Protein AF-A0A2D8RCE8-F1 (afdb_monomer_lite)

Sequence (590 aa):
MAAFTSSQSGNFNDPATWGGAGVPGAADSFTITANIVVTVPSGYSATGTAIFSGGSLQAKAALVVAAGGTFTMVADFNQASWYRLSVFGTLNLNGFSMTQANNARHFELTIKGTAGNRAQVISNGTSTGPDMVYTFLYNEWPLEIAYADFVGLGEIRIPSTANSPFPLYSITNTVFRNCRQVTLGGFSSNDSVWIIDGVDVRDSRAVGTMLTVTRDATGAVGAGNPSRLTRLTLAGSATANAVRWEVENLEKTQIVLKNVIGTNIKPTPMTNSLVATVGKTGPAALDYGGITLLADSYVFTDSDNPHTLIGVPVVDNIVLEATYTTSFSDSGDHFVVPAGNGSFTNSLVLESKSGVLVNAIGVARSGNYSATHNTLVGNYNAAYGALARTESGGTFTGTLSLQSNLVVNISATSTAIGMNFQGPADQVTTMDYNAWFNFGNRYSGVTSATKTPGVTVGYGGNDLVLASLPAFTDSTRNLAKWGQVHLGTTTAQEVVDAFLRLNGFNPATGTQDLPAFEHEPADVVTWTKQGFTVTDAALVASGHDAQNIGILDQAEEPVEPPPASGATTYNLVSPITGSIVGYCVLDLVS

Radius of gyration: 28.69 Å; chains: 1; bounding box: 70×54×85 Å

Secondary structure (DSSP, 8-state):
--EEE--SSEETT-GGGGTTS----TT-EEEE-TT-EEEE-TT-EEEEEEEE---SSSS-EEEEE-TT-EEEESS--B--SEEEEEESSEEE-TT--EE---TT-EEEEEEE--SSS-EEEE--S--SSEEEE----S----EEEEEEEEES-SEEEE---S----S-EEEEEEEEES-SEEEEEEE--TT--EEEEEEEEEEE--SEEEEEEEE---S---TT---EE-EEEEEE-SS-EEEEEEE-S-B--EEEEESEEEEEEEES-B---EEEEE-SSS---EE-TT---EES-EEEE-S--SEEEES-SEEES-EEEE---S--SS--EEEEPPSS-EEEES-EEEESS--EEEEE-SSEE-SEEEEES-EEEE---SSS-SSEEE-TT-EE-SEEEEES-EEEE--SS---EEEE--SSS---SEEES-EEES-SEEEET---SS--TTTBTTBBTT-EEESSPPPBS-TT-SHHHHHHHHT---SHHHHHHHHGGGG-EETTTTEEPSSPPS--HHHHHHHHHHHS-B--TTTTT-STTSS-SSPPPPP----PPPPPS-------------------------

Foldseek 3Di:
DEEFEAPAADEQQDCNRRVVPGHDAQDYEYEQFWPYEYEQDAPGEAHEAYEYHADDPNGEGEYEDAFNGEYAYPEEHNADQHYEYAFAAEYELQLYAPDDPDARHDYHYHQDYDLVGATEYEYPQPHCDFRYADEYDDDDYEYHAERYEYYNGEEHADYADADDQDQEYEHELYEYEQYQAYEDYNAHDLRYAYEAYLYEYYAHNHQEERYEYAYHPPDDRDPPHAHEAAEYEYEYNLHAYEHAYHDEDYDEYFYFEYNYQHPHHAYDEDQYEYEYEDDDDDQRENAHNHHAEDALYEYEYQDAHQEHHEAHAYYELYEYAYNPVDDYDDQHEHYAHHLAHHEAYQYEYHEAEAYAPYEFEQAERAYHYEYAQAEYEYAYADQAAHYYEYDVHGAQNHEYEYWLAEYHHPHPHDPYENYAYDDDEARYQFHEHYEDEPHPHHQHSHHDPPDDACCDHRRNNHYHYDPDGFDFQAQVQDQQVCCCVPPVHRDSVVSSVLSSQQSQQDPVVRRRNDDGRPDGSSVSSLVRLNRGPTPHPSQALRIPNRHGRHRDRDDPDPPPDDDPPDPPPPPPPDPDPDDDDDDDDDDDDD

Structure (mmCIF, N/CA/C/O backbone):
data_AF-A0A2D8RCE8-F1
#
_entry.id   AF-A0A2D8RCE8-F1
#
loop_
_atom_site.group_PDB
_atom_site.id
_atom_site.type_symbol
_atom_site.label_atom_id
_atom_site.label_alt_id
_atom_site.label_comp_id
_atom_site.label_asym_id
_atom_site.label_entity_id
_atom_site.label_seq_id
_atom_site.pdbx_PDB_ins_code
_atom_site.Cartn_x
_atom_site.Cartn_y
_atom_site.Cartn_z
_atom_site.occupancy
_atom_site.B_iso_or_equiv
_atom_site.auth_seq_id
_atom_site.auth_comp_id
_atom_site.auth_asym_id
_atom_site.auth_atom_id
_atom_site.pdbx_PDB_model_num
ATOM 1 N N . MET A 1 1 ? -22.632 13.811 42.748 1.00 79.06 1 MET A N 1
ATOM 2 C CA . MET A 1 1 ? -21.610 12.769 42.593 1.00 79.06 1 MET A CA 1
ATOM 3 C C . MET A 1 1 ? -21.685 11.863 43.800 1.00 79.06 1 MET A C 1
ATOM 5 O O . MET A 1 1 ? -21.161 12.198 44.856 1.00 79.06 1 MET A O 1
ATOM 9 N N . ALA A 1 2 ? -22.427 10.775 43.661 1.00 89.31 2 ALA A N 1
ATOM 10 C CA . ALA A 1 2 ? -22.409 9.656 44.583 1.00 89.31 2 ALA A CA 1
ATOM 11 C C . ALA A 1 2 ? -21.330 8.647 44.151 1.00 89.31 2 ALA A C 1
ATOM 13 O O . ALA A 1 2 ? -20.859 8.656 43.008 1.00 89.31 2 ALA A O 1
ATOM 14 N N . ALA A 1 3 ? -20.919 7.799 45.091 1.00 92.06 3 ALA A N 1
ATOM 15 C CA . ALA A 1 3 ? -20.020 6.683 44.838 1.00 92.06 3 ALA A CA 1
ATOM 16 C C . ALA A 1 3 ? -20.809 5.382 44.985 1.00 92.06 3 ALA A C 1
ATOM 18 O O . ALA A 1 3 ? -21.357 5.102 46.051 1.00 92.06 3 ALA A O 1
ATOM 19 N N . PHE A 1 4 ? -20.855 4.593 43.918 1.00 96.31 4 PHE A N 1
ATOM 20 C CA . PHE A 1 4 ? -21.482 3.276 43.909 1.00 96.31 4 PHE A CA 1
ATOM 21 C C . PHE A 1 4 ? -20.410 2.193 43.951 1.00 96.31 4 PHE A C 1
ATOM 23 O O . PHE A 1 4 ? -19.310 2.366 43.429 1.00 96.31 4 PHE A O 1
ATOM 30 N N . THR A 1 5 ? -20.713 1.062 44.575 1.00 96.44 5 THR A N 1
ATOM 31 C CA . THR A 1 5 ? -19.832 -0.110 44.581 1.00 96.44 5 THR A CA 1
ATOM 32 C C . THR A 1 5 ? -20.658 -1.316 44.192 1.00 96.44 5 THR A C 1
ATOM 34 O O . THR A 1 5 ? -21.735 -1.529 44.747 1.00 96.44 5 THR A O 1
ATOM 37 N N . SER A 1 6 ? -20.181 -2.088 43.221 1.00 96.50 6 SER A N 1
ATOM 38 C CA . SER A 1 6 ? -20.892 -3.283 42.795 1.00 96.50 6 SER A CA 1
ATOM 39 C C . SER A 1 6 ? -20.859 -4.344 43.900 1.00 96.50 6 SER A C 1
ATOM 41 O O . SER A 1 6 ? -19.781 -4.672 44.405 1.00 96.50 6 SER A O 1
ATOM 43 N N . SER A 1 7 ? -22.011 -4.904 44.255 1.00 96.56 7 SER A N 1
ATOM 44 C CA . SER A 1 7 ? -22.143 -5.982 45.246 1.00 96.56 7 SER A CA 1
ATOM 45 C C . SER A 1 7 ? -22.227 -7.368 44.612 1.00 96.56 7 SER A C 1
ATOM 47 O O . SER A 1 7 ? -21.927 -8.360 45.271 1.00 96.56 7 SER A O 1
ATOM 49 N N . GLN A 1 8 ? -22.632 -7.442 43.344 1.00 96.88 8 GLN A N 1
ATOM 50 C CA . GLN A 1 8 ? -22.722 -8.680 42.571 1.00 96.88 8 GLN A CA 1
ATOM 51 C C . GLN A 1 8 ? -22.540 -8.411 41.074 1.00 96.88 8 GLN A C 1
ATOM 53 O O . GLN A 1 8 ? -22.724 -7.284 40.612 1.00 96.88 8 GLN A O 1
ATOM 58 N N . SER A 1 9 ? -22.219 -9.457 40.312 1.00 98.00 9 SER A N 1
ATOM 59 C CA . SER A 1 9 ? -22.264 -9.403 38.846 1.00 98.00 9 SER A CA 1
ATOM 60 C C . SER A 1 9 ? -23.690 -9.188 38.357 1.00 98.00 9 SER A C 1
ATOM 62 O O . SER A 1 9 ? -24.639 -9.709 38.941 1.00 98.00 9 SER A O 1
ATOM 64 N N . GLY A 1 10 ? -23.846 -8.424 37.282 1.00 97.62 10 GLY A N 1
ATOM 65 C CA . GLY A 1 10 ? -25.156 -8.141 36.709 1.00 97.62 10 GLY A CA 1
ATOM 66 C C . GLY A 1 10 ? -25.145 -6.959 35.752 1.00 97.62 10 GLY A C 1
ATOM 67 O O . GLY A 1 10 ? -24.088 -6.493 35.313 1.00 97.62 10 GLY A O 1
ATOM 68 N N . ASN A 1 11 ? -26.341 -6.494 35.407 1.00 97.94 11 ASN A N 1
ATOM 69 C CA . ASN A 1 11 ? -26.501 -5.386 34.482 1.00 97.94 11 ASN A CA 1
ATOM 70 C C . ASN A 1 11 ? -26.316 -4.047 35.195 1.00 97.94 11 ASN A C 1
ATOM 72 O O . ASN A 1 11 ? -26.770 -3.845 36.315 1.00 97.94 11 ASN A O 1
ATOM 76 N N . PHE A 1 12 ? -25.715 -3.088 34.499 1.00 97.50 12 PHE A N 1
ATOM 77 C CA . PHE A 1 12 ? -25.492 -1.738 34.998 1.00 97.50 12 PHE A CA 1
ATOM 78 C C . PHE A 1 12 ? -26.801 -1.075 35.442 1.00 97.50 12 PHE A C 1
ATOM 80 O O . PHE A 1 12 ? -26.817 -0.356 36.432 1.00 97.50 12 PHE A O 1
ATOM 87 N N . ASN A 1 13 ? -27.903 -1.337 34.736 1.00 96.31 13 ASN A N 1
ATOM 88 C CA . ASN A 1 13 ? -29.219 -0.770 35.021 1.00 96.31 13 ASN A CA 1
ATOM 89 C C . ASN A 1 13 ? -30.010 -1.509 36.118 1.00 96.31 13 ASN A C 1
ATOM 91 O O . ASN A 1 13 ? -31.168 -1.161 36.346 1.00 96.31 13 ASN A O 1
ATOM 95 N N . ASP A 1 14 ? -29.421 -2.505 36.783 1.00 96.81 14 ASP A N 1
ATOM 96 C CA . ASP A 1 14 ? -30.044 -3.218 37.895 1.00 96.81 14 ASP A CA 1
ATOM 97 C C . ASP A 1 14 ? -29.551 -2.645 39.239 1.00 96.81 14 ASP A C 1
ATOM 99 O O . ASP A 1 14 ? -28.367 -2.772 39.565 1.00 96.81 14 ASP A O 1
ATOM 103 N N . PRO A 1 15 ? -30.423 -2.039 40.070 1.00 96.25 15 PRO A N 1
ATOM 104 C CA . PRO A 1 15 ? -30.049 -1.594 41.410 1.00 96.25 15 PRO A CA 1
ATOM 105 C C . PRO A 1 15 ? -29.411 -2.692 42.274 1.00 96.25 15 PRO A C 1
ATOM 107 O O . PRO A 1 15 ? -28.588 -2.375 43.132 1.00 96.25 15 PRO A O 1
ATOM 110 N N . ALA A 1 16 ? -29.749 -3.971 42.065 1.00 96.75 16 ALA A N 1
ATOM 111 C CA . ALA A 1 16 ? -29.167 -5.085 42.815 1.00 96.75 16 ALA A CA 1
ATOM 112 C C . ALA A 1 16 ? -27.667 -5.269 42.533 1.00 96.75 16 ALA A C 1
ATOM 114 O O . ALA A 1 16 ? -26.925 -5.663 43.433 1.00 96.75 16 ALA A O 1
ATOM 115 N N . THR A 1 17 ? -27.193 -4.918 41.331 1.00 97.12 17 THR A N 1
ATOM 116 C CA . THR A 1 17 ? -25.755 -4.868 41.013 1.00 97.12 17 THR A CA 1
ATOM 117 C C . THR A 1 17 ? -25.020 -3.889 41.923 1.00 97.12 17 THR A C 1
ATOM 119 O O . THR A 1 17 ? -23.871 -4.142 42.273 1.00 97.12 17 THR A O 1
ATOM 122 N N . TRP A 1 18 ? -25.694 -2.834 42.384 1.00 96.94 18 TRP A N 1
ATOM 123 C CA . TRP A 1 18 ? -25.143 -1.754 43.207 1.00 96.94 18 TRP A CA 1
ATOM 124 C C . TRP A 1 18 ? -25.620 -1.796 44.666 1.00 96.94 18 TRP A C 1
ATOM 126 O O . TRP A 1 18 ? -25.779 -0.759 45.312 1.00 96.94 18 TRP A O 1
ATOM 136 N N . GLY A 1 19 ? -25.907 -2.989 45.192 1.00 93.19 19 GLY A N 1
ATOM 137 C CA . GLY A 1 19 ? -26.304 -3.182 46.590 1.00 93.19 19 GLY A CA 1
ATOM 138 C C . GLY A 1 19 ? -27.681 -2.617 46.947 1.00 93.19 19 GLY A C 1
ATOM 139 O O . GLY A 1 19 ? -27.953 -2.368 48.118 1.00 93.19 19 GLY A O 1
ATOM 140 N N . GLY A 1 20 ? -28.543 -2.376 45.954 1.00 88.56 20 GLY A N 1
ATOM 141 C CA . GLY A 1 20 ? -29.872 -1.784 46.132 1.00 88.56 20 GLY A CA 1
ATOM 142 C C . GLY A 1 20 ? -29.874 -0.256 46.254 1.00 88.56 20 GLY A C 1
ATOM 143 O O . GLY A 1 20 ? -30.941 0.329 46.423 1.00 88.56 20 GLY A O 1
ATOM 144 N N . ALA A 1 21 ? -28.715 0.403 46.135 1.00 75.56 21 ALA A N 1
ATOM 145 C CA . ALA A 1 21 ? -28.561 1.851 46.317 1.00 75.56 21 ALA A CA 1
ATOM 146 C C . ALA A 1 21 ? -29.085 2.708 45.140 1.00 75.56 21 ALA A C 1
ATOM 148 O O . ALA A 1 21 ? -29.004 3.934 45.190 1.00 75.56 21 ALA A O 1
ATOM 149 N N . GLY A 1 22 ? -29.622 2.079 44.088 1.00 88.94 22 GLY A N 1
ATOM 150 C CA . GLY A 1 22 ? -29.957 2.716 42.809 1.00 88.94 22 GLY A CA 1
ATOM 151 C C . GLY A 1 22 ? -28.902 2.435 41.734 1.00 88.94 22 GLY A C 1
ATOM 152 O O . GLY A 1 22 ? -27.986 1.651 41.951 1.00 88.94 22 GLY A O 1
ATOM 153 N N . VAL A 1 23 ? -29.053 3.045 40.558 1.00 93.38 23 VAL A N 1
ATOM 154 C CA . VAL A 1 23 ? -28.140 2.884 39.410 1.00 93.38 23 VAL A CA 1
ATOM 155 C C . VAL A 1 23 ? -27.258 4.135 39.285 1.00 93.38 23 VAL A C 1
ATOM 157 O O . VAL A 1 23 ? -27.808 5.234 39.388 1.00 93.38 23 VAL A O 1
ATOM 160 N N . PRO A 1 24 ? -25.934 4.014 39.045 1.00 94.12 24 PRO A N 1
ATOM 161 C CA . PRO A 1 24 ? -25.060 5.168 38.857 1.00 94.12 24 PRO A CA 1
ATOM 162 C C . PRO A 1 24 ? -25.521 6.059 37.698 1.00 94.12 24 PRO A C 1
ATOM 164 O O . PRO A 1 24 ? -25.834 5.568 36.612 1.00 94.12 24 PRO A O 1
ATOM 167 N N . GLY A 1 25 ? -25.547 7.373 37.920 1.00 91.88 25 GLY A N 1
ATOM 168 C CA . GLY A 1 25 ? -25.835 8.373 36.897 1.00 91.88 25 GLY A CA 1
ATOM 169 C C . GLY A 1 25 ? -24.580 9.025 36.309 1.00 91.88 25 GLY A C 1
ATOM 170 O O . GLY A 1 25 ? -23.453 8.776 36.729 1.00 91.88 25 GLY A O 1
ATOM 171 N N . ALA A 1 26 ? -24.787 9.949 35.366 1.00 89.38 26 ALA A N 1
ATOM 172 C CA . ALA A 1 26 ? -23.709 10.590 34.605 1.00 89.38 26 ALA A CA 1
ATOM 173 C C . ALA A 1 26 ? -22.684 11.366 35.450 1.00 89.38 26 ALA A C 1
ATOM 175 O O . ALA A 1 26 ? -21.547 11.530 35.027 1.00 89.38 26 ALA A O 1
ATOM 176 N N . ALA A 1 27 ? -23.078 11.863 36.624 1.00 89.38 27 ALA A N 1
ATOM 177 C CA . ALA A 1 27 ? -22.197 12.609 37.521 1.00 89.38 27 ALA A CA 1
ATOM 178 C C . ALA A 1 27 ? -21.572 11.731 38.615 1.00 89.38 27 ALA A C 1
ATOM 180 O O . ALA A 1 27 ? -20.976 12.278 39.543 1.00 89.38 27 ALA A O 1
ATOM 181 N N . ASP A 1 28 ? -21.765 10.412 38.561 1.00 92.31 28 ASP A N 1
ATOM 182 C CA . ASP A 1 28 ? -21.372 9.484 39.613 1.00 92.31 28 ASP A CA 1
ATOM 183 C C . ASP A 1 28 ? -20.124 8.686 39.234 1.00 92.31 28 ASP A C 1
ATOM 185 O O . ASP A 1 28 ? -19.779 8.492 38.064 1.00 92.31 28 ASP A O 1
ATOM 189 N N . SER A 1 29 ? -19.442 8.206 40.270 1.00 92.56 29 SER A N 1
ATOM 190 C CA . SER A 1 29 ? -18.377 7.218 40.128 1.00 92.56 29 SER A CA 1
ATOM 191 C C . SER A 1 29 ? -18.893 5.863 40.584 1.00 92.56 29 SER A C 1
ATOM 193 O O . SER A 1 29 ? -19.697 5.776 41.516 1.00 92.56 29 SER A O 1
ATOM 195 N N . PHE A 1 30 ? -18.430 4.800 39.940 1.00 94.50 30 PHE A N 1
ATOM 196 C CA . PHE A 1 30 ? -18.783 3.446 40.329 1.00 94.50 30 PHE A CA 1
ATOM 197 C C . PHE A 1 30 ? -17.547 2.558 40.372 1.00 94.50 30 PHE A C 1
ATOM 199 O O . PHE A 1 30 ? -16.702 2.580 39.478 1.00 94.50 30 PHE A O 1
ATOM 206 N N . THR A 1 31 ? -17.450 1.771 41.436 1.00 95.25 31 THR A N 1
ATOM 207 C CA . THR A 1 31 ? -16.385 0.795 41.631 1.00 95.25 31 THR A CA 1
ATOM 208 C C . THR A 1 31 ? -16.895 -0.584 41.256 1.00 95.25 31 THR A C 1
ATOM 210 O O . THR A 1 31 ? -17.840 -1.082 41.867 1.00 95.25 31 THR A O 1
ATOM 213 N N . ILE A 1 32 ? -16.260 -1.198 40.260 1.00 95.31 32 ILE A N 1
ATOM 214 C CA . ILE A 1 32 ? -16.431 -2.610 39.938 1.00 95.31 32 ILE A CA 1
ATOM 215 C C . ILE A 1 32 ? -15.479 -3.392 40.836 1.00 95.31 32 ILE A C 1
ATOM 217 O O . ILE A 1 32 ? -14.253 -3.322 40.690 1.00 95.31 32 ILE A O 1
ATOM 221 N N . THR A 1 33 ? -16.065 -4.108 41.788 1.00 94.88 33 THR A N 1
ATOM 222 C CA . THR A 1 33 ? -15.334 -4.906 42.768 1.00 94.88 33 THR A CA 1
ATOM 223 C C . THR A 1 33 ? -14.633 -6.080 42.081 1.00 94.88 33 THR A C 1
ATOM 225 O O . THR A 1 33 ? -15.058 -6.582 41.040 1.00 94.88 33 THR A O 1
ATOM 228 N N . ALA A 1 34 ? -13.534 -6.541 42.663 1.00 93.00 34 ALA A N 1
ATOM 229 C CA . ALA A 1 34 ? -12.833 -7.737 42.218 1.00 93.00 34 ALA A CA 1
ATOM 230 C C . ALA A 1 34 ? -13.783 -8.952 42.115 1.00 93.00 34 ALA A C 1
ATOM 232 O O . ALA A 1 34 ? -14.639 -9.140 42.979 1.00 93.00 34 ALA A O 1
ATOM 233 N N . ASN A 1 35 ? -13.602 -9.786 41.085 1.00 93.19 35 ASN A N 1
ATOM 234 C CA . ASN A 1 35 ? -14.465 -10.918 40.704 1.00 93.19 35 ASN A CA 1
ATOM 235 C C . ASN A 1 35 ? -15.860 -10.549 40.171 1.00 93.19 35 ASN A C 1
ATOM 237 O O . ASN A 1 35 ? -16.663 -11.448 39.918 1.00 93.19 35 ASN A O 1
ATOM 241 N N . ILE A 1 36 ? -16.167 -9.262 39.991 1.00 95.62 36 ILE A N 1
ATOM 242 C CA . ILE A 1 36 ? -17.470 -8.821 39.495 1.00 95.62 36 ILE A CA 1
ATOM 243 C C . ILE A 1 36 ? -17.392 -8.428 38.021 1.00 95.62 36 ILE A C 1
ATOM 245 O O . ILE A 1 36 ? -16.462 -7.748 37.579 1.00 95.62 36 ILE A O 1
ATOM 249 N N . VAL A 1 37 ? -18.417 -8.849 37.278 1.00 96.62 37 VAL A N 1
ATOM 250 C CA . VAL A 1 37 ? -18.677 -8.437 35.900 1.00 96.62 37 VAL A CA 1
ATOM 251 C C . VAL A 1 37 ? -19.908 -7.541 35.885 1.00 96.62 37 VAL A C 1
ATOM 253 O O . VAL A 1 37 ? -21.017 -7.992 36.180 1.00 96.62 37 VAL A O 1
ATOM 256 N N . VAL A 1 38 ? -19.718 -6.276 35.519 1.00 98.06 38 VAL A N 1
ATOM 257 C CA . VAL A 1 38 ? -20.818 -5.344 35.261 1.00 98.06 38 VAL A CA 1
ATOM 258 C C . VAL A 1 38 ? -21.021 -5.235 33.757 1.00 98.06 38 VAL A C 1
ATOM 260 O O . VAL A 1 38 ? -20.077 -4.956 33.017 1.00 98.06 38 VAL A O 1
ATOM 263 N N . THR A 1 39 ? -22.255 -5.448 33.305 1.00 98.44 39 THR A N 1
ATOM 264 C CA . THR A 1 39 ? -22.617 -5.402 31.883 1.00 98.44 39 THR A CA 1
ATOM 265 C C . THR A 1 39 ? -23.486 -4.189 31.586 1.00 98.44 39 THR A C 1
ATOM 267 O O . THR A 1 39 ? -24.525 -4.016 32.208 1.00 98.44 39 THR A O 1
ATOM 270 N N . VAL A 1 40 ? -23.117 -3.360 30.616 1.00 98.25 40 VAL A N 1
ATOM 271 C CA . VAL A 1 40 ? -24.018 -2.381 29.996 1.00 98.25 40 VAL A CA 1
ATOM 272 C C . VAL A 1 40 ? -24.841 -3.137 28.947 1.00 98.25 40 VAL A C 1
ATOM 274 O O . VAL A 1 40 ? -24.267 -3.547 27.934 1.00 98.25 40 VAL A O 1
ATOM 277 N N . PRO A 1 41 ? -26.138 -3.410 29.193 1.00 97.88 41 PRO A N 1
ATOM 278 C CA . PRO A 1 41 ? -26.921 -4.285 28.329 1.00 97.88 41 PRO A CA 1
ATOM 279 C C . PRO A 1 41 ? -27.306 -3.602 27.010 1.00 97.88 41 PRO A C 1
ATOM 281 O O . PRO A 1 41 ? -27.188 -2.387 26.850 1.00 97.88 41 PRO A O 1
ATOM 284 N N . SER A 1 42 ? -27.801 -4.402 26.064 1.00 96.25 42 SER A N 1
ATOM 285 C CA . SER A 1 42 ? -28.306 -3.906 24.781 1.00 96.25 42 SER A CA 1
ATOM 286 C C . SER A 1 42 ? -29.439 -2.891 24.968 1.00 96.25 42 SER A C 1
ATOM 288 O O . SER A 1 42 ? -30.296 -3.071 25.835 1.00 96.25 42 SER A O 1
ATOM 290 N N . GLY A 1 43 ? -29.444 -1.822 24.167 1.00 94.75 43 GLY A N 1
ATOM 291 C CA . GLY A 1 43 ? -30.451 -0.760 24.235 1.00 94.75 43 GLY A CA 1
ATOM 292 C C . GLY A 1 43 ? -30.317 0.167 25.447 1.00 94.75 43 GLY A C 1
ATOM 293 O O . GLY A 1 43 ? -31.173 1.027 25.647 1.00 94.75 43 GLY A O 1
ATOM 294 N N . TYR A 1 44 ? -29.262 0.014 26.254 1.00 97.44 44 TYR A N 1
ATOM 295 C CA . TYR A 1 44 ? -29.003 0.850 27.420 1.00 97.44 44 TYR A CA 1
ATOM 296 C C . TYR A 1 44 ? -27.732 1.686 27.252 1.00 97.44 44 TYR A C 1
ATOM 298 O O . TYR A 1 44 ? -26.698 1.196 26.791 1.00 97.44 44 TYR A O 1
ATOM 306 N N . SER A 1 45 ? -27.811 2.942 27.694 1.00 96.62 45 SER A N 1
ATOM 307 C CA . SER A 1 45 ? -26.686 3.873 27.733 1.00 96.62 45 SER A CA 1
ATOM 308 C C . SER A 1 45 ? -26.308 4.168 29.179 1.00 96.62 45 SER A C 1
ATOM 310 O O . SER A 1 45 ? -27.079 4.778 29.918 1.00 96.62 45 SER A O 1
ATOM 312 N N . ALA A 1 46 ? -25.114 3.740 29.568 1.00 96.25 46 ALA A N 1
ATOM 313 C CA . ALA A 1 46 ? -24.497 4.061 30.844 1.00 96.25 46 ALA A CA 1
ATOM 314 C C . ALA A 1 46 ? -23.525 5.235 30.673 1.00 96.25 46 ALA A C 1
ATOM 316 O O . ALA A 1 46 ? -22.794 5.307 29.685 1.00 96.25 46 ALA A O 1
ATOM 317 N N . THR A 1 47 ? -23.475 6.122 31.664 1.00 95.12 47 THR A N 1
ATOM 318 C CA . THR A 1 47 ? -22.532 7.246 31.703 1.00 95.12 47 THR A CA 1
ATOM 319 C C . THR A 1 47 ? -21.958 7.349 33.106 1.00 95.12 47 THR A C 1
ATOM 321 O O . THR A 1 47 ? -22.724 7.306 34.065 1.00 95.12 47 THR A O 1
ATOM 324 N N . GLY A 1 48 ? -20.641 7.495 33.244 1.00 92.44 48 GLY A N 1
ATOM 325 C CA . GLY A 1 48 ? -20.020 7.693 34.555 1.00 92.44 48 GLY A CA 1
ATOM 326 C C . GLY A 1 48 ? -18.522 7.407 34.582 1.00 92.44 48 GLY A C 1
ATOM 327 O O . GLY A 1 48 ? -17.900 7.128 33.555 1.00 92.44 48 GLY A O 1
ATOM 328 N N . THR A 1 49 ? -17.940 7.488 35.778 1.00 91.38 49 THR A N 1
ATOM 329 C CA . THR A 1 49 ? -16.516 7.202 36.005 1.00 91.38 49 THR A CA 1
ATOM 330 C C . THR A 1 49 ? -16.342 5.780 36.521 1.00 91.38 49 THR A C 1
ATOM 332 O O . THR A 1 49 ? -16.707 5.491 37.663 1.00 91.38 49 THR A O 1
ATOM 335 N N . ALA A 1 50 ? -15.758 4.901 35.702 1.00 91.00 50 ALA A N 1
ATOM 336 C CA . ALA A 1 50 ? -15.470 3.528 36.109 1.00 91.00 50 ALA A CA 1
ATOM 337 C C . ALA A 1 50 ? -14.166 3.444 36.915 1.00 91.00 50 ALA A C 1
ATOM 339 O O . ALA A 1 50 ? -13.108 3.915 36.484 1.00 91.00 50 ALA A O 1
ATOM 340 N N . ILE A 1 51 ? -14.250 2.787 38.068 1.00 91.81 51 ILE A N 1
ATOM 341 C CA . ILE A 1 51 ? -13.123 2.437 38.927 1.00 91.81 51 ILE A CA 1
ATOM 342 C C . ILE A 1 51 ? -13.067 0.914 38.997 1.00 91.81 51 ILE A C 1
ATOM 344 O O . ILE A 1 51 ? -14.026 0.266 39.408 1.00 91.81 51 ILE A O 1
ATOM 348 N N . PHE A 1 52 ? -11.950 0.321 38.602 1.00 90.81 52 PHE A N 1
ATOM 349 C CA . PHE A 1 52 ? -11.738 -1.119 38.738 1.00 90.81 52 PHE A CA 1
ATOM 350 C C . PHE A 1 52 ? -11.019 -1.383 40.059 1.00 90.81 52 PHE A C 1
ATOM 352 O O . PHE A 1 52 ? -10.137 -0.611 40.419 1.00 90.81 52 PHE A O 1
ATOM 359 N N . SER A 1 53 ? -11.360 -2.457 40.780 1.00 90.38 53 SER A N 1
ATOM 360 C CA . SER A 1 53 ? -10.699 -2.807 42.052 1.00 90.38 53 SER A CA 1
ATOM 361 C C . SER A 1 53 ? -9.928 -4.138 42.017 1.00 90.38 53 SER A C 1
ATOM 363 O O . SER A 1 53 ? -9.565 -4.664 43.071 1.00 90.38 53 SER A O 1
ATOM 365 N N . GLY A 1 54 ? -9.727 -4.734 40.837 1.00 83.50 54 GLY A N 1
ATOM 366 C CA . GLY A 1 54 ? -9.139 -6.070 40.720 1.00 83.50 54 GLY A CA 1
ATOM 367 C C . GLY A 1 54 ? -7.655 -6.128 41.101 1.00 83.50 54 GLY A C 1
ATOM 368 O O . GLY A 1 54 ? -6.835 -5.342 40.623 1.00 83.50 54 GLY A O 1
ATOM 369 N N . GLY A 1 55 ? -7.312 -7.067 41.984 1.00 83.75 55 GLY A N 1
ATOM 370 C CA . GLY A 1 55 ? -5.984 -7.167 42.602 1.00 83.75 55 GLY A CA 1
ATOM 371 C C . GLY A 1 55 ? -5.128 -8.343 42.126 1.00 83.75 55 GLY A C 1
ATOM 372 O O . GLY A 1 55 ? -3.920 -8.328 42.344 1.00 83.75 55 GLY A O 1
ATOM 373 N N . SER A 1 56 ? -5.720 -9.342 41.465 1.00 82.31 56 SER A N 1
ATOM 374 C CA . SER A 1 56 ? -5.006 -10.519 40.956 1.00 82.31 56 SER A CA 1
ATOM 375 C C . SER A 1 56 ? -5.623 -11.056 39.666 1.00 82.31 56 SER A C 1
ATOM 377 O O . SER A 1 56 ? -6.725 -10.665 39.275 1.00 82.31 56 SER A O 1
ATOM 379 N N . LEU A 1 57 ? -4.926 -12.005 39.040 1.00 76.50 57 LEU A N 1
ATOM 380 C CA . LEU A 1 57 ? -5.376 -12.701 37.841 1.00 76.50 57 LEU A CA 1
ATOM 381 C C . LEU A 1 57 ? -6.757 -13.348 37.999 1.00 76.50 57 LEU A C 1
ATOM 383 O O . LEU A 1 57 ? -7.598 -13.246 37.107 1.00 76.50 57 LEU A O 1
ATOM 387 N N . GLN A 1 58 ? -6.980 -14.015 39.128 1.00 83.06 58 GLN A N 1
ATOM 388 C CA . GLN A 1 58 ? -8.245 -14.674 39.438 1.00 83.06 58 GLN A CA 1
ATOM 389 C C . GLN A 1 58 ? -9.304 -13.669 39.900 1.00 83.06 58 GLN A C 1
ATOM 391 O O . GLN A 1 58 ? -10.485 -13.947 39.758 1.00 83.06 58 GLN A O 1
ATOM 396 N N . ALA A 1 59 ? -8.884 -12.503 40.405 1.00 84.94 59 ALA A N 1
ATOM 397 C CA . ALA A 1 59 ? -9.728 -11.479 41.010 1.00 84.94 59 ALA A CA 1
ATOM 398 C C . ALA A 1 59 ? -9.825 -10.204 40.159 1.00 84.94 59 ALA A C 1
ATOM 400 O O . ALA A 1 59 ? -9.660 -9.088 40.658 1.00 84.94 59 ALA A O 1
ATOM 401 N N . LYS A 1 60 ? -10.098 -10.371 38.861 1.00 86.50 60 LYS A N 1
ATOM 402 C CA . LYS A 1 60 ? -10.295 -9.266 37.911 1.00 86.50 60 LYS A CA 1
ATOM 403 C C . LYS A 1 60 ? -11.629 -8.565 38.156 1.00 86.50 60 LYS A C 1
ATOM 405 O O . LYS A 1 60 ? -12.629 -9.210 38.456 1.00 86.50 60 LYS A O 1
ATOM 410 N N . ALA A 1 61 ? -11.645 -7.250 37.990 1.00 91.31 61 ALA A N 1
ATOM 411 C CA . ALA A 1 61 ? -12.877 -6.483 37.826 1.00 91.31 61 ALA A CA 1
ATOM 412 C C . ALA A 1 61 ? -13.159 -6.319 36.325 1.00 91.31 61 ALA A C 1
ATOM 414 O O . ALA A 1 61 ? -12.229 -6.031 35.567 1.00 91.31 61 ALA A O 1
ATOM 415 N N . ALA A 1 62 ? -14.404 -6.510 35.885 1.00 93.56 62 ALA A N 1
ATOM 416 C CA . ALA A 1 62 ? -14.739 -6.508 34.464 1.00 93.56 62 ALA A CA 1
ATOM 417 C C . ALA A 1 62 ? -15.904 -5.576 34.123 1.00 93.56 62 ALA A C 1
ATOM 419 O O . ALA A 1 62 ? -16.966 -5.636 34.744 1.00 93.56 62 ALA A O 1
ATOM 420 N N . LEU A 1 63 ? -15.709 -4.768 33.080 1.00 95.38 63 LEU A N 1
ATOM 421 C CA . LEU A 1 63 ? -16.766 -4.009 32.420 1.00 95.38 63 LEU A CA 1
ATOM 422 C C . LEU A 1 63 ? -17.021 -4.619 31.041 1.00 95.38 63 LEU A C 1
ATOM 424 O O . LEU A 1 63 ? -16.096 -4.765 30.239 1.00 95.38 63 LEU A O 1
ATOM 428 N N . VAL A 1 64 ? -18.278 -4.951 30.764 1.00 97.31 64 VAL A N 1
ATOM 429 C CA . VAL A 1 64 ? -18.725 -5.450 29.463 1.00 97.31 64 VAL A CA 1
ATOM 430 C C . VAL A 1 64 ? -19.718 -4.460 28.872 1.00 97.31 64 VAL A C 1
ATOM 432 O O . VAL A 1 64 ? -20.755 -4.195 29.467 1.00 97.31 64 VAL A O 1
ATOM 435 N N . VAL A 1 65 ? -19.436 -3.929 27.689 1.00 97.81 65 VAL A N 1
ATOM 436 C CA . VAL A 1 65 ? -20.406 -3.167 26.897 1.00 97.81 65 VAL A CA 1
ATOM 437 C C . VAL A 1 65 ? -20.997 -4.125 25.875 1.00 97.81 65 VAL A C 1
ATOM 439 O O . VAL A 1 65 ? -20.337 -4.454 24.892 1.00 97.81 65 VAL A O 1
ATOM 442 N N . ALA A 1 66 ? -22.202 -4.636 26.133 1.00 97.31 66 ALA A N 1
ATOM 443 C CA . ALA A 1 66 ? -22.840 -5.615 25.259 1.00 97.31 66 ALA A CA 1
ATOM 444 C C . ALA A 1 66 ? -23.185 -5.011 23.888 1.00 97.31 66 ALA A C 1
ATOM 446 O O . ALA A 1 66 ? -23.248 -3.792 23.728 1.00 97.31 66 ALA A O 1
ATOM 447 N N . ALA A 1 67 ? -23.447 -5.866 22.899 1.00 95.38 67 ALA A N 1
ATOM 448 C CA . ALA A 1 67 ? -23.871 -5.436 21.571 1.00 95.38 67 ALA A CA 1
ATOM 449 C C . ALA A 1 67 ? -25.133 -4.554 21.649 1.00 95.38 67 ALA A C 1
ATOM 451 O O . ALA A 1 67 ? -26.136 -4.931 22.261 1.00 95.38 67 ALA A O 1
ATOM 452 N N . GLY A 1 68 ? -25.076 -3.359 21.055 1.00 93.06 68 GLY A N 1
ATOM 453 C CA . GLY A 1 68 ? -26.134 -2.342 21.152 1.00 93.06 68 GLY A CA 1
ATOM 454 C C . GLY A 1 68 ? -26.221 -1.605 22.499 1.00 93.06 68 GLY A C 1
ATOM 455 O O . GLY A 1 68 ? -27.107 -0.772 22.670 1.00 93.06 68 GLY A O 1
ATOM 456 N N . GLY A 1 69 ? -25.346 -1.903 23.463 1.00 97.56 69 GLY A N 1
ATOM 457 C CA . GLY A 1 69 ? -25.146 -1.097 24.668 1.00 97.56 69 GLY A CA 1
ATOM 458 C C . GLY A 1 69 ? -24.159 0.042 24.412 1.00 97.56 69 GLY A C 1
ATOM 459 O O . GLY A 1 69 ? -23.307 -0.055 23.528 1.00 97.56 69 GLY A O 1
ATOM 460 N N . THR A 1 70 ? -24.257 1.127 25.183 1.00 97.38 70 THR A N 1
ATOM 461 C CA . THR A 1 70 ? -23.332 2.270 25.093 1.00 97.38 70 THR A CA 1
ATOM 462 C C . THR A 1 70 ? -22.786 2.642 26.464 1.00 97.38 70 THR A C 1
ATOM 464 O O . THR A 1 70 ? -23.553 2.866 27.395 1.00 97.38 70 THR A O 1
ATOM 467 N N . PHE A 1 71 ? -21.468 2.765 26.595 1.00 96.75 71 PHE A N 1
ATOM 468 C CA . PHE A 1 71 ? -20.834 3.335 27.783 1.00 96.75 71 PHE A CA 1
ATOM 469 C C . PHE A 1 71 ? -20.139 4.654 27.438 1.00 96.75 71 PHE A C 1
ATOM 471 O O . PHE A 1 71 ? -19.284 4.677 26.559 1.00 96.75 71 PHE A O 1
ATOM 478 N N . THR A 1 72 ? -20.491 5.740 28.130 1.00 94.81 72 THR A N 1
ATOM 479 C CA . THR A 1 72 ? -19.892 7.070 27.950 1.00 94.81 72 THR A CA 1
ATOM 480 C C . THR A 1 72 ? -19.055 7.465 29.162 1.00 94.81 72 THR A C 1
ATOM 482 O O . THR A 1 72 ? -19.550 7.521 30.289 1.00 94.81 72 THR A O 1
ATOM 485 N N . MET A 1 73 ? -17.788 7.788 28.926 1.00 91.31 73 MET A N 1
ATOM 486 C CA . MET A 1 73 ? -16.874 8.262 29.960 1.00 91.31 73 MET A CA 1
ATOM 487 C C . MET A 1 73 ? -17.143 9.729 30.321 1.00 91.31 73 MET A C 1
ATOM 489 O O . MET A 1 73 ? -17.468 10.562 29.472 1.00 91.31 73 MET A O 1
ATOM 493 N N . VAL A 1 74 ? -16.978 10.052 31.604 1.00 90.69 74 VAL A N 1
ATOM 494 C CA . VAL A 1 74 ? -16.976 11.440 32.121 1.00 90.69 74 VAL A CA 1
ATOM 495 C C . VAL A 1 74 ? -15.680 11.797 32.855 1.00 90.69 74 VAL A C 1
ATOM 497 O O . VAL A 1 74 ? -15.534 12.910 33.355 1.00 90.69 74 VAL A O 1
ATOM 500 N N . ALA A 1 75 ? -14.762 10.836 32.936 1.00 88.19 75 ALA A N 1
ATOM 501 C CA . ALA A 1 75 ? -13.399 10.964 33.420 1.00 88.19 75 ALA A CA 1
ATOM 502 C C . ALA A 1 75 ? -12.578 9.778 32.890 1.00 88.19 75 ALA A C 1
ATOM 504 O O . ALA A 1 75 ? -13.147 8.769 32.459 1.00 88.19 75 ALA A O 1
ATOM 505 N N . ASP A 1 76 ? -11.254 9.881 32.977 1.00 85.44 76 ASP A N 1
ATOM 506 C CA . ASP A 1 76 ? -10.339 8.778 32.682 1.00 85.44 76 ASP A CA 1
ATOM 507 C C . ASP A 1 76 ? -10.646 7.552 33.556 1.00 85.44 76 ASP A C 1
ATOM 509 O O . ASP A 1 76 ? -11.071 7.669 34.712 1.00 85.44 76 ASP A O 1
ATOM 513 N N . PHE A 1 77 ? -10.387 6.352 33.031 1.00 82.06 77 PHE A N 1
ATOM 514 C CA . PHE A 1 77 ? -10.535 5.140 33.833 1.00 82.06 77 PHE A CA 1
ATOM 515 C C . PHE A 1 77 ? -9.528 5.094 34.977 1.00 82.06 77 PHE A C 1
ATOM 517 O O . PHE A 1 77 ? -8.313 5.140 34.769 1.00 82.06 77 PHE A O 1
ATOM 524 N N . ASN A 1 78 ? -10.036 4.873 36.191 1.00 79.50 78 ASN A N 1
ATOM 525 C CA . ASN A 1 78 ? -9.189 4.527 37.320 1.00 79.50 78 ASN A CA 1
ATOM 526 C C . ASN A 1 78 ? -8.932 3.014 37.305 1.00 79.50 78 ASN A C 1
ATOM 528 O O . ASN A 1 78 ? -9.760 2.204 37.727 1.00 79.50 78 ASN A O 1
ATOM 532 N N . GLN A 1 79 ? -7.793 2.639 36.732 1.00 74.00 79 GLN A N 1
ATOM 533 C CA . GLN A 1 79 ? -7.425 1.245 36.500 1.00 74.00 79 GLN A CA 1
ATOM 534 C C . GLN A 1 79 ? -6.804 0.623 37.760 1.00 74.00 79 GLN A C 1
ATOM 536 O O . GLN A 1 79 ? -5.905 1.208 38.367 1.00 74.00 79 GLN A O 1
ATOM 541 N N . ALA A 1 80 ? -7.216 -0.593 38.116 1.00 73.25 80 ALA A N 1
ATOM 542 C CA . ALA A 1 80 ? -6.521 -1.403 39.117 1.00 73.25 80 ALA A CA 1
ATOM 543 C C . ALA A 1 80 ? -5.374 -2.220 38.505 1.00 73.25 80 ALA A C 1
ATOM 545 O O . ALA A 1 80 ? -5.074 -2.122 37.314 1.00 73.25 80 ALA A O 1
ATOM 546 N N . SER A 1 81 ? -4.720 -3.030 39.340 1.00 79.25 81 SER A N 1
ATOM 547 C CA . SER A 1 81 ? -3.687 -3.972 38.911 1.00 79.25 81 SER A CA 1
ATOM 548 C C . SER A 1 81 ? -4.209 -5.042 37.958 1.00 79.25 81 SER A C 1
ATOM 550 O O . SER A 1 81 ? -3.421 -5.522 37.160 1.00 79.25 81 SER A O 1
ATOM 552 N N . TRP A 1 82 ? -5.495 -5.404 38.006 1.00 82.12 82 TRP A N 1
ATOM 553 C CA . TRP A 1 82 ? -6.077 -6.432 37.139 1.00 82.12 82 TRP A CA 1
ATOM 554 C C . TRP A 1 82 ? -7.507 -6.084 36.730 1.00 82.12 82 TRP A C 1
ATOM 556 O O . TRP A 1 82 ? -8.410 -6.049 37.568 1.00 82.12 82 TRP A O 1
ATOM 566 N N . TYR A 1 83 ? -7.740 -5.852 35.439 1.00 85.38 83 TYR A N 1
ATOM 567 C CA . TYR A 1 83 ? -9.080 -5.549 34.938 1.00 85.38 83 TYR A CA 1
ATOM 568 C C . TYR A 1 83 ? -9.314 -6.043 33.507 1.00 85.38 83 TYR A C 1
ATOM 570 O O . TYR A 1 83 ? -8.374 -6.259 32.742 1.00 85.38 83 TYR A O 1
ATOM 578 N N . ARG A 1 84 ? -10.590 -6.233 33.164 1.00 87.75 84 ARG A N 1
ATOM 579 C CA . ARG A 1 84 ? -11.057 -6.611 31.826 1.00 87.75 84 ARG A CA 1
ATOM 580 C C . ARG A 1 84 ? -12.009 -5.550 31.295 1.00 87.75 84 ARG A C 1
ATOM 582 O O . ARG A 1 84 ? -12.945 -5.151 31.991 1.00 87.75 84 ARG A O 1
ATOM 589 N N . LEU A 1 85 ? -11.805 -5.161 30.044 1.00 89.75 85 LEU A N 1
ATOM 590 C CA . LEU A 1 85 ? -12.776 -4.408 29.269 1.00 89.75 85 LEU A CA 1
ATOM 591 C C . LEU A 1 85 ? -13.146 -5.198 28.015 1.00 89.75 85 LEU A C 1
ATOM 593 O O . LEU A 1 85 ? -12.290 -5.502 27.185 1.00 89.75 85 LEU A O 1
ATOM 597 N N . SER A 1 86 ? -14.433 -5.490 27.864 1.00 93.94 86 SER A N 1
ATOM 598 C CA . SER A 1 86 ? -14.968 -6.115 26.657 1.00 93.94 86 SER A CA 1
ATOM 599 C C . SER A 1 86 ? -16.004 -5.195 26.023 1.00 93.94 86 SER A C 1
ATOM 601 O O . SER A 1 86 ? -17.008 -4.867 26.650 1.00 93.94 86 SER A O 1
ATOM 603 N N . VAL A 1 87 ? -15.762 -4.766 24.789 1.00 95.38 87 VAL A N 1
ATOM 604 C CA . VAL A 1 87 ? -16.623 -3.852 24.036 1.00 95.38 87 VAL A CA 1
ATOM 605 C C . VAL A 1 87 ? -17.178 -4.584 22.821 1.00 95.38 87 VAL A C 1
ATOM 607 O O . VAL A 1 87 ? -16.457 -4.867 21.869 1.00 95.38 87 VAL A O 1
ATOM 610 N N . PHE A 1 88 ? -18.474 -4.875 22.870 1.00 96.50 88 PHE A N 1
ATOM 611 C CA . PHE A 1 88 ? -19.265 -5.425 21.767 1.00 96.50 88 PHE A CA 1
ATOM 612 C C . PHE A 1 88 ? -20.274 -4.404 21.211 1.00 96.50 88 PHE A C 1
ATOM 614 O O . PHE A 1 88 ? -20.816 -4.600 20.128 1.00 96.50 88 PHE A O 1
ATOM 621 N N . GLY A 1 89 ? -20.552 -3.334 21.966 1.00 96.31 89 GLY A N 1
ATOM 622 C CA . GLY A 1 89 ? -21.354 -2.177 21.556 1.00 96.31 89 GLY A CA 1
ATOM 623 C C . GLY A 1 89 ? -20.493 -0.929 21.356 1.00 96.31 89 GLY A C 1
ATOM 624 O O . GLY A 1 89 ? -19.436 -0.998 20.733 1.00 96.31 89 GLY A O 1
ATOM 625 N N . THR A 1 90 ? -20.924 0.204 21.914 1.00 96.56 90 THR A N 1
ATOM 626 C CA . THR A 1 90 ? -20.242 1.499 21.765 1.00 96.56 90 THR A CA 1
ATOM 627 C C . THR A 1 90 ? -19.557 1.930 23.060 1.00 96.56 90 THR A C 1
ATOM 629 O O . THR A 1 90 ? -20.200 2.158 24.084 1.00 96.56 90 THR A O 1
ATOM 632 N N . LEU A 1 91 ? -18.242 2.115 23.005 1.00 95.25 91 LEU A N 1
ATOM 633 C CA . LEU A 1 91 ? -17.467 2.827 24.013 1.00 95.25 91 LEU A CA 1
ATOM 634 C C . LEU A 1 91 ? -17.240 4.267 23.543 1.00 95.25 91 LEU A C 1
ATOM 636 O O . LEU A 1 91 ? -16.501 4.513 22.593 1.00 95.25 91 LEU A O 1
ATOM 640 N N . ASN A 1 92 ? -17.863 5.227 24.217 1.00 94.00 92 ASN A N 1
ATOM 641 C CA . ASN A 1 92 ? -17.643 6.646 23.981 1.00 94.00 92 ASN A CA 1
ATOM 642 C C . ASN A 1 92 ? -16.670 7.205 25.021 1.00 94.00 92 ASN A C 1
ATOM 644 O O . ASN A 1 92 ? -17.021 7.396 26.187 1.00 94.00 92 ASN A O 1
ATOM 648 N N . LEU A 1 93 ? -15.450 7.491 24.580 1.00 91.12 93 LEU A N 1
ATOM 649 C CA . LEU A 1 93 ? -14.407 8.080 25.408 1.00 91.12 93 LEU A CA 1
ATOM 650 C C . LEU A 1 93 ? -14.697 9.541 25.746 1.00 91.12 93 LEU A C 1
ATOM 652 O O . LEU A 1 93 ? -14.193 10.032 26.745 1.00 91.12 93 LEU A O 1
ATOM 656 N N . ASN A 1 94 ? -15.518 10.242 24.954 1.00 89.44 94 ASN A N 1
ATOM 657 C CA . ASN A 1 94 ? -15.972 11.606 25.246 1.00 89.44 94 ASN A CA 1
ATOM 658 C C . ASN A 1 94 ? -14.818 12.600 25.531 1.00 89.44 94 ASN A C 1
ATOM 660 O O . ASN A 1 94 ? -14.958 13.517 26.336 1.00 89.44 94 ASN A O 1
ATOM 664 N N . GLY A 1 95 ? -13.665 12.411 24.874 1.00 84.88 95 GLY A N 1
ATOM 665 C CA . GLY A 1 95 ? -12.453 13.216 25.076 1.00 84.88 95 GLY A CA 1
ATOM 666 C C . GLY A 1 95 ? -11.586 12.814 26.276 1.00 84.88 95 GLY A C 1
ATOM 667 O O . GLY A 1 95 ? -10.587 13.484 26.530 1.00 84.88 95 GLY A O 1
ATOM 668 N N . PHE A 1 96 ? -11.953 11.752 26.996 1.00 86.31 96 PHE A N 1
ATOM 669 C CA . PHE A 1 96 ? -11.164 11.154 28.071 1.00 86.31 96 PHE A CA 1
ATOM 670 C C . PHE A 1 96 ? -10.258 10.043 27.558 1.00 86.31 96 PHE A C 1
ATOM 672 O O . PHE A 1 96 ? -10.442 9.501 26.467 1.00 86.31 96 PHE A O 1
ATOM 679 N N . SER A 1 97 ? -9.287 9.685 28.387 1.00 80.56 97 SER A N 1
ATOM 680 C CA . SER A 1 97 ? -8.235 8.760 28.019 1.00 80.56 97 SER A CA 1
ATOM 681 C C . SER A 1 97 ? -8.354 7.432 28.755 1.00 80.56 97 SER A C 1
ATOM 683 O O . SER A 1 97 ? -8.613 7.336 29.958 1.00 80.56 97 SER A O 1
ATOM 685 N N . MET A 1 98 ? -8.041 6.374 28.022 1.00 80.19 98 MET A N 1
ATOM 686 C CA . MET A 1 98 ? -7.666 5.077 28.552 1.00 80.19 98 MET A CA 1
ATOM 687 C C . MET A 1 98 ? -6.143 4.952 28.508 1.00 80.19 98 MET A C 1
ATOM 689 O O . MET A 1 98 ? -5.584 4.274 27.647 1.00 80.19 98 MET A O 1
ATOM 693 N N . THR A 1 99 ? -5.459 5.634 29.427 1.00 72.44 99 THR A N 1
ATOM 694 C CA . THR A 1 99 ? -3.991 5.595 29.504 1.00 72.44 99 THR A CA 1
ATOM 695 C C . THR A 1 99 ? -3.544 4.676 30.629 1.00 72.44 99 THR A C 1
ATOM 697 O O . THR A 1 99 ? -3.868 4.897 31.796 1.00 72.44 99 THR A O 1
ATOM 700 N N . GLN A 1 100 ? -2.773 3.639 30.308 1.00 65.12 100 GLN A N 1
ATOM 701 C CA . GLN A 1 100 ? -2.122 2.811 31.322 1.00 65.12 100 GLN A CA 1
ATOM 702 C C . GLN A 1 100 ? -0.747 3.405 31.664 1.00 65.12 100 GLN A C 1
ATOM 704 O O . GLN A 1 100 ? 0.224 3.209 30.943 1.00 65.12 100 GLN A O 1
ATOM 709 N N . ALA A 1 101 ? -0.667 4.162 32.763 1.00 51.59 101 ALA A N 1
ATOM 710 C CA . ALA A 1 101 ? 0.541 4.913 33.127 1.00 51.59 101 ALA A CA 1
ATOM 711 C C . ALA A 1 101 ? 1.559 4.148 34.002 1.00 51.59 101 ALA A C 1
ATOM 713 O O . ALA A 1 101 ? 2.627 4.685 34.272 1.00 51.59 101 ALA A O 1
ATOM 714 N N . ASN A 1 102 ? 1.256 2.929 34.475 1.00 55.38 102 ASN A N 1
ATOM 715 C CA . ASN A 1 102 ? 2.103 2.228 35.451 1.00 55.38 102 ASN A CA 1
ATOM 716 C C . ASN A 1 102 ? 2.373 0.756 35.113 1.00 55.38 102 ASN A C 1
ATOM 718 O O . ASN A 1 102 ? 1.459 -0.018 34.835 1.00 55.38 102 ASN A O 1
ATOM 722 N N . ASN A 1 103 ? 3.639 0.376 35.290 1.00 54.97 103 ASN A N 1
ATOM 723 C CA . ASN A 1 103 ? 4.285 -0.883 34.895 1.00 54.97 103 ASN A CA 1
ATOM 724 C C . ASN A 1 103 ? 3.817 -2.153 35.646 1.00 54.97 103 ASN A C 1
ATOM 726 O O . ASN A 1 103 ? 4.388 -3.219 35.443 1.00 54.97 103 ASN A O 1
ATOM 730 N N . ALA A 1 104 ? 2.824 -2.050 36.536 1.00 53.94 104 ALA A N 1
ATOM 731 C CA . ALA A 1 104 ? 2.382 -3.122 37.442 1.00 53.94 104 ALA A CA 1
ATOM 732 C C . ALA A 1 104 ? 0.899 -3.506 37.254 1.00 53.94 104 ALA A C 1
ATOM 734 O O . ALA A 1 104 ? 0.245 -3.968 38.192 1.00 53.94 104 ALA A O 1
ATOM 735 N N . ARG A 1 105 ? 0.332 -3.225 36.075 1.00 63.81 105 ARG A N 1
ATOM 736 C CA . ARG A 1 105 ? -1.089 -3.435 35.778 1.00 63.81 105 ARG A CA 1
ATOM 737 C C . ARG A 1 105 ? -1.256 -4.393 34.595 1.00 63.81 105 ARG A C 1
ATOM 739 O O . ARG A 1 105 ? -0.606 -4.229 33.568 1.00 63.81 105 ARG A O 1
ATOM 746 N N . HIS A 1 106 ? -2.166 -5.344 34.739 1.00 71.94 106 HIS A N 1
ATOM 747 C CA . HIS A 1 106 ? -2.567 -6.336 33.752 1.00 71.94 106 HIS A CA 1
ATOM 748 C C . HIS A 1 106 ? -3.963 -6.000 33.233 1.00 71.94 106 HIS A C 1
ATOM 750 O O . HIS A 1 106 ? -4.865 -5.643 34.001 1.00 71.94 106 HIS A O 1
ATOM 756 N N . PHE A 1 107 ? -4.135 -6.124 31.923 1.00 74.88 107 PHE A N 1
ATOM 757 C CA . PHE A 1 107 ? -5.332 -5.680 31.233 1.00 74.88 107 PHE A CA 1
ATOM 758 C C . PHE A 1 107 ? -5.730 -6.669 30.143 1.00 74.88 107 PHE A C 1
ATOM 760 O O . PHE A 1 107 ? -4.895 -7.070 29.336 1.00 74.88 107 PHE A O 1
ATOM 767 N N . GLU A 1 108 ? -7.008 -7.035 30.121 1.00 80.81 108 GLU A N 1
ATOM 768 C CA . GLU A 1 108 ? -7.629 -7.733 28.997 1.00 80.81 108 GLU A CA 1
ATOM 769 C C . GLU A 1 108 ? -8.504 -6.767 28.204 1.00 80.81 108 GLU A C 1
ATOM 771 O O . GLU A 1 108 ? -9.428 -6.173 28.771 1.00 80.81 108 GLU A O 1
ATOM 776 N N . LEU A 1 109 ? -8.246 -6.662 26.900 1.00 82.69 109 LEU A N 1
ATOM 777 C CA . LEU A 1 109 ? -9.058 -5.880 25.976 1.00 82.69 109 LEU A CA 1
ATOM 778 C C . LEU A 1 109 ? -9.616 -6.766 24.874 1.00 82.69 109 LEU A C 1
ATOM 780 O O . LEU A 1 109 ? -8.874 -7.363 24.096 1.00 82.69 109 LEU A O 1
ATOM 784 N N . THR A 1 110 ? -10.936 -6.764 24.769 1.00 89.44 110 THR A N 1
ATOM 785 C CA . THR A 1 110 ? -11.646 -7.313 23.617 1.00 89.44 110 THR A CA 1
ATOM 786 C C . THR A 1 110 ? -12.503 -6.207 23.034 1.00 89.44 110 THR A C 1
ATOM 788 O O . THR A 1 110 ? -13.363 -5.677 23.733 1.00 89.44 110 THR A O 1
ATOM 791 N N . ILE A 1 111 ? -12.288 -5.852 21.770 1.00 92.38 111 ILE A N 1
ATOM 792 C CA . ILE A 1 111 ? -13.171 -4.944 21.028 1.00 92.38 111 ILE A CA 1
ATOM 793 C C . ILE A 1 111 ? -13.648 -5.719 19.815 1.00 92.38 111 ILE A C 1
ATOM 795 O O . ILE A 1 111 ? -12.923 -5.866 18.834 1.00 92.38 111 ILE A O 1
ATOM 799 N N . LYS A 1 112 ? -14.846 -6.284 19.915 1.00 94.00 112 LYS A N 1
ATOM 800 C CA . LYS A 1 112 ? -15.300 -7.279 18.954 1.00 94.00 112 LYS A CA 1
ATOM 801 C C . LYS A 1 112 ? -16.745 -7.059 18.571 1.00 94.00 112 LYS A C 1
ATOM 803 O O . LYS A 1 112 ? -17.635 -7.172 19.403 1.00 94.00 112 LYS A O 1
ATOM 808 N N . GLY A 1 113 ? -16.967 -6.778 17.300 1.00 90.88 113 GLY A N 1
ATOM 809 C CA . GLY A 1 113 ? -18.288 -6.796 16.703 1.00 90.88 113 GLY A CA 1
ATOM 810 C C . GLY A 1 113 ? -18.527 -8.051 15.873 1.00 90.88 113 GLY A C 1
ATOM 811 O O . GLY A 1 113 ? -17.850 -9.075 15.978 1.00 90.88 113 GLY A O 1
ATOM 812 N N . THR A 1 114 ? -19.494 -7.914 14.984 1.00 89.69 114 THR A N 1
ATOM 813 C CA . THR A 1 114 ? -19.788 -8.815 13.872 1.00 89.69 114 THR A CA 1
ATOM 814 C C . THR A 1 114 ? -19.903 -7.981 12.599 1.00 89.69 114 THR A C 1
ATOM 816 O O . THR A 1 114 ? -20.017 -6.757 12.670 1.00 89.69 114 THR A O 1
ATOM 819 N N . ALA A 1 115 ? -19.943 -8.624 11.432 1.00 82.25 115 ALA A N 1
ATOM 820 C CA . ALA A 1 115 ? -20.169 -7.924 10.168 1.00 82.25 115 ALA A CA 1
ATOM 821 C C . ALA A 1 115 ? -21.454 -7.068 10.164 1.00 82.25 115 ALA A C 1
ATOM 823 O O . ALA A 1 115 ? -21.452 -5.976 9.610 1.00 82.25 115 ALA A O 1
ATOM 824 N N . GLY A 1 116 ? -22.533 -7.540 10.803 1.00 83.00 116 GLY A N 1
ATOM 825 C CA . GLY A 1 116 ? -23.814 -6.821 10.862 1.00 83.00 116 GLY A CA 1
ATOM 826 C C . GLY A 1 116 ? -23.962 -5.858 12.045 1.00 83.00 116 GLY A C 1
ATOM 827 O O . GLY A 1 116 ? -24.860 -5.021 12.040 1.00 83.00 116 GLY A O 1
ATOM 828 N N . ASN A 1 117 ? -23.114 -5.973 13.068 1.00 87.06 117 ASN A N 1
ATOM 829 C CA . ASN A 1 117 ? -23.150 -5.119 14.253 1.00 87.06 117 ASN A CA 1
ATOM 830 C C . ASN A 1 117 ? -21.733 -4.938 14.795 1.00 87.06 117 ASN A C 1
ATOM 832 O O . ASN A 1 117 ? -21.225 -5.787 15.535 1.00 87.06 117 ASN A O 1
ATOM 836 N N . ARG A 1 118 ? -21.082 -3.867 14.348 1.00 90.88 118 ARG A N 1
ATOM 837 C CA . ARG A 1 118 ? -19.679 -3.571 14.634 1.00 90.88 118 ARG A CA 1
ATOM 838 C C . ARG A 1 118 ? -19.534 -2.959 16.025 1.00 90.88 118 ARG A C 1
ATOM 840 O O . ARG A 1 118 ? -20.366 -2.157 16.443 1.00 90.88 118 ARG A O 1
ATOM 847 N N . ALA A 1 119 ? -18.462 -3.316 16.727 1.00 94.25 119 ALA A N 1
ATOM 848 C CA . ALA A 1 119 ? -18.108 -2.632 17.965 1.00 94.25 119 ALA A CA 1
ATOM 849 C C . ALA A 1 119 ? -17.563 -1.239 17.632 1.00 94.25 119 ALA A C 1
ATOM 851 O O . ALA A 1 119 ? -16.901 -1.058 16.612 1.00 94.25 119 ALA A O 1
ATOM 852 N N . GLN A 1 120 ? -17.809 -0.253 18.488 1.00 94.06 120 GLN A N 1
ATOM 853 C CA . GLN A 1 120 ? -17.367 1.116 18.247 1.00 94.06 120 GLN A CA 1
ATOM 854 C C . GLN A 1 120 ? -16.571 1.654 19.424 1.00 94.06 120 GLN A C 1
ATOM 856 O O . GLN A 1 120 ? -16.986 1.525 20.575 1.00 94.06 120 GLN A O 1
ATOM 861 N N . VAL A 1 121 ? -15.462 2.323 19.123 1.00 93.31 121 VAL A N 1
ATOM 862 C CA . VAL A 1 121 ? -14.768 3.194 20.067 1.00 93.31 121 VAL A CA 1
ATOM 863 C C . VAL A 1 121 ? -14.700 4.591 19.477 1.00 93.31 121 VAL A C 1
ATOM 865 O O . VAL A 1 121 ? -14.069 4.822 18.447 1.00 93.31 121 VAL A O 1
ATOM 868 N N . ILE A 1 122 ? -15.379 5.530 20.121 1.00 92.38 122 ILE A N 1
ATOM 869 C CA . ILE A 1 122 ? -15.548 6.886 19.604 1.00 92.38 122 ILE A CA 1
ATOM 870 C C . ILE A 1 122 ? -15.033 7.917 20.601 1.00 92.38 122 ILE A C 1
ATOM 872 O O . ILE A 1 122 ? -15.085 7.712 21.812 1.00 92.38 122 ILE A O 1
ATOM 876 N N . SER A 1 123 ? -14.558 9.046 20.089 1.00 89.38 123 SER A N 1
ATOM 877 C CA . SER A 1 123 ? -14.219 10.227 20.883 1.00 89.38 123 SER A CA 1
ATOM 878 C C . SER A 1 123 ? -14.634 11.483 20.125 1.00 89.38 123 SER A C 1
ATOM 880 O O . SER A 1 123 ? -14.710 11.489 18.895 1.00 89.38 123 SER A O 1
ATOM 882 N N . ASN A 1 124 ? -14.884 12.572 20.852 1.00 75.06 124 ASN A N 1
ATOM 883 C CA . ASN A 1 124 ? -15.410 13.821 20.290 1.00 75.06 124 ASN A CA 1
ATOM 884 C C . ASN A 1 124 ? -14.372 14.632 19.492 1.00 75.06 124 ASN A C 1
ATOM 886 O O . ASN A 1 124 ? -14.601 15.799 19.186 1.00 75.06 124 ASN A O 1
ATOM 890 N N . GLY A 1 125 ? -13.225 14.050 19.136 1.00 56.44 125 GLY A N 1
ATOM 891 C CA . GLY A 1 125 ? -12.339 14.628 18.134 1.00 56.44 125 GLY A CA 1
ATOM 892 C C . GLY A 1 125 ? -11.605 15.907 18.532 1.00 56.44 125 GLY A C 1
ATOM 893 O O . GLY A 1 125 ? -10.969 16.503 17.670 1.00 56.44 125 GLY A O 1
ATOM 894 N N . THR A 1 126 ? -11.629 16.345 19.786 1.00 58.84 126 THR A N 1
ATOM 895 C CA . THR A 1 126 ? -10.899 17.557 20.200 1.00 58.84 126 THR A CA 1
ATOM 896 C C . THR A 1 126 ? -9.634 17.268 20.998 1.00 58.84 126 THR A C 1
ATOM 898 O O . THR A 1 126 ? -8.865 18.193 21.253 1.00 58.84 126 THR A O 1
ATOM 901 N N . SER A 1 127 ? -9.394 16.019 21.406 1.00 57.38 127 SER A N 1
ATOM 902 C CA . SER A 1 127 ? -8.208 15.679 22.184 1.00 57.38 127 SER A CA 1
ATOM 903 C C . SER A 1 127 ? -6.955 15.770 21.306 1.00 57.38 127 SER A C 1
ATOM 905 O O . SER A 1 127 ? -6.761 15.063 20.318 1.00 57.38 127 SER A O 1
ATOM 907 N N . THR A 1 128 ? -6.066 16.688 21.680 1.00 61.97 128 THR A N 1
ATOM 908 C CA . THR A 1 128 ? -4.677 16.717 21.203 1.00 61.97 128 THR A CA 1
ATOM 909 C C . THR A 1 128 ? -3.812 15.684 21.933 1.00 61.97 128 THR A C 1
ATOM 911 O O . THR A 1 128 ? -2.649 15.500 21.574 1.00 61.97 128 THR A O 1
ATOM 914 N N . GLY A 1 129 ? -4.364 15.027 22.955 1.00 64.12 129 GLY A N 1
ATOM 915 C CA . GLY A 1 129 ? -3.711 14.004 23.758 1.00 64.12 129 GLY A CA 1
ATOM 916 C C . GLY A 1 129 ? -4.029 12.572 23.314 1.00 64.12 129 GLY A C 1
ATOM 917 O O . GLY A 1 129 ? -4.803 12.354 22.378 1.00 64.12 129 GLY A O 1
ATOM 918 N N . PRO A 1 130 ? -3.409 11.588 23.978 1.00 65.44 130 PRO A N 1
ATOM 919 C CA . PRO A 1 130 ? -3.707 10.185 23.759 1.00 65.44 130 PRO A CA 1
ATOM 920 C C . PRO A 1 130 ? -5.097 9.812 24.260 1.00 65.44 130 PRO A C 1
ATOM 922 O O . PRO A 1 130 ? -5.414 10.061 25.417 1.00 65.44 130 PRO A O 1
ATOM 925 N N . ASP A 1 131 ? -5.897 9.164 23.417 1.00 76.62 131 ASP A N 1
ATOM 926 C CA . ASP A 1 131 ? -7.210 8.648 23.821 1.00 76.62 131 ASP A CA 1
ATOM 927 C C . ASP A 1 131 ? -7.089 7.199 24.292 1.00 76.62 131 ASP A C 1
ATOM 929 O O . ASP A 1 131 ? -7.701 6.801 25.280 1.00 76.62 131 ASP A O 1
ATOM 933 N N . MET A 1 132 ? -6.255 6.404 23.621 1.00 76.25 132 MET A N 1
ATOM 934 C CA . MET A 1 132 ? -6.003 5.013 23.983 1.00 76.25 132 MET A CA 1
ATOM 935 C C . MET A 1 132 ? -4.513 4.731 23.876 1.00 76.25 132 MET A C 1
ATOM 937 O O . MET A 1 132 ? -3.990 4.571 22.775 1.00 76.25 132 MET A O 1
ATOM 941 N N . VAL A 1 133 ? -3.819 4.667 25.012 1.00 70.44 133 VAL A N 1
ATOM 942 C CA . VAL A 1 133 ? -2.392 4.323 25.055 1.00 70.44 133 VAL A CA 1
ATOM 943 C C . VAL A 1 133 ? -2.164 3.196 26.042 1.00 70.44 133 VAL A C 1
ATOM 945 O O . VAL A 1 133 ? -2.360 3.351 27.252 1.00 70.44 133 VAL A O 1
ATOM 948 N N . TYR A 1 134 ? -1.680 2.077 25.505 1.00 67.94 134 TYR A N 1
ATOM 949 C CA . TYR A 1 134 ? -1.317 0.904 26.284 1.00 67.94 134 TYR A CA 1
ATOM 950 C C . TYR A 1 134 ? 0.174 0.603 26.150 1.00 67.94 134 TYR A C 1
ATOM 952 O O . TYR A 1 134 ? 0.678 0.317 25.063 1.00 67.94 134 TYR A O 1
ATOM 960 N N . THR A 1 135 ? 0.868 0.629 27.286 1.00 57.09 135 THR A N 1
ATOM 961 C CA . THR A 1 135 ? 2.286 0.279 27.401 1.00 57.09 135 THR A CA 1
ATOM 962 C C . THR A 1 135 ? 2.385 -0.927 28.331 1.00 57.09 135 THR A C 1
ATOM 964 O O . THR A 1 135 ? 2.231 -0.790 29.542 1.00 57.09 135 THR A O 1
ATOM 967 N N . PHE A 1 136 ? 2.606 -2.122 27.781 1.00 56.22 136 PHE A N 1
ATOM 968 C CA . PHE A 1 136 ? 2.665 -3.358 28.569 1.00 56.22 136 PHE A CA 1
ATOM 969 C C . PHE A 1 136 ? 4.098 -3.626 29.039 1.00 56.22 136 PHE A C 1
ATOM 971 O O . PHE A 1 136 ? 5.030 -3.462 28.268 1.00 56.22 136 PHE A O 1
ATOM 978 N N . LEU A 1 137 ? 4.320 -4.072 30.274 1.00 47.56 137 LEU A N 1
ATOM 979 C CA . LEU A 1 137 ? 5.639 -4.589 30.681 1.00 47.56 137 LEU A CA 1
ATOM 980 C C . LEU A 1 137 ? 5.597 -6.054 31.124 1.00 47.56 137 LEU A C 1
ATOM 982 O O . LEU A 1 137 ? 6.638 -6.696 31.059 1.00 47.56 137 LEU A O 1
ATOM 986 N N . TYR A 1 138 ? 4.427 -6.600 31.493 1.00 47.00 138 TYR A N 1
ATOM 987 C CA . TYR A 1 138 ? 4.310 -7.988 31.956 1.00 47.00 138 TYR A CA 1
ATOM 988 C C . TYR A 1 138 ? 2.962 -8.662 31.598 1.00 47.00 138 TYR A C 1
ATOM 990 O O . TYR A 1 138 ? 1.899 -8.221 32.026 1.00 47.00 138 TYR A O 1
ATOM 998 N N . ASN A 1 139 ? 3.083 -9.751 30.826 1.00 45.56 139 ASN A N 1
ATOM 999 C CA . ASN A 1 139 ? 2.373 -11.044 30.812 1.00 45.56 139 ASN A CA 1
ATOM 1000 C C . ASN A 1 139 ? 0.817 -11.103 30.776 1.00 45.56 139 ASN A C 1
ATOM 1002 O O . ASN A 1 139 ? 0.145 -10.723 31.738 1.00 45.56 139 ASN A O 1
ATOM 1006 N N . GLU A 1 140 ? 0.268 -11.657 29.668 1.00 53.00 140 GLU A N 1
ATOM 1007 C CA . GLU A 1 140 ? -0.479 -12.954 29.578 1.00 53.00 140 GLU A CA 1
ATOM 1008 C C . GLU A 1 140 ? -1.732 -13.020 28.670 1.00 53.00 140 GLU A C 1
ATOM 1010 O O . GLU A 1 140 ? -2.218 -14.126 28.440 1.00 53.00 140 GLU A O 1
ATOM 1015 N N . TRP A 1 141 ? -2.272 -11.921 28.125 1.00 58.62 141 TRP A N 1
ATOM 1016 C CA . TRP A 1 141 ? -3.644 -11.958 27.578 1.00 58.62 141 TRP A CA 1
ATOM 1017 C C . TRP A 1 141 ? -3.804 -11.523 26.114 1.00 58.62 141 TRP A C 1
ATOM 1019 O O . TRP A 1 141 ? -3.132 -10.585 25.682 1.00 58.62 141 TRP A O 1
ATOM 1029 N N . PRO A 1 142 ? -4.698 -12.191 25.350 1.00 65.31 142 PRO A N 1
ATOM 1030 C CA . PRO A 1 142 ? -4.927 -11.890 23.943 1.00 65.31 142 PRO A CA 1
ATOM 1031 C C . PRO A 1 142 ? -5.536 -10.496 23.787 1.00 65.31 142 PRO A C 1
ATOM 1033 O O . PRO A 1 142 ? -6.522 -10.160 24.446 1.00 65.31 142 PRO A O 1
ATOM 1036 N N . LEU A 1 143 ? -4.964 -9.701 22.882 1.00 76.50 143 LEU A N 1
ATOM 1037 C CA . LEU A 1 143 ? -5.667 -8.567 22.300 1.00 76.50 143 LEU A CA 1
ATOM 1038 C C . LEU A 1 143 ? -6.424 -9.072 21.074 1.00 76.50 143 LEU A C 1
ATOM 1040 O O . LEU A 1 143 ? -5.812 -9.530 20.106 1.00 76.50 143 LEU A O 1
ATOM 1044 N N . GLU A 1 144 ? -7.744 -8.938 21.113 1.00 85.31 144 GLU A N 1
ATOM 1045 C CA . GLU A 1 144 ? -8.603 -9.213 19.967 1.00 85.31 144 GLU A CA 1
ATOM 1046 C C . GLU A 1 144 ? -9.381 -7.949 19.604 1.00 85.31 144 GLU A C 1
ATOM 1048 O O . GLU A 1 144 ? -10.225 -7.473 20.372 1.00 85.31 144 GLU A O 1
ATOM 1053 N N . ILE A 1 145 ? -9.084 -7.414 18.420 1.00 89.12 145 ILE A N 1
ATOM 1054 C CA . ILE A 1 145 ? -9.851 -6.347 17.785 1.00 89.12 145 ILE A CA 1
ATOM 1055 C C . ILE A 1 145 ? -10.402 -6.907 16.478 1.00 89.12 145 ILE A C 1
ATOM 1057 O O . ILE A 1 145 ? -9.645 -7.285 15.585 1.00 89.12 145 ILE A O 1
ATOM 1061 N N . ALA A 1 146 ? -11.721 -7.007 16.372 1.00 91.25 146 ALA A N 1
ATOM 1062 C CA . ALA A 1 146 ? -12.365 -7.602 15.209 1.00 91.25 146 ALA A CA 1
ATOM 1063 C C . ALA A 1 146 ? -13.693 -6.913 14.903 1.00 91.25 146 ALA A C 1
ATOM 1065 O O . ALA A 1 146 ? -14.498 -6.721 15.813 1.00 91.25 146 ALA A O 1
ATOM 1066 N N . TYR A 1 147 ? -13.960 -6.585 13.635 1.00 91.12 147 TYR A N 1
ATOM 1067 C CA . TYR A 1 147 ? -15.214 -5.926 13.233 1.00 91.12 147 TYR A CA 1
ATOM 1068 C C . TYR A 1 147 ? -15.499 -4.674 14.078 1.00 91.12 147 TYR A C 1
ATOM 1070 O O . TYR A 1 147 ? -16.557 -4.550 14.703 1.00 91.12 147 TYR A O 1
ATOM 1078 N N . ALA A 1 148 ? -14.503 -3.792 14.154 1.00 91.88 148 ALA A N 1
ATOM 1079 C CA . ALA A 1 148 ? -14.497 -2.641 15.047 1.00 91.88 148 ALA A CA 1
ATOM 1080 C C . ALA A 1 148 ? -14.263 -1.323 14.299 1.00 91.88 148 ALA A C 1
ATOM 1082 O O . ALA A 1 148 ? -13.470 -1.267 13.358 1.00 91.88 148 ALA A O 1
ATOM 1083 N N . ASP A 1 149 ? -14.915 -0.256 14.758 1.00 92.12 149 ASP A N 1
ATOM 1084 C CA . ASP A 1 149 ? -14.741 1.100 14.242 1.00 92.12 149 ASP A CA 1
ATOM 1085 C C . ASP A 1 149 ? -14.182 2.017 15.330 1.00 92.12 149 ASP A C 1
ATOM 1087 O O . ASP A 1 149 ? -14.807 2.246 16.365 1.00 92.12 149 ASP A O 1
ATOM 1091 N N . PHE A 1 150 ? -13.009 2.581 15.071 1.00 91.69 150 PHE A N 1
ATOM 1092 C CA . PHE A 1 150 ? -12.379 3.605 15.890 1.00 91.69 150 PHE A CA 1
ATOM 1093 C C . PHE A 1 150 ? -12.576 4.951 15.203 1.00 91.69 150 PHE A C 1
ATOM 1095 O O . PHE A 1 150 ? -12.098 5.150 14.086 1.00 91.69 150 PHE A O 1
ATOM 1102 N N . VAL A 1 151 ? -13.294 5.876 15.845 1.00 90.00 151 VAL A N 1
ATOM 1103 C CA . VAL A 1 151 ? -13.720 7.125 15.198 1.00 90.00 151 VAL A CA 1
ATOM 1104 C C . VAL A 1 151 ? -13.349 8.347 16.024 1.00 90.00 151 VAL A C 1
ATOM 1106 O O . VAL A 1 151 ? -13.718 8.468 17.191 1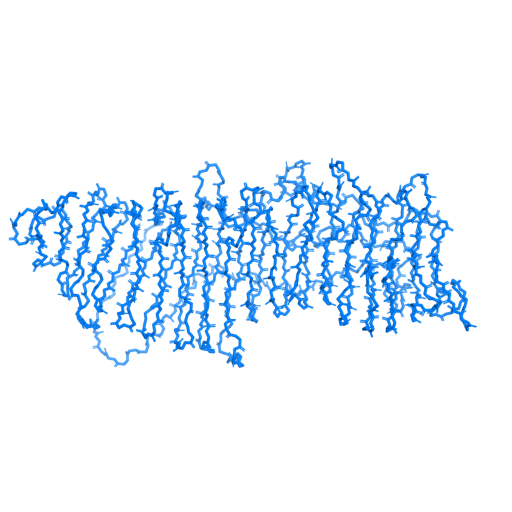.00 90.00 151 VAL A O 1
ATOM 1109 N N . GLY A 1 152 ? -12.659 9.295 15.388 1.00 87.69 152 GLY A N 1
ATOM 1110 C CA . GLY A 1 152 ? -12.403 10.614 15.974 1.00 87.69 152 GLY A CA 1
ATOM 1111 C C . GLY A 1 152 ? -11.396 10.605 17.122 1.00 87.69 152 GLY A C 1
ATOM 1112 O O . GLY A 1 152 ? -11.313 11.586 17.858 1.00 87.69 152 GLY A O 1
ATOM 1113 N N . LEU A 1 153 ? -10.620 9.530 17.271 1.00 86.81 153 LEU A N 1
ATOM 1114 C CA . LEU A 1 153 ? -9.644 9.417 18.350 1.00 86.81 153 LEU A CA 1
ATOM 1115 C C . LEU A 1 153 ? -8.437 10.349 18.129 1.00 86.81 153 LEU A C 1
ATOM 1117 O O . LEU A 1 153 ? -8.074 10.660 16.988 1.00 86.81 153 LEU A O 1
ATOM 1121 N N . GLY A 1 154 ? -7.826 10.810 19.218 1.00 84.00 154 GLY A N 1
ATOM 1122 C CA . GLY A 1 154 ? -6.534 11.495 19.230 1.00 84.00 154 GLY A CA 1
ATOM 1123 C C . GLY A 1 154 ? -5.411 10.540 18.810 1.00 84.00 154 GLY A C 1
ATOM 1124 O O . GLY A 1 154 ? -5.233 10.247 17.627 1.00 84.00 154 GLY A O 1
ATOM 1125 N N . GLU A 1 155 ? -4.648 10.031 19.772 1.00 83.44 155 GLU A N 1
ATOM 1126 C CA . GLU A 1 155 ? -3.675 8.954 19.534 1.00 83.44 155 GLU A CA 1
ATOM 1127 C C . GLU A 1 155 ? -4.232 7.599 19.988 1.00 83.44 155 GLU A C 1
ATOM 1129 O O . GLU A 1 155 ? -4.764 7.473 21.097 1.00 83.44 155 GLU A O 1
ATOM 1134 N N . ILE A 1 156 ? -4.066 6.593 19.127 1.00 83.31 156 ILE A N 1
ATOM 1135 C CA . ILE A 1 156 ? -4.251 5.180 19.444 1.00 83.31 156 ILE A CA 1
ATOM 1136 C C . ILE A 1 156 ? -2.877 4.524 19.397 1.00 83.31 156 ILE A C 1
ATOM 1138 O O . ILE A 1 156 ? -2.241 4.475 18.342 1.00 83.31 156 ILE A O 1
ATOM 1142 N N . ARG A 1 157 ? -2.430 3.993 20.530 1.00 79.56 157 ARG A N 1
ATOM 1143 C CA . ARG A 1 157 ? -1.216 3.193 20.632 1.00 79.56 157 ARG A CA 1
ATOM 1144 C C . ARG A 1 157 ? -1.549 1.827 21.195 1.00 79.56 157 ARG A C 1
ATOM 1146 O O . ARG A 1 157 ? -1.880 1.678 22.373 1.00 79.56 157 ARG A O 1
ATOM 1153 N N . ILE A 1 158 ? -1.437 0.842 20.320 1.00 73.38 158 ILE A N 1
ATOM 1154 C CA . ILE A 1 158 ? -1.622 -0.568 20.620 1.00 73.38 158 ILE A CA 1
ATOM 1155 C C . ILE A 1 158 ? -0.208 -1.171 20.815 1.00 73.38 158 ILE A C 1
ATOM 1157 O O . ILE A 1 158 ? 0.680 -0.819 20.041 1.00 73.38 158 ILE A O 1
ATOM 1161 N N . PRO A 1 159 ? 0.031 -1.971 21.879 1.00 63.62 159 PRO A N 1
ATOM 1162 C CA . PRO A 1 159 ? 1.303 -2.307 22.538 1.00 63.62 159 PRO A CA 1
ATOM 1163 C C . PRO A 1 159 ? 2.605 -2.169 21.751 1.00 63.62 159 PRO A C 1
ATOM 1165 O O . PRO A 1 159 ? 2.771 -2.815 20.721 1.00 63.62 159 PRO A O 1
ATOM 1168 N N . SER A 1 160 ? 3.570 -1.442 22.334 1.00 52.81 160 SER A N 1
ATOM 1169 C CA . SER A 1 160 ? 4.872 -1.145 21.722 1.00 52.81 160 SER A CA 1
ATOM 1170 C C . SER A 1 160 ? 6.105 -1.541 22.553 1.00 52.81 160 SER A C 1
ATOM 1172 O O . SER A 1 160 ? 7.072 -0.778 22.599 1.00 52.81 160 SER A O 1
ATOM 1174 N N . THR A 1 161 ? 6.084 -2.651 23.296 1.00 52.72 161 THR A N 1
ATOM 1175 C CA . THR A 1 161 ? 7.150 -2.953 24.274 1.00 52.72 161 THR A CA 1
ATOM 1176 C C . THR A 1 161 ? 7.916 -4.255 24.056 1.00 52.72 161 THR A C 1
ATOM 1178 O O . THR A 1 161 ? 7.444 -5.244 23.499 1.00 52.72 161 THR A O 1
ATOM 1181 N N . ALA A 1 162 ? 9.157 -4.209 24.547 1.00 49.97 162 ALA A N 1
ATOM 1182 C CA . ALA A 1 162 ? 10.302 -4.950 24.046 1.00 49.97 162 ALA A CA 1
ATOM 1183 C C . ALA A 1 162 ? 10.524 -6.379 24.608 1.00 49.97 162 ALA A C 1
ATOM 1185 O O . ALA A 1 162 ? 11.565 -6.947 24.314 1.00 49.97 162 ALA A O 1
ATOM 1186 N N . ASN A 1 163 ? 9.616 -6.987 25.393 1.00 52.88 163 ASN A N 1
ATOM 1187 C CA . ASN A 1 163 ? 9.985 -8.210 26.141 1.00 52.88 163 ASN A CA 1
ATOM 1188 C C . ASN A 1 163 ? 8.861 -9.224 26.470 1.00 52.88 163 ASN A C 1
ATOM 1190 O O . ASN A 1 163 ? 8.867 -9.769 27.570 1.00 52.88 163 ASN A O 1
ATOM 1194 N N . SER A 1 164 ? 7.893 -9.522 25.590 1.00 48.84 164 SER A N 1
ATOM 1195 C CA . SER A 1 164 ? 6.826 -10.485 25.959 1.00 48.84 164 SER A CA 1
ATOM 1196 C C . SER A 1 164 ? 6.529 -11.552 24.898 1.00 48.84 164 SER A C 1
ATOM 1198 O O . SER A 1 164 ? 6.247 -11.180 23.759 1.00 48.84 164 SER A O 1
ATOM 1200 N N . PRO A 1 165 ? 6.539 -12.858 25.236 1.00 50.31 165 PRO A N 1
ATOM 1201 C CA . PRO A 1 165 ? 6.063 -13.931 24.363 1.00 50.31 165 PRO A CA 1
ATOM 1202 C C . PRO A 1 165 ? 4.525 -13.998 24.414 1.00 50.31 165 PRO A C 1
ATOM 1204 O O . PRO A 1 165 ? 3.953 -14.482 25.390 1.00 50.31 165 PRO A O 1
ATOM 1207 N N . PHE A 1 166 ? 3.830 -13.477 23.397 1.00 59.25 166 PHE A N 1
ATOM 1208 C CA . PHE A 1 166 ? 2.370 -13.611 23.275 1.00 59.25 166 PHE A CA 1
ATOM 1209 C C . PHE A 1 166 ? 1.998 -14.631 22.189 1.00 59.25 166 PHE A C 1
ATOM 1211 O O . PHE A 1 166 ? 2.557 -14.565 21.101 1.00 59.25 166 PHE A O 1
ATOM 1218 N N . PRO A 1 167 ? 1.008 -15.515 22.413 1.00 51.97 167 PRO A N 1
ATOM 1219 C CA . PRO A 1 167 ? 0.619 -16.509 21.413 1.00 51.97 167 PRO A CA 1
ATOM 1220 C C . PRO A 1 167 ? -0.244 -15.958 20.262 1.00 51.97 167 PRO A C 1
ATOM 1222 O O . PRO A 1 167 ? -0.261 -16.572 19.200 1.00 51.97 167 PRO A O 1
ATOM 1225 N N . LEU A 1 168 ? -0.974 -14.842 20.435 1.00 60.12 168 LEU A N 1
ATOM 1226 C CA . LEU A 1 168 ? -1.816 -14.282 19.367 1.00 60.12 168 LEU A CA 1
ATOM 1227 C C . LEU A 1 168 ? -2.189 -12.807 19.606 1.00 60.12 168 LEU A C 1
ATOM 1229 O O . LEU A 1 168 ? -2.822 -12.468 20.607 1.00 60.12 168 LEU A O 1
ATOM 1233 N N . TYR A 1 169 ? -1.856 -11.950 18.647 1.00 74.69 169 TYR A N 1
ATOM 1234 C CA . TYR A 1 169 ? -2.377 -10.591 18.500 1.00 74.69 169 TYR A CA 1
ATOM 1235 C C . TYR A 1 169 ? -3.169 -10.521 17.196 1.00 74.69 169 TYR A C 1
ATOM 1237 O O . TYR A 1 169 ? -2.646 -10.901 16.151 1.00 74.69 169 TYR A O 1
ATOM 1245 N N . SER A 1 170 ? -4.414 -10.046 17.227 1.00 80.19 170 SER A N 1
ATOM 1246 C CA . SER A 1 170 ? -5.249 -9.994 16.023 1.00 80.19 170 SER A CA 1
ATOM 1247 C C . SER A 1 170 ? -6.007 -8.675 15.923 1.00 80.19 170 SER A C 1
ATOM 1249 O O . SER A 1 170 ? -6.785 -8.327 16.816 1.00 80.19 170 SER A O 1
ATOM 1251 N N . ILE A 1 171 ? -5.778 -7.955 14.823 1.00 86.19 171 ILE A N 1
ATOM 1252 C CA . ILE A 1 171 ? -6.619 -6.855 14.356 1.00 86.19 171 ILE A CA 1
ATOM 1253 C C . ILE A 1 171 ? -7.195 -7.274 13.011 1.00 86.19 171 ILE A C 1
ATOM 1255 O O . ILE A 1 171 ? -6.470 -7.377 12.023 1.00 86.19 171 ILE A O 1
ATOM 1259 N N . THR A 1 172 ? -8.502 -7.511 12.979 1.00 88.00 172 THR A N 1
ATOM 1260 C CA . THR A 1 172 ? -9.194 -7.988 11.779 1.00 88.00 172 THR A CA 1
ATOM 1261 C C . THR A 1 172 ? -10.398 -7.125 11.446 1.00 88.00 172 THR A C 1
ATOM 1263 O O . THR A 1 172 ? -11.111 -6.686 12.348 1.00 88.00 172 THR A O 1
ATOM 1266 N N . ASN A 1 173 ? -10.656 -6.863 10.164 1.00 87.88 173 ASN A N 1
ATOM 1267 C CA . ASN A 1 173 ? -11.868 -6.165 9.712 1.00 87.88 173 ASN A CA 1
ATOM 1268 C C . ASN A 1 173 ? -12.143 -4.883 10.530 1.00 87.88 173 ASN A C 1
ATOM 1270 O O . ASN A 1 173 ? -13.195 -4.721 11.155 1.00 87.88 173 ASN A O 1
ATOM 1274 N N . THR A 1 174 ? -11.142 -4.012 10.642 1.00 89.31 174 THR A N 1
ATOM 1275 C CA . THR A 1 174 ? -11.157 -2.870 11.569 1.00 89.31 174 THR A CA 1
ATOM 1276 C C . THR A 1 174 ? -10.934 -1.565 10.826 1.00 89.31 174 THR A C 1
ATOM 1278 O O . THR A 1 174 ? -10.054 -1.474 9.977 1.00 89.31 174 THR A O 1
ATOM 1281 N N . VAL A 1 175 ? -11.705 -0.539 11.181 1.00 90.88 175 VAL A N 1
ATOM 1282 C CA . VAL A 1 175 ? -11.619 0.791 10.577 1.00 90.88 175 VAL A CA 1
ATOM 1283 C C . VAL A 1 175 ? -11.129 1.791 11.615 1.00 90.88 175 VAL A C 1
ATOM 1285 O O . VAL A 1 175 ? -11.736 1.955 12.669 1.00 90.88 175 VAL A O 1
ATOM 1288 N N . PHE A 1 176 ? -10.067 2.516 11.289 1.00 89.88 176 PHE A N 1
ATOM 1289 C CA . PHE A 1 176 ? -9.597 3.689 12.016 1.00 89.88 176 PHE A CA 1
ATOM 1290 C C . PHE A 1 176 ? -9.912 4.930 11.188 1.00 89.88 176 PHE A C 1
ATOM 1292 O O . PHE A 1 176 ? -9.238 5.208 10.199 1.00 89.88 176 PHE A O 1
ATOM 1299 N N . ARG A 1 177 ? -10.940 5.689 11.568 1.00 88.25 177 ARG A N 1
ATOM 1300 C CA . ARG A 1 177 ? -11.411 6.850 10.808 1.00 88.25 177 ARG A CA 1
ATOM 1301 C C . ARG A 1 177 ? -11.281 8.127 11.610 1.00 88.25 177 ARG A C 1
ATOM 1303 O O . ARG A 1 177 ? -11.685 8.198 12.770 1.00 88.25 177 ARG A O 1
ATOM 1310 N N . ASN A 1 178 ? -10.781 9.180 10.969 1.00 86.06 178 ASN A N 1
ATOM 1311 C CA . ASN A 1 178 ? -10.631 10.488 11.604 1.00 86.06 178 ASN A CA 1
ATOM 1312 C C . ASN A 1 178 ? -9.744 10.428 12.869 1.00 86.06 178 ASN A C 1
ATOM 1314 O O . ASN A 1 178 ? -9.841 11.264 13.769 1.00 86.06 178 ASN A O 1
ATOM 1318 N N . CYS A 1 179 ? -8.874 9.420 12.961 1.00 84.56 179 CYS A N 1
ATOM 1319 C CA . CYS A 1 179 ? -7.905 9.285 14.040 1.00 84.56 179 CYS A CA 1
ATOM 1320 C C . CYS A 1 179 ? -6.722 10.221 13.769 1.00 84.56 179 CYS A C 1
ATOM 1322 O O . CYS A 1 179 ? -6.257 10.315 12.628 1.00 84.56 179 CYS A O 1
ATOM 1324 N N . ARG A 1 180 ? -6.209 10.930 14.782 1.00 83.25 180 ARG A N 1
ATOM 1325 C CA . ARG A 1 180 ? -5.014 11.761 14.575 1.00 83.25 180 ARG A CA 1
ATOM 1326 C C . ARG A 1 180 ? -3.785 10.887 14.353 1.00 83.25 180 ARG A C 1
ATOM 1328 O O . ARG A 1 180 ? -3.039 11.192 13.443 1.00 83.25 180 ARG A O 1
ATOM 1335 N N . GLN A 1 181 ? -3.576 9.825 15.123 1.00 83.00 181 GLN A N 1
ATOM 1336 C CA . GLN A 1 181 ? -2.461 8.899 14.906 1.00 83.00 181 GLN A CA 1
ATOM 1337 C C . GLN A 1 181 ? -2.843 7.481 15.327 1.00 83.00 181 GLN A C 1
ATOM 1339 O O . GLN A 1 181 ? -3.459 7.289 16.376 1.00 83.00 181 GLN A O 1
ATOM 1344 N N . VAL A 1 182 ? -2.433 6.495 14.530 1.00 84.81 182 VAL A N 1
ATOM 1345 C CA . VAL A 1 182 ? -2.577 5.068 14.823 1.00 84.81 182 VAL A CA 1
ATOM 1346 C C . VAL A 1 182 ? -1.185 4.448 14.916 1.00 84.81 182 VAL A C 1
ATOM 1348 O O . VAL A 1 182 ? -0.363 4.591 14.019 1.00 84.81 182 VAL A O 1
ATOM 1351 N N . THR A 1 183 ? -0.888 3.762 16.010 1.00 81.31 183 THR A N 1
ATOM 1352 C CA . THR A 1 183 ? 0.340 2.976 16.171 1.00 81.31 183 THR A CA 1
ATOM 1353 C C . THR A 1 183 ? -0.052 1.538 16.462 1.00 81.31 183 THR A C 1
ATOM 1355 O O . THR A 1 183 ? -0.676 1.262 17.488 1.00 81.31 183 THR A O 1
ATOM 1358 N N . LEU A 1 184 ? 0.300 0.644 15.542 1.00 77.44 184 LEU A N 1
ATOM 1359 C CA . LEU A 1 184 ? 0.072 -0.792 15.618 1.00 77.44 184 LEU A CA 1
ATOM 1360 C C . LEU A 1 184 ? 1.427 -1.490 15.803 1.00 77.44 184 LEU A C 1
ATOM 1362 O O . LEU A 1 184 ? 2.156 -1.700 14.840 1.00 77.44 184 LEU A O 1
ATOM 1366 N N . GLY A 1 185 ? 1.783 -1.858 17.031 1.00 64.75 185 GLY A N 1
ATOM 1367 C CA . GLY A 1 185 ? 2.945 -2.711 17.295 1.00 64.75 185 GLY A CA 1
ATOM 1368 C C . GLY A 1 185 ? 4.125 -2.044 17.999 1.00 64.75 185 GLY A C 1
ATOM 1369 O O . GLY A 1 185 ? 3.978 -1.048 18.700 1.00 64.75 185 GLY A O 1
ATOM 1370 N N . GLY A 1 186 ? 5.302 -2.648 17.816 1.00 59.75 186 GLY A N 1
ATOM 1371 C CA . GLY A 1 186 ? 6.506 -2.573 18.656 1.00 59.75 186 GLY A CA 1
ATOM 1372 C C . GLY A 1 186 ? 6.819 -3.934 19.294 1.00 59.75 186 GLY A C 1
ATOM 1373 O O . GLY A 1 186 ? 7.140 -4.017 20.478 1.00 59.75 186 GLY A O 1
ATOM 1374 N N . PHE A 1 187 ? 6.656 -5.007 18.512 1.00 59.84 187 PHE A N 1
ATOM 1375 C CA . PHE A 1 187 ? 6.829 -6.393 18.953 1.00 59.84 187 PHE A CA 1
ATOM 1376 C C . PHE A 1 187 ? 8.275 -6.838 18.782 1.00 59.84 187 PHE A C 1
ATOM 1378 O O . PHE A 1 187 ? 8.844 -6.665 17.718 1.00 59.84 187 PHE A O 1
ATOM 1385 N N . SER A 1 188 ? 8.844 -7.448 19.802 1.00 53.97 188 SER A N 1
ATOM 1386 C CA . SER A 1 188 ? 10.292 -7.666 19.972 1.00 53.97 188 SER A CA 1
ATOM 1387 C C . SER A 1 188 ? 10.665 -9.112 20.261 1.00 53.97 188 SER A C 1
ATOM 1389 O O . SER A 1 188 ? 11.837 -9.473 20.212 1.00 53.97 188 SER A O 1
ATOM 1391 N N . SER A 1 189 ? 9.682 -9.953 20.587 1.00 55.19 189 SER A N 1
ATOM 1392 C CA . SER A 1 189 ? 9.919 -11.363 20.861 1.00 55.19 189 SER A CA 1
ATOM 1393 C C . SER A 1 189 ? 9.728 -12.194 19.595 1.00 55.19 189 SER A C 1
ATOM 1395 O O . SER A 1 189 ? 8.782 -11.999 18.827 1.00 55.19 189 SER A O 1
ATOM 1397 N N . ASN A 1 190 ? 10.618 -13.167 19.409 1.00 55.25 190 ASN A N 1
ATOM 1398 C CA . ASN A 1 190 ? 10.612 -14.098 18.276 1.00 55.25 190 ASN A CA 1
ATOM 1399 C C . ASN A 1 190 ? 9.398 -15.048 18.266 1.00 55.25 190 ASN A C 1
ATOM 1401 O O . ASN A 1 190 ? 9.190 -15.736 17.271 1.00 55.25 190 ASN A O 1
ATOM 1405 N N . ASP A 1 191 ? 8.605 -15.062 19.342 1.00 52.59 191 ASP A N 1
ATOM 1406 C CA . ASP A 1 191 ? 7.482 -15.984 19.558 1.00 52.59 191 ASP A CA 1
ATOM 1407 C C . ASP A 1 191 ? 6.104 -15.343 19.310 1.00 52.59 191 ASP A C 1
ATOM 1409 O O . ASP A 1 191 ? 5.083 -16.021 19.421 1.00 52.59 191 ASP A O 1
ATOM 1413 N N . SER A 1 192 ? 6.045 -14.041 18.999 1.00 56.16 192 SER A N 1
ATOM 1414 C CA . SER A 1 192 ? 4.768 -13.336 18.841 1.00 56.16 192 SER A CA 1
ATOM 1415 C C . SER A 1 192 ? 4.183 -13.473 17.435 1.00 56.16 192 SER A C 1
ATOM 1417 O O . SER A 1 192 ? 4.703 -12.900 16.475 1.00 56.16 192 SER A O 1
ATOM 1419 N N . VAL A 1 193 ? 3.042 -14.160 17.326 1.00 65.25 193 VAL A N 1
ATOM 1420 C CA . VAL A 1 193 ? 2.201 -14.140 16.119 1.00 65.25 193 VAL A CA 1
ATOM 1421 C C . VAL A 1 193 ? 1.271 -12.942 16.192 1.00 65.25 193 VAL A C 1
ATOM 1423 O O . VAL A 1 193 ? 0.414 -12.862 17.075 1.00 65.25 193 VAL A O 1
ATOM 1426 N N . TRP A 1 194 ? 1.415 -12.017 15.248 1.00 72.56 194 TRP A N 1
ATOM 1427 C CA . TRP A 1 194 ? 0.449 -10.949 15.051 1.00 72.56 194 TRP A CA 1
ATOM 1428 C C . TRP A 1 194 ? -0.181 -11.036 13.665 1.00 72.56 194 TRP A C 1
ATOM 1430 O O . TRP A 1 194 ? 0.477 -11.395 12.688 1.00 72.56 194 TRP A O 1
ATOM 1440 N N . ILE A 1 195 ? -1.472 -10.726 13.611 1.00 78.25 195 ILE A N 1
ATOM 1441 C CA . ILE A 1 195 ? -2.311 -10.743 12.417 1.00 78.25 195 ILE A CA 1
ATOM 1442 C C . ILE A 1 195 ? -2.941 -9.358 12.286 1.00 78.25 195 ILE A C 1
ATOM 1444 O O . ILE A 1 195 ? -3.634 -8.895 13.193 1.00 78.25 195 ILE A O 1
ATOM 1448 N N . ILE A 1 196 ? -2.688 -8.699 11.161 1.00 82.00 196 ILE A N 1
ATOM 1449 C CA . ILE A 1 196 ? -3.369 -7.480 10.732 1.00 82.00 196 ILE A CA 1
ATOM 1450 C C . ILE A 1 196 ? -3.984 -7.778 9.364 1.00 82.00 196 ILE A C 1
ATOM 1452 O O . ILE A 1 196 ? -3.275 -7.905 8.367 1.00 82.00 196 ILE A O 1
ATOM 1456 N N . ASP A 1 197 ? -5.307 -7.903 9.320 1.00 85.69 197 ASP A N 1
ATOM 1457 C CA . ASP A 1 197 ? -6.032 -8.285 8.108 1.00 85.69 197 ASP A CA 1
ATOM 1458 C C . ASP A 1 197 ? -7.338 -7.504 7.955 1.00 85.69 197 ASP A C 1
ATOM 1460 O O . ASP A 1 197 ? -8.121 -7.380 8.890 1.00 85.69 197 ASP A O 1
ATOM 1464 N N . GLY A 1 198 ? -7.618 -6.974 6.772 1.00 85.62 198 GLY A N 1
ATOM 1465 C CA . GLY A 1 198 ? -8.849 -6.222 6.543 1.00 85.62 198 GLY A CA 1
ATOM 1466 C C . GLY A 1 198 ? -8.893 -4.897 7.310 1.00 85.62 198 GLY A C 1
ATOM 1467 O O . GLY A 1 198 ? -9.928 -4.565 7.892 1.00 85.62 198 GLY A O 1
ATOM 1468 N N . VAL A 1 199 ? -7.770 -4.178 7.392 1.00 87.69 199 VAL A N 1
ATOM 1469 C CA . VAL A 1 199 ? -7.660 -2.935 8.172 1.00 87.69 199 VAL A CA 1
ATOM 1470 C C . VAL A 1 199 ? -7.673 -1.701 7.279 1.00 87.69 199 VAL A C 1
ATOM 1472 O O . VAL A 1 199 ? -6.889 -1.590 6.340 1.00 87.69 199 VAL A O 1
ATOM 1475 N N . ASP A 1 200 ? -8.522 -0.740 7.632 1.00 88.56 200 ASP A N 1
ATOM 1476 C CA . ASP A 1 200 ? -8.623 0.570 6.997 1.00 88.56 200 ASP A CA 1
ATOM 1477 C C . ASP A 1 200 ? -8.123 1.674 7.931 1.00 88.56 200 ASP A C 1
ATOM 1479 O O . ASP A 1 200 ? -8.571 1.773 9.072 1.00 88.56 200 ASP A O 1
ATOM 1483 N N . VAL A 1 201 ? -7.269 2.572 7.434 1.00 87.94 201 VAL A N 1
ATOM 1484 C CA . VAL A 1 201 ? -6.952 3.845 8.106 1.00 87.94 201 VAL A CA 1
ATOM 1485 C C . VAL A 1 201 ? -7.338 5.002 7.193 1.00 87.94 201 VAL A C 1
ATOM 1487 O O . VAL A 1 201 ? -6.800 5.161 6.096 1.00 87.94 201 VAL A O 1
ATOM 1490 N N . ARG A 1 202 ? -8.294 5.813 7.647 1.00 86.50 202 ARG A N 1
ATOM 1491 C CA . ARG A 1 202 ? -9.021 6.792 6.835 1.00 86.50 202 ARG A CA 1
ATOM 1492 C C . ARG A 1 202 ? -9.048 8.160 7.470 1.00 86.50 202 ARG A C 1
ATOM 1494 O O . ARG A 1 202 ? -9.200 8.295 8.686 1.00 86.50 202 ARG A O 1
ATOM 1501 N N . ASP A 1 203 ? -8.971 9.170 6.614 1.00 81.44 203 ASP A N 1
ATOM 1502 C CA . ASP A 1 203 ? -9.223 10.566 6.962 1.00 81.44 203 ASP A CA 1
ATOM 1503 C C . ASP A 1 203 ? -8.394 11.025 8.165 1.00 81.44 203 ASP A C 1
ATOM 1505 O O . ASP A 1 203 ? -8.861 11.775 9.021 1.00 81.44 203 ASP A O 1
ATOM 1509 N N . SER A 1 204 ? -7.163 10.517 8.283 1.00 79.44 204 SER A N 1
ATOM 1510 C CA . SER A 1 204 ? -6.344 10.809 9.451 1.00 79.44 204 SER A CA 1
ATOM 1511 C C . SER A 1 204 ? -6.075 12.306 9.554 1.00 79.44 204 SER A C 1
ATOM 1513 O O . SER A 1 204 ? -5.759 12.971 8.565 1.00 79.44 204 SER A O 1
ATOM 1515 N N . ARG A 1 205 ? -6.157 12.818 10.782 1.00 77.81 205 ARG A N 1
ATOM 1516 C CA . ARG A 1 205 ? -5.862 14.218 11.117 1.00 77.81 205 ARG A CA 1
ATOM 1517 C C . ARG A 1 205 ? -4.395 14.442 11.489 1.00 77.81 205 ARG A C 1
ATOM 1519 O O . ARG A 1 205 ? -4.058 15.496 12.028 1.00 77.81 205 ARG A O 1
ATOM 1526 N N . ALA A 1 206 ? -3.534 13.442 11.286 1.00 73.00 206 ALA A N 1
ATOM 1527 C CA . ALA A 1 206 ? -2.107 13.570 11.551 1.00 73.00 206 ALA A CA 1
ATOM 1528 C C . ALA A 1 206 ? -1.513 14.723 10.736 1.00 73.00 206 ALA A C 1
ATOM 1530 O O . ALA A 1 206 ? -1.742 14.817 9.533 1.00 73.00 206 ALA A O 1
ATOM 1531 N N . VAL A 1 207 ? -0.666 15.527 11.373 1.00 69.88 207 VAL A N 1
ATOM 1532 C CA . VAL A 1 207 ? 0.344 16.324 10.670 1.00 69.88 207 VAL A CA 1
ATOM 1533 C C . VAL A 1 207 ? 1.645 15.533 10.812 1.00 69.88 207 VAL A C 1
ATOM 1535 O O . VAL A 1 207 ? 2.295 15.615 11.852 1.00 69.88 207 VAL A O 1
ATOM 1538 N N . GLY A 1 208 ? 1.959 14.668 9.841 1.00 70.69 208 GLY A N 1
ATOM 1539 C CA . GLY A 1 208 ? 3.034 13.670 9.945 1.00 70.69 208 GLY A CA 1
ATOM 1540 C C . GLY A 1 208 ? 2.506 12.233 9.945 1.00 70.69 208 GLY A C 1
ATOM 1541 O O . GLY A 1 208 ? 1.644 11.898 9.138 1.00 70.69 208 GLY A O 1
ATOM 1542 N N . THR A 1 209 ? 3.026 11.362 10.816 1.00 68.38 209 THR A N 1
ATOM 1543 C CA . THR A 1 209 ? 2.747 9.915 10.774 1.00 68.38 209 THR A CA 1
ATOM 1544 C C . THR A 1 209 ? 1.303 9.567 11.158 1.00 68.38 209 THR A C 1
ATOM 1546 O O . THR A 1 209 ? 0.902 9.725 12.308 1.00 68.38 209 THR A O 1
ATOM 1549 N N . MET A 1 210 ? 0.534 9.047 10.198 1.00 73.94 210 MET A N 1
ATOM 1550 C CA . MET A 1 210 ? -0.830 8.545 10.376 1.00 73.94 210 MET A CA 1
ATOM 1551 C C . MET A 1 210 ? -0.861 7.120 10.933 1.00 73.94 210 MET A C 1
ATOM 1553 O O . MET A 1 210 ? -1.721 6.805 11.754 1.00 73.94 210 MET A O 1
ATOM 1557 N N . LEU A 1 211 ? 0.075 6.277 10.486 1.00 77.44 211 LEU A N 1
ATOM 1558 C CA . LEU A 1 211 ? 0.202 4.882 10.879 1.00 77.44 211 LEU A CA 1
ATOM 1559 C C . LEU A 1 211 ? 1.671 4.557 11.144 1.00 77.44 211 LEU A C 1
ATOM 1561 O O . LEU A 1 211 ? 2.519 4.780 10.278 1.00 77.44 211 LEU A O 1
ATOM 1565 N N . THR A 1 212 ? 1.941 3.989 12.313 1.00 75.31 212 THR A N 1
ATOM 1566 C CA . THR A 1 212 ? 3.207 3.323 12.625 1.00 75.31 212 THR A CA 1
ATOM 1567 C C . THR A 1 212 ? 2.950 1.831 12.765 1.00 75.31 212 THR A C 1
ATOM 1569 O O . THR A 1 212 ? 2.107 1.450 13.576 1.00 75.31 212 THR A O 1
ATOM 1572 N N . VAL A 1 213 ? 3.681 1.000 12.022 1.00 73.38 213 VAL A N 1
ATOM 1573 C CA . VAL A 1 213 ? 3.741 -0.450 12.258 1.00 73.38 213 VAL A CA 1
ATOM 1574 C C . VAL A 1 213 ? 5.182 -0.846 12.532 1.00 73.38 213 VAL A C 1
ATOM 1576 O O . VAL A 1 213 ? 6.034 -0.613 11.678 1.00 73.38 213 VAL A O 1
ATOM 1579 N N . THR A 1 214 ? 5.460 -1.425 13.701 1.00 66.81 214 THR A N 1
ATOM 1580 C CA . THR A 1 214 ? 6.832 -1.777 14.109 1.00 66.81 214 THR A CA 1
ATOM 1581 C C . THR A 1 214 ? 6.928 -3.226 14.596 1.00 66.81 214 THR A C 1
ATOM 1583 O O . THR A 1 214 ? 6.127 -3.689 15.411 1.00 66.81 214 THR A O 1
ATOM 1586 N N . ARG A 1 215 ? 7.965 -3.925 14.142 1.00 63.53 215 ARG A N 1
ATOM 1587 C CA . ARG A 1 215 ? 8.537 -5.150 14.693 1.00 63.53 215 ARG A CA 1
ATOM 1588 C C . ARG A 1 215 ? 10.002 -4.836 15.011 1.00 63.53 215 ARG A C 1
ATOM 1590 O O . ARG A 1 215 ? 10.758 -4.439 14.134 1.00 63.53 215 ARG A O 1
ATOM 1597 N N . ASP A 1 216 ? 10.379 -4.960 16.271 1.00 56.78 216 ASP A N 1
ATOM 1598 C CA . ASP A 1 216 ? 11.749 -4.798 16.738 1.00 56.78 216 ASP A CA 1
ATOM 1599 C C . ASP A 1 216 ? 12.564 -6.037 16.321 1.00 56.78 216 ASP A C 1
ATOM 1601 O O . ASP A 1 216 ? 12.260 -7.170 16.696 1.00 56.78 216 ASP A O 1
ATOM 1605 N N . ALA A 1 217 ? 13.549 -5.808 15.456 1.00 49.12 217 ALA A N 1
ATOM 1606 C CA . ALA A 1 217 ? 14.272 -6.800 14.660 1.00 49.12 217 ALA A CA 1
ATOM 1607 C C . ALA A 1 217 ? 15.477 -7.439 15.377 1.00 49.12 217 ALA A C 1
ATOM 1609 O O . ALA A 1 217 ? 16.394 -7.958 14.743 1.00 49.12 217 ALA A O 1
ATOM 1610 N N . THR A 1 218 ? 15.547 -7.385 16.706 1.00 50.31 218 THR A N 1
ATOM 1611 C CA . THR A 1 218 ? 16.774 -7.780 17.420 1.00 50.31 218 THR A CA 1
ATOM 1612 C C . THR A 1 218 ? 16.988 -9.299 17.556 1.00 50.31 218 THR A C 1
ATOM 1614 O O . THR A 1 218 ? 17.964 -9.717 18.179 1.00 50.31 218 THR A O 1
ATOM 1617 N N . GLY A 1 219 ? 16.161 -10.147 16.926 1.00 50.03 219 GLY A N 1
ATOM 1618 C CA . GLY A 1 219 ? 16.286 -11.607 16.978 1.00 50.03 219 GLY A CA 1
ATOM 1619 C C . GLY A 1 219 ? 15.946 -12.318 15.664 1.00 50.03 219 GLY A C 1
ATOM 1620 O O . GLY A 1 219 ? 15.059 -11.906 14.923 1.00 50.03 219 GLY A O 1
ATOM 1621 N N . ALA A 1 220 ? 16.653 -13.418 15.375 1.00 49.72 220 ALA A N 1
ATOM 1622 C CA . ALA A 1 220 ? 16.318 -14.305 14.264 1.00 49.72 220 ALA A CA 1
ATOM 1623 C C . ALA A 1 220 ? 14.880 -14.824 14.427 1.00 49.72 220 ALA A C 1
ATOM 1625 O O . ALA A 1 220 ? 14.528 -15.349 15.485 1.00 49.72 220 ALA A O 1
ATOM 1626 N N . VAL A 1 221 ? 14.061 -14.686 13.380 1.00 51.34 221 VAL A N 1
ATOM 1627 C CA . VAL A 1 221 ? 12.685 -15.196 13.357 1.00 51.34 221 VAL A CA 1
ATOM 1628 C C . VAL A 1 221 ? 12.722 -16.697 13.629 1.00 51.34 221 VAL A C 1
ATOM 1630 O O . VAL A 1 221 ? 13.254 -17.466 12.828 1.00 51.34 221 VAL A O 1
ATOM 1633 N N . GLY A 1 222 ? 12.185 -17.120 14.775 1.00 50.12 222 GLY A N 1
ATOM 1634 C CA . GLY A 1 222 ? 11.952 -18.536 15.027 1.00 50.12 222 GLY A CA 1
ATOM 1635 C C . GLY A 1 222 ? 11.045 -19.070 13.922 1.00 50.12 222 GLY A C 1
ATOM 1636 O O . GLY A 1 222 ? 10.062 -18.423 13.571 1.00 50.12 222 GLY A O 1
ATOM 1637 N N . ALA A 1 223 ? 11.365 -20.235 13.361 1.00 49.09 223 ALA A N 1
ATOM 1638 C CA . ALA A 1 223 ? 10.669 -20.854 12.225 1.00 49.09 223 ALA A CA 1
ATOM 1639 C C . ALA A 1 223 ? 9.198 -21.265 12.506 1.00 49.09 223 ALA A C 1
ATOM 1641 O O . ALA A 1 223 ? 8.657 -22.132 11.829 1.00 49.09 223 ALA A O 1
ATOM 1642 N N . GLY A 1 224 ? 8.567 -20.702 13.540 1.00 48.75 224 GLY A N 1
ATOM 1643 C CA . GLY A 1 224 ? 7.351 -21.214 14.155 1.00 48.75 224 GLY A CA 1
ATOM 1644 C C . GLY A 1 224 ? 6.039 -20.664 13.612 1.00 48.75 224 GLY A C 1
ATOM 1645 O O . GLY A 1 224 ? 5.105 -21.446 13.564 1.00 48.75 224 GLY A O 1
ATOM 1646 N N . ASN A 1 225 ? 5.934 -19.383 13.227 1.00 54.19 225 ASN A N 1
ATOM 1647 C CA . ASN A 1 225 ? 4.715 -18.782 12.650 1.00 54.19 225 ASN A CA 1
ATOM 1648 C C . ASN A 1 225 ? 5.008 -17.357 12.122 1.00 54.19 225 ASN A C 1
ATOM 1650 O O . ASN A 1 225 ? 5.366 -16.491 12.927 1.00 54.19 225 ASN A O 1
ATOM 1654 N N . PRO A 1 226 ? 4.862 -17.067 10.815 1.00 59.34 226 PRO A N 1
ATOM 1655 C CA . PRO A 1 226 ? 5.076 -15.721 10.292 1.00 59.34 226 PRO A CA 1
ATOM 1656 C C . PRO A 1 226 ? 4.010 -14.756 10.820 1.00 59.34 226 PRO A C 1
ATOM 1658 O O . PRO A 1 226 ? 2.826 -15.080 10.923 1.00 59.34 226 PRO A O 1
ATOM 1661 N N . SER A 1 227 ? 4.435 -13.543 11.158 1.00 66.50 227 SER A N 1
ATOM 1662 C CA . SER A 1 227 ? 3.504 -12.441 11.359 1.00 66.50 227 SER A CA 1
ATOM 1663 C C . SER A 1 227 ? 2.851 -12.070 10.023 1.00 66.50 227 SER A C 1
ATOM 1665 O O . SER A 1 227 ? 3.508 -12.097 8.981 1.00 66.50 227 SER A O 1
ATOM 1667 N N . ARG A 1 228 ? 1.562 -11.722 10.047 1.00 70.94 228 ARG A N 1
ATOM 1668 C CA . ARG A 1 228 ? 0.750 -11.514 8.841 1.00 70.94 228 ARG A CA 1
ATOM 1669 C C . ARG A 1 228 ? 0.232 -10.090 8.766 1.00 70.94 228 ARG A C 1
ATOM 1671 O O . ARG A 1 228 ? -0.469 -9.630 9.665 1.00 70.94 228 ARG A O 1
ATOM 1678 N N . LEU A 1 229 ? 0.530 -9.433 7.654 1.00 75.94 229 LEU A N 1
ATOM 1679 C CA . LEU A 1 229 ? -0.106 -8.197 7.221 1.00 75.94 229 LEU A CA 1
ATOM 1680 C C . LEU A 1 229 ? -0.632 -8.479 5.819 1.00 75.94 229 LEU A C 1
ATOM 1682 O O . LEU A 1 229 ? 0.177 -8.565 4.904 1.00 75.94 229 LEU A O 1
ATOM 1686 N N . THR A 1 230 ? -1.940 -8.679 5.660 1.00 74.75 230 THR A N 1
ATOM 1687 C CA . THR A 1 230 ? -2.500 -9.233 4.410 1.00 74.75 230 THR A CA 1
ATOM 1688 C C . THR A 1 230 ? -3.342 -8.249 3.622 1.00 74.75 230 THR A C 1
ATOM 1690 O O . THR A 1 230 ? -3.202 -8.204 2.408 1.00 74.75 230 THR A O 1
ATOM 1693 N N . ARG A 1 231 ? -4.188 -7.441 4.270 1.00 79.25 231 ARG A N 1
ATOM 1694 C CA . ARG A 1 231 ? -5.021 -6.444 3.577 1.00 79.25 231 ARG A CA 1
ATOM 1695 C C . ARG A 1 231 ? -5.082 -5.135 4.353 1.00 79.25 231 ARG A C 1
ATOM 1697 O O . ARG A 1 231 ? -5.767 -5.035 5.374 1.00 79.25 231 ARG A O 1
ATOM 1704 N N . LEU A 1 232 ? -4.360 -4.130 3.865 1.00 82.06 232 LEU A N 1
ATOM 1705 C CA . LEU A 1 232 ? -4.248 -2.808 4.481 1.00 82.06 232 LEU A CA 1
ATOM 1706 C C . LEU A 1 232 ? -4.578 -1.711 3.468 1.00 82.06 232 LEU A C 1
ATOM 1708 O O . LEU A 1 232 ? -3.960 -1.610 2.412 1.00 82.06 232 LEU A O 1
ATOM 1712 N N . THR A 1 233 ? -5.509 -0.838 3.821 1.00 83.38 233 THR A N 1
ATOM 1713 C CA . THR A 1 233 ? -5.931 0.300 2.997 1.00 83.38 233 THR A CA 1
ATOM 1714 C C . THR A 1 233 ? -5.693 1.592 3.772 1.00 83.38 233 THR A C 1
ATOM 1716 O O . THR A 1 233 ? -6.227 1.793 4.864 1.00 83.38 233 THR A O 1
ATOM 1719 N N . LEU A 1 234 ? -4.886 2.496 3.217 1.00 82.56 234 LEU A N 1
ATOM 1720 C CA . LEU A 1 234 ? -4.557 3.783 3.829 1.00 82.56 234 LEU A CA 1
ATOM 1721 C C . LEU A 1 234 ? -4.984 4.916 2.902 1.00 82.56 234 LEU A C 1
ATOM 1723 O O . LEU A 1 234 ? -4.532 5.002 1.761 1.00 82.56 234 LEU A O 1
ATOM 1727 N N . ALA A 1 235 ? -5.831 5.811 3.405 1.00 81.12 235 ALA A N 1
ATOM 1728 C CA . ALA A 1 235 ? -6.237 7.010 2.682 1.00 81.12 235 ALA A CA 1
ATOM 1729 C C . ALA A 1 235 ? -6.090 8.253 3.564 1.00 81.12 235 ALA A C 1
ATOM 1731 O O . ALA A 1 235 ? -6.773 8.399 4.583 1.00 81.12 235 ALA A O 1
ATOM 1732 N N . GLY A 1 236 ? -5.180 9.143 3.165 1.00 72.31 236 GLY A N 1
ATOM 1733 C CA . GLY A 1 236 ? -4.952 10.432 3.818 1.00 72.31 236 GLY A CA 1
ATOM 1734 C C . GLY A 1 236 ? -6.024 11.472 3.481 1.00 72.31 236 GLY A C 1
ATOM 1735 O O . GLY A 1 236 ? -6.645 11.428 2.419 1.00 72.31 236 GLY A O 1
ATOM 1736 N N . SER A 1 237 ? -6.206 12.457 4.366 1.00 67.19 237 SER A N 1
ATOM 1737 C CA . SER A 1 237 ? -7.222 13.524 4.262 1.00 67.19 237 SER A CA 1
ATOM 1738 C C . SER A 1 237 ? -6.790 14.723 3.389 1.00 67.19 237 SER A C 1
ATOM 1740 O O . SER A 1 237 ? -7.311 15.824 3.526 1.00 67.19 237 SER A O 1
ATOM 1742 N N . ALA A 1 238 ? -5.858 14.519 2.449 1.00 56.53 238 ALA A N 1
ATOM 1743 C CA . ALA A 1 238 ? -5.231 15.527 1.570 1.00 56.53 238 ALA A CA 1
ATOM 1744 C C . ALA A 1 238 ? -4.162 16.451 2.209 1.00 56.53 238 ALA A C 1
ATOM 1746 O O . ALA A 1 238 ? -3.555 17.273 1.503 1.00 56.53 238 ALA A O 1
ATOM 1747 N N . THR A 1 239 ? -3.860 16.303 3.505 1.00 53.50 239 THR A N 1
ATOM 1748 C CA . THR A 1 239 ? -2.770 17.013 4.207 1.00 53.50 239 THR A CA 1
ATOM 1749 C C . THR A 1 239 ? -1.671 16.053 4.664 1.00 53.50 239 THR A C 1
ATOM 1751 O O . THR A 1 239 ? -1.884 15.342 5.632 1.00 53.50 239 THR A O 1
ATOM 1754 N N . ALA A 1 240 ? -0.510 16.062 3.989 1.00 57.28 240 ALA A N 1
ATOM 1755 C CA . ALA A 1 240 ? 0.793 15.502 4.409 1.00 57.28 240 ALA A CA 1
ATOM 1756 C C . ALA A 1 240 ? 0.749 14.355 5.448 1.00 57.28 240 ALA A C 1
ATOM 1758 O O . ALA A 1 240 ? 1.394 14.424 6.499 1.00 57.28 240 ALA A O 1
ATOM 1759 N N . ASN A 1 241 ? -0.029 13.307 5.163 1.00 64.75 241 ASN A N 1
ATOM 1760 C CA . ASN A 1 241 ? -0.083 12.114 5.992 1.00 64.75 241 ASN A CA 1
ATOM 1761 C C . ASN A 1 241 ? 1.096 11.225 5.611 1.00 64.75 241 ASN A C 1
ATOM 1763 O O . ASN A 1 241 ? 1.288 10.923 4.434 1.00 64.75 241 ASN A O 1
ATOM 1767 N N . ALA A 1 242 ? 1.868 10.812 6.606 1.00 64.94 242 ALA A N 1
ATOM 1768 C CA . ALA A 1 242 ? 2.992 9.918 6.433 1.00 64.94 242 ALA A CA 1
ATOM 1769 C C . ALA A 1 242 ? 2.721 8.542 7.022 1.00 64.94 242 ALA A C 1
ATOM 1771 O O . ALA A 1 242 ? 1.958 8.405 7.975 1.00 64.94 242 ALA A O 1
ATOM 1772 N N . VAL A 1 243 ? 3.382 7.520 6.501 1.00 67.44 243 VAL A N 1
ATOM 1773 C CA . VAL A 1 243 ? 3.333 6.176 7.079 1.00 67.44 243 VAL A CA 1
ATOM 1774 C C . VAL A 1 243 ? 4.741 5.729 7.421 1.00 67.44 243 VAL A C 1
ATOM 1776 O O . VAL A 1 243 ? 5.672 5.937 6.641 1.00 67.44 243 VAL A O 1
ATOM 1779 N N . ARG A 1 244 ? 4.890 5.150 8.616 1.00 68.31 244 ARG A N 1
ATOM 1780 C CA . ARG A 1 244 ? 6.131 4.541 9.084 1.00 68.31 244 ARG A CA 1
ATOM 1781 C C . ARG A 1 244 ? 5.922 3.042 9.219 1.00 68.31 244 ARG A C 1
ATOM 1783 O O . ARG A 1 244 ? 5.070 2.600 9.990 1.00 68.31 244 ARG A O 1
ATOM 1790 N N . TRP A 1 245 ? 6.733 2.274 8.507 1.00 67.81 245 TRP A N 1
ATOM 1791 C CA . TRP A 1 245 ? 6.744 0.819 8.605 1.00 67.81 245 TRP A CA 1
ATOM 1792 C C . TRP A 1 245 ? 8.149 0.340 8.924 1.00 67.81 245 TRP A C 1
ATOM 1794 O O . TRP A 1 245 ? 9.102 0.685 8.233 1.00 67.81 245 TRP A O 1
ATOM 1804 N N . GLU A 1 246 ? 8.263 -0.461 9.968 1.00 63.19 246 GLU A N 1
ATOM 1805 C CA . GLU A 1 246 ? 9.497 -1.091 10.418 1.00 63.19 246 GLU A CA 1
ATOM 1806 C C . GLU A 1 246 ? 9.163 -2.546 10.702 1.00 63.19 246 GLU A C 1
ATOM 1808 O O . GLU A 1 246 ? 8.978 -2.923 11.850 1.00 63.19 246 GLU A O 1
ATOM 1813 N N . VAL A 1 247 ? 8.951 -3.346 9.660 1.00 58.94 247 VAL A N 1
ATOM 1814 C CA . VAL A 1 247 ? 8.504 -4.731 9.822 1.00 58.94 247 VAL A CA 1
ATOM 1815 C C . VAL A 1 247 ? 9.388 -5.656 9.012 1.00 58.94 247 VAL A C 1
ATOM 1817 O O . VAL A 1 247 ? 9.666 -5.382 7.846 1.00 58.94 247 VAL A O 1
ATOM 1820 N N . GLU A 1 248 ? 9.786 -6.767 9.631 1.00 55.72 248 GLU A N 1
ATOM 1821 C CA . GLU A 1 248 ? 10.557 -7.812 8.969 1.00 55.72 248 GLU A CA 1
ATOM 1822 C C . GLU A 1 248 ? 9.776 -9.108 8.769 1.00 55.72 248 GLU A C 1
ATOM 1824 O O . GLU A 1 248 ? 9.007 -9.505 9.650 1.00 55.72 248 GLU A O 1
ATOM 1829 N N . ASN A 1 249 ? 10.039 -9.786 7.643 1.00 55.31 249 ASN A N 1
ATOM 1830 C CA . ASN A 1 249 ? 9.508 -11.108 7.278 1.00 55.31 249 ASN A CA 1
ATOM 1831 C C . ASN A 1 249 ? 7.971 -11.187 7.305 1.00 55.31 249 ASN A C 1
ATOM 1833 O O . ASN A 1 249 ? 7.395 -11.915 8.117 1.00 55.31 249 ASN A O 1
ATOM 1837 N N . LEU A 1 250 ? 7.321 -10.415 6.430 1.00 58.53 250 LEU A N 1
ATOM 1838 C CA . L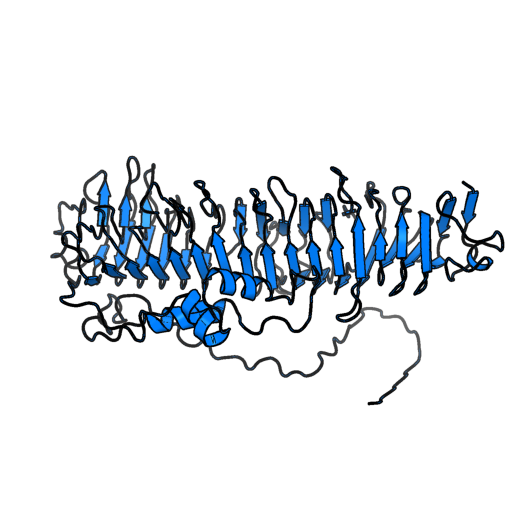EU A 1 250 ? 5.870 -10.437 6.245 1.00 58.53 250 LEU A CA 1
ATOM 1839 C C . LEU A 1 250 ? 5.447 -11.486 5.218 1.00 58.53 250 LEU A C 1
ATOM 1841 O O . LEU A 1 250 ? 6.006 -11.557 4.128 1.00 58.53 250 LEU A O 1
ATOM 1845 N N . GLU A 1 251 ? 4.421 -12.261 5.555 1.00 58.97 251 GLU A N 1
ATOM 1846 C CA . GLU A 1 251 ? 3.718 -13.121 4.599 1.00 58.97 251 GLU A CA 1
ATOM 1847 C C . GLU A 1 251 ? 2.689 -12.280 3.817 1.00 58.97 251 GLU A C 1
ATOM 1849 O O . GLU A 1 251 ? 1.858 -11.623 4.447 1.00 58.97 251 GLU A O 1
ATOM 1854 N N . LYS A 1 252 ? 2.792 -12.296 2.473 1.00 59.31 252 LYS A N 1
ATOM 1855 C CA . LYS A 1 252 ? 1.893 -11.717 1.443 1.00 59.31 252 LYS A CA 1
ATOM 1856 C C . LYS A 1 252 ? 1.064 -10.507 1.910 1.00 59.31 252 LYS A C 1
ATOM 1858 O O . LYS A 1 252 ? -0.011 -10.662 2.482 1.00 59.31 252 LYS A O 1
ATOM 1863 N N . THR A 1 253 ? 1.500 -9.299 1.567 1.00 66.06 253 THR A N 1
ATOM 1864 C CA . THR A 1 253 ? 0.793 -8.046 1.864 1.00 66.06 253 THR A CA 1
ATOM 1865 C C . THR A 1 253 ? 0.126 -7.453 0.626 1.00 66.06 253 THR A C 1
ATOM 1867 O O . THR A 1 253 ? 0.799 -7.093 -0.333 1.00 66.06 253 THR A O 1
ATOM 1870 N N . GLN A 1 254 ? -1.191 -7.260 0.676 1.00 74.12 254 GLN A N 1
ATOM 1871 C CA . GLN A 1 254 ? -1.898 -6.333 -0.207 1.00 74.12 254 GLN A CA 1
ATOM 1872 C C . GLN A 1 254 ? -2.013 -4.987 0.500 1.00 74.12 254 GLN A C 1
ATOM 1874 O O . GLN A 1 254 ? -2.650 -4.867 1.554 1.00 74.12 254 GLN A O 1
ATOM 1879 N N . ILE A 1 255 ? -1.380 -3.970 -0.080 1.00 77.25 255 ILE A N 1
ATOM 1880 C CA . ILE A 1 255 ? -1.448 -2.602 0.429 1.00 77.25 255 ILE A CA 1
ATOM 1881 C C . ILE A 1 255 ? -2.053 -1.707 -0.643 1.00 77.25 255 ILE A C 1
ATOM 1883 O O . ILE A 1 255 ? -1.620 -1.716 -1.792 1.00 77.25 255 ILE A O 1
ATOM 1887 N N . VAL A 1 256 ? -3.023 -0.886 -0.253 1.00 79.06 256 VAL A N 1
ATOM 1888 C CA . VAL A 1 256 ? -3.537 0.193 -1.098 1.00 79.06 256 VAL A CA 1
ATOM 1889 C C . VAL A 1 256 ? -3.287 1.521 -0.401 1.00 79.06 256 VAL A C 1
ATOM 1891 O O . VAL A 1 256 ? -3.731 1.728 0.730 1.00 79.06 256 VAL A O 1
ATOM 1894 N N . LEU A 1 257 ? -2.581 2.426 -1.075 1.00 79.50 257 LEU A N 1
ATOM 1895 C CA . LEU A 1 257 ? -2.237 3.753 -0.572 1.00 79.50 257 LEU A CA 1
ATOM 1896 C C . LEU A 1 257 ? -2.865 4.832 -1.451 1.00 79.50 257 LEU A C 1
ATOM 1898 O O . LEU A 1 257 ? -2.667 4.832 -2.664 1.00 79.50 257 LEU A O 1
ATOM 1902 N N . LYS A 1 258 ? -3.557 5.796 -0.833 1.00 79.00 258 LYS A N 1
ATOM 1903 C CA . LYS A 1 258 ? -4.050 7.005 -1.507 1.00 79.00 258 LYS A CA 1
ATOM 1904 C C . LYS A 1 258 ? -3.701 8.266 -0.725 1.00 79.00 258 LYS A C 1
ATOM 1906 O O . LYS A 1 258 ? -4.104 8.405 0.430 1.00 79.00 258 LYS A O 1
ATOM 1911 N N . ASN A 1 259 ? -3.045 9.230 -1.376 1.00 72.06 259 ASN A N 1
ATOM 1912 C CA . ASN A 1 259 ? -2.675 10.528 -0.783 1.00 72.06 259 ASN A CA 1
ATOM 1913 C C . ASN A 1 259 ? -1.827 10.389 0.496 1.00 72.06 259 ASN A C 1
ATOM 1915 O O . ASN A 1 259 ? -2.062 11.077 1.495 1.00 72.06 259 ASN A O 1
ATOM 1919 N N . VAL A 1 260 ? -0.863 9.471 0.474 1.00 66.44 260 VAL A N 1
ATOM 1920 C CA . VAL A 1 260 ? 0.041 9.189 1.592 1.00 66.44 260 VAL A CA 1
ATOM 1921 C C . VAL A 1 260 ? 1.482 9.370 1.127 1.00 66.44 260 VAL A C 1
ATOM 1923 O O . VAL A 1 260 ? 1.868 8.832 0.095 1.00 66.44 260 VAL A O 1
ATOM 1926 N N . ILE A 1 261 ? 2.284 10.095 1.906 1.00 61.03 261 ILE A N 1
ATOM 1927 C CA . ILE A 1 261 ? 3.727 10.234 1.688 1.00 61.03 261 ILE A CA 1
ATOM 1928 C C . ILE A 1 261 ? 4.436 9.151 2.511 1.00 61.03 261 ILE A C 1
ATOM 1930 O O . ILE A 1 261 ? 4.450 9.203 3.740 1.00 61.03 261 ILE A O 1
ATOM 1934 N N . GLY A 1 262 ? 5.044 8.155 1.874 1.00 54.31 262 GLY A N 1
ATOM 1935 C CA . GLY A 1 262 ? 5.968 7.268 2.585 1.00 54.31 262 GLY A CA 1
ATOM 1936 C C . GLY A 1 262 ? 7.212 8.065 2.977 1.00 54.31 262 GLY A C 1
ATOM 1937 O O . GLY A 1 262 ? 7.933 8.495 2.090 1.00 54.31 262 GLY A O 1
ATOM 1938 N N . THR A 1 263 ? 7.440 8.326 4.269 1.00 42.06 263 THR A N 1
ATOM 1939 C CA . THR A 1 263 ? 8.653 9.041 4.725 1.00 42.06 263 THR A CA 1
ATOM 1940 C C . THR A 1 263 ? 9.670 8.133 5.405 1.00 42.06 263 THR A C 1
ATOM 1942 O O . THR A 1 263 ? 10.777 8.583 5.664 1.00 42.06 263 THR A O 1
ATOM 1945 N N . ASN A 1 264 ? 9.308 6.889 5.739 1.00 45.78 264 ASN A N 1
ATOM 1946 C CA . ASN A 1 264 ? 10.207 5.866 6.285 1.00 45.78 264 ASN A CA 1
ATOM 1947 C C . ASN A 1 264 ? 9.534 4.492 6.182 1.00 45.78 264 ASN A C 1
ATOM 1949 O O . ASN A 1 264 ? 8.937 3.993 7.143 1.00 45.78 264 ASN A O 1
ATOM 1953 N N . ILE A 1 265 ? 9.597 3.894 4.998 1.00 49.44 265 ILE A N 1
ATOM 1954 C CA . ILE A 1 265 ? 9.209 2.503 4.798 1.00 49.44 265 ILE A CA 1
ATOM 1955 C C . ILE A 1 265 ? 10.508 1.682 4.860 1.00 49.44 265 ILE A C 1
ATOM 1957 O O . ILE A 1 265 ? 11.282 1.703 3.910 1.00 49.44 265 ILE A O 1
ATOM 1961 N N . LYS A 1 266 ? 10.762 0.983 5.980 1.00 45.75 266 LYS A N 1
ATOM 1962 C CA . LYS A 1 266 ? 11.893 0.051 6.184 1.00 45.75 266 LYS A CA 1
ATOM 1963 C C . LYS A 1 266 ? 11.446 -1.423 6.188 1.00 45.75 266 LYS A C 1
ATOM 1965 O O . LYS A 1 266 ? 11.404 -2.047 7.248 1.00 45.75 266 LYS A O 1
ATOM 1970 N N . PRO A 1 267 ? 11.068 -1.995 5.043 1.00 44.06 267 PRO A N 1
ATOM 1971 C CA . PRO A 1 267 ? 10.797 -3.405 4.899 1.00 44.06 267 PRO A CA 1
ATOM 1972 C C . PRO A 1 267 ? 12.091 -4.139 4.515 1.00 44.06 267 PRO A C 1
ATOM 1974 O O . PRO A 1 267 ? 12.825 -3.770 3.590 1.00 44.06 267 PRO A O 1
ATOM 1977 N N . THR A 1 268 ? 12.339 -5.256 5.187 1.00 46.34 268 THR A N 1
ATOM 1978 C CA . THR A 1 268 ? 12.979 -6.403 4.520 1.00 46.34 268 THR A CA 1
ATOM 1979 C C . THR A 1 268 ? 12.083 -6.854 3.353 1.00 46.34 268 THR A C 1
ATOM 1981 O O . THR A 1 268 ? 10.909 -6.489 3.343 1.00 46.34 268 THR A O 1
ATOM 1984 N N . PRO A 1 269 ? 12.611 -7.556 2.334 1.00 46.88 269 PRO A N 1
ATOM 1985 C CA . PRO A 1 269 ? 12.051 -7.585 0.979 1.00 46.88 269 PRO A CA 1
ATOM 1986 C C . PRO A 1 269 ? 10.518 -7.678 0.927 1.00 46.88 269 PRO A C 1
ATOM 1988 O O . PRO A 1 269 ? 9.940 -8.642 1.422 1.00 46.88 269 PRO A O 1
ATOM 1991 N N . MET A 1 270 ? 9.861 -6.669 0.339 1.00 46.91 270 MET A N 1
ATOM 1992 C CA . MET A 1 270 ? 8.429 -6.741 0.052 1.00 46.91 270 MET A CA 1
ATOM 1993 C C . MET A 1 270 ? 8.231 -7.474 -1.278 1.00 46.91 270 MET A C 1
ATOM 1995 O O . MET A 1 270 ? 8.469 -6.903 -2.338 1.00 46.91 270 MET A O 1
ATOM 1999 N N . THR A 1 271 ? 7.779 -8.722 -1.231 1.00 44.06 271 THR A N 1
ATOM 2000 C CA . THR A 1 271 ? 7.248 -9.462 -2.391 1.00 44.06 271 THR A CA 1
ATOM 2001 C C . THR A 1 271 ? 5.730 -9.281 -2.431 1.00 44.06 271 THR A C 1
ATOM 2003 O O . THR A 1 271 ? 5.013 -10.153 -1.947 1.00 44.06 271 THR A O 1
ATOM 2006 N N . ASN A 1 272 ? 5.229 -8.104 -2.830 1.00 52.84 272 ASN A N 1
ATOM 2007 C CA . ASN A 1 272 ? 3.861 -7.697 -2.486 1.00 52.84 272 ASN A CA 1
ATOM 2008 C C . ASN A 1 272 ? 3.166 -6.836 -3.542 1.00 52.84 272 ASN A C 1
ATOM 2010 O O . ASN A 1 272 ? 3.741 -5.887 -4.060 1.00 52.84 272 ASN A O 1
ATOM 2014 N N . SER A 1 273 ? 1.865 -7.065 -3.728 1.00 54.06 273 SER A N 1
ATOM 2015 C CA . SER A 1 273 ? 1.022 -6.274 -4.623 1.00 54.06 273 SER A CA 1
ATOM 2016 C C . SER A 1 273 ? 0.553 -4.966 -3.978 1.00 54.06 273 SER A C 1
ATOM 2018 O O . SER A 1 273 ? -0.378 -4.943 -3.168 1.00 54.06 273 SER A O 1
ATOM 2020 N N . LEU A 1 274 ? 1.212 -3.861 -4.332 1.00 60.44 274 LEU A N 1
ATOM 2021 C CA . LEU A 1 274 ? 0.880 -2.498 -3.904 1.00 60.44 274 LEU A CA 1
ATOM 2022 C C . LEU A 1 274 ? 0.120 -1.763 -5.014 1.00 60.44 274 LEU A C 1
ATOM 2024 O O . LEU A 1 274 ? 0.623 -1.698 -6.127 1.00 60.44 274 LEU A O 1
ATOM 2028 N N . VAL A 1 275 ? -1.023 -1.134 -4.715 1.00 56.16 275 VAL A N 1
ATOM 2029 C CA . VAL A 1 275 ? -1.527 -0.005 -5.527 1.00 56.16 275 VAL A CA 1
ATOM 2030 C C . VAL A 1 275 ? -1.264 1.281 -4.759 1.00 56.16 275 VAL A C 1
ATOM 2032 O O . VAL A 1 275 ? -1.844 1.496 -3.694 1.00 56.16 275 VAL A O 1
ATOM 2035 N N . ALA A 1 276 ? -0.402 2.148 -5.280 1.00 60.16 276 ALA A N 1
ATOM 2036 C CA . ALA A 1 276 ? -0.110 3.438 -4.661 1.00 60.16 276 ALA A CA 1
ATOM 2037 C C . ALA A 1 276 ? -0.503 4.594 -5.577 1.00 60.16 276 ALA A C 1
ATOM 2039 O O . ALA A 1 276 ? -0.124 4.600 -6.748 1.00 60.16 276 ALA A O 1
ATOM 2040 N N . THR A 1 277 ? -1.198 5.596 -5.028 1.00 57.03 277 THR A N 1
ATOM 2041 C CA . THR A 1 277 ? -1.322 6.906 -5.672 1.00 57.03 277 THR A CA 1
ATOM 2042 C C . THR A 1 277 ? -0.483 7.971 -4.995 1.00 57.03 277 THR A C 1
ATOM 2044 O O . THR A 1 277 ? -0.619 8.240 -3.796 1.00 57.03 277 THR A O 1
ATOM 2047 N N . VAL A 1 278 ? 0.351 8.632 -5.795 1.00 53.50 278 VAL A N 1
ATOM 2048 C CA . VAL A 1 278 ? 1.077 9.832 -5.377 1.00 53.50 278 VAL A CA 1
ATOM 2049 C C . VAL A 1 278 ? 0.235 11.045 -5.750 1.00 53.50 278 VAL A C 1
ATOM 2051 O O . VAL A 1 278 ? 0.344 11.603 -6.837 1.00 53.50 278 VAL A O 1
ATOM 2054 N N . GLY A 1 279 ? -0.665 11.426 -4.847 1.00 43.06 279 GLY A N 1
ATOM 2055 C CA . GLY A 1 279 ? -1.418 12.667 -4.974 1.00 43.06 279 GLY A CA 1
ATOM 2056 C C . GLY A 1 279 ? -0.725 13.795 -4.217 1.00 43.06 279 GLY A C 1
ATOM 2057 O O . GLY A 1 279 ? -0.707 13.755 -2.984 1.00 43.06 279 GLY A O 1
ATOM 2058 N N . LYS A 1 280 ? -0.204 14.801 -4.942 1.00 44.91 280 LYS A N 1
ATOM 2059 C CA . LYS A 1 280 ? -0.348 16.259 -4.695 1.00 44.91 280 LYS A CA 1
ATOM 2060 C C . LYS A 1 280 ? 0.869 17.064 -5.173 1.00 44.91 280 LYS A C 1
ATOM 2062 O O . LYS A 1 280 ? 2.011 16.679 -4.980 1.00 44.91 280 LYS A O 1
ATOM 2067 N N . THR A 1 281 ? 0.574 18.271 -5.665 1.00 37.44 281 THR A N 1
ATOM 2068 C CA . THR A 1 281 ? 1.478 19.406 -5.923 1.00 37.44 281 THR A CA 1
ATOM 2069 C C . THR A 1 281 ? 2.518 19.621 -4.813 1.00 37.44 281 THR A C 1
ATOM 2071 O O . THR A 1 281 ? 2.204 20.168 -3.750 1.00 37.44 281 THR A O 1
ATOM 2074 N N . GLY A 1 282 ? 3.754 19.213 -5.081 1.00 41.53 282 GLY A N 1
ATOM 2075 C CA . GLY A 1 282 ? 4.930 19.359 -4.224 1.00 41.53 282 GLY A CA 1
ATOM 2076 C C . GLY A 1 282 ? 5.942 18.253 -4.550 1.00 41.53 282 GLY A C 1
ATOM 2077 O O . GLY A 1 282 ? 5.533 17.233 -5.091 1.00 41.53 282 GLY A O 1
ATOM 2078 N N . PRO A 1 283 ? 7.241 18.404 -4.235 1.00 35.78 283 PRO A N 1
ATOM 2079 C CA . PRO A 1 283 ? 8.291 17.439 -4.594 1.00 35.78 283 PRO A CA 1
ATOM 2080 C C . PRO A 1 283 ? 8.241 16.151 -3.744 1.00 35.78 283 PRO A C 1
ATOM 2082 O O . PRO A 1 283 ? 9.271 15.648 -3.301 1.00 35.78 283 PRO A O 1
ATOM 2085 N N . ALA A 1 284 ? 7.042 15.653 -3.433 1.00 40.88 284 ALA A N 1
ATOM 2086 C CA . ALA A 1 284 ? 6.830 14.488 -2.593 1.00 40.88 284 ALA A CA 1
ATOM 2087 C C . ALA A 1 284 ? 7.167 13.219 -3.380 1.00 40.88 284 ALA A C 1
ATOM 2089 O O . ALA A 1 284 ? 6.297 12.548 -3.930 1.00 40.88 284 ALA A O 1
ATOM 2090 N N . ALA A 1 285 ? 8.454 12.899 -3.406 1.00 49.06 285 ALA A N 1
ATOM 2091 C CA . ALA A 1 285 ? 8.916 11.574 -3.747 1.00 49.06 285 ALA A CA 1
ATOM 2092 C C . ALA A 1 285 ? 8.345 10.545 -2.769 1.00 49.06 285 ALA A C 1
ATOM 2094 O O . ALA A 1 285 ? 8.151 10.841 -1.583 1.00 49.06 285 ALA A O 1
ATOM 2095 N N . LEU A 1 286 ? 8.137 9.314 -3.237 1.00 54.84 286 LEU A N 1
ATOM 2096 C CA . LEU A 1 286 ? 8.104 8.190 -2.314 1.00 54.84 286 LEU A CA 1
ATOM 2097 C C . LEU A 1 286 ? 9.551 7.990 -1.839 1.00 54.84 286 LEU A C 1
ATOM 2099 O O . LEU A 1 286 ? 10.366 7.357 -2.515 1.00 54.84 286 LEU A O 1
ATOM 2103 N N . ASP A 1 287 ? 9.889 8.618 -0.709 1.00 51.59 287 ASP A N 1
ATOM 2104 C CA . ASP A 1 287 ? 11.158 8.385 -0.027 1.00 51.59 287 ASP A CA 1
ATOM 2105 C C . ASP A 1 287 ? 11.068 7.030 0.668 1.00 51.59 287 ASP A C 1
ATOM 2107 O O . ASP A 1 287 ? 10.603 6.866 1.801 1.00 51.59 287 ASP A O 1
ATOM 2111 N N . TYR A 1 288 ? 11.483 6.021 -0.081 1.00 54.25 288 TYR A N 1
ATOM 2112 C CA . TYR A 1 288 ? 11.501 4.641 0.346 1.00 54.25 288 TYR A CA 1
ATOM 2113 C C . TYR A 1 288 ? 12.731 4.314 1.184 1.00 54.25 288 TYR A C 1
ATOM 2115 O O . TYR A 1 288 ? 13.172 3.172 1.159 1.00 54.25 288 TYR A O 1
ATOM 2123 N N . GLY A 1 289 ? 13.300 5.278 1.919 1.00 47.66 289 GLY A N 1
ATOM 2124 C CA . GLY A 1 289 ? 14.424 5.070 2.826 1.00 47.66 289 GLY A CA 1
ATOM 2125 C C . GLY A 1 289 ? 14.266 3.804 3.679 1.00 47.66 289 GLY A C 1
ATOM 2126 O O . GLY A 1 289 ? 13.630 3.824 4.733 1.00 47.66 289 GLY A O 1
ATOM 2127 N N . GLY A 1 290 ? 14.869 2.703 3.213 1.00 55.44 290 GLY A N 1
ATOM 2128 C CA . GLY A 1 290 ? 14.797 1.384 3.836 1.00 55.44 290 GLY A CA 1
ATOM 2129 C C . GLY A 1 290 ? 14.081 0.266 3.072 1.00 55.44 290 GLY A C 1
ATOM 2130 O O . GLY A 1 290 ? 14.222 -0.876 3.502 1.00 55.44 290 GLY A O 1
ATOM 2131 N N . ILE A 1 291 ? 13.365 0.522 1.970 1.00 62.66 291 ILE A N 1
ATOM 2132 C CA . ILE A 1 291 ? 12.895 -0.546 1.075 1.00 62.66 291 ILE A CA 1
ATOM 2133 C C . ILE A 1 291 ? 14.097 -1.160 0.398 1.00 62.66 291 ILE A C 1
ATOM 2135 O O . ILE A 1 291 ? 14.863 -0.463 -0.254 1.00 62.66 291 ILE A O 1
ATOM 2139 N N . THR A 1 292 ? 14.235 -2.473 0.527 1.00 68.31 292 THR A N 1
ATOM 2140 C CA . THR A 1 292 ? 15.276 -3.243 -0.163 1.00 68.31 292 THR A CA 1
ATOM 2141 C C . THR A 1 292 ? 14.773 -3.891 -1.456 1.00 68.31 292 THR A C 1
ATOM 2143 O O . THR A 1 292 ? 15.571 -4.076 -2.370 1.00 68.31 292 THR A O 1
ATOM 2146 N N . LEU A 1 293 ? 13.464 -4.160 -1.553 1.00 75.56 293 LEU A N 1
ATOM 2147 C CA . LEU A 1 293 ? 12.769 -4.716 -2.718 1.00 75.56 293 LEU A CA 1
ATOM 2148 C C . LEU A 1 293 ? 11.359 -4.121 -2.847 1.00 75.56 293 LEU A C 1
ATOM 2150 O O . LEU A 1 293 ? 10.606 -4.143 -1.871 1.00 75.56 293 LEU A O 1
ATOM 2154 N N . LEU A 1 294 ? 11.010 -3.650 -4.044 1.00 78.88 294 LEU A N 1
ATOM 2155 C CA . LEU A 1 294 ? 9.650 -3.359 -4.490 1.00 78.88 294 LEU A CA 1
ATOM 2156 C C . LEU A 1 294 ? 9.328 -4.286 -5.668 1.00 78.88 294 LEU A C 1
ATOM 2158 O O . LEU A 1 294 ? 9.880 -4.096 -6.751 1.00 78.88 294 LEU A O 1
ATOM 2162 N N . ALA A 1 295 ? 8.457 -5.270 -5.450 1.00 81.56 295 ALA A N 1
ATOM 2163 C CA . ALA A 1 295 ? 8.030 -6.210 -6.483 1.00 81.56 295 ALA A CA 1
ATOM 2164 C C . ALA A 1 295 ? 6.516 -6.163 -6.737 1.00 81.56 295 ALA A C 1
ATOM 2166 O O . ALA A 1 295 ? 5.786 -5.662 -5.888 1.00 81.56 295 ALA A O 1
ATOM 2167 N N . ASP A 1 296 ? 6.044 -6.667 -7.881 1.00 80.50 296 ASP A N 1
ATOM 2168 C CA . ASP A 1 296 ? 4.627 -6.989 -8.156 1.00 80.50 296 ASP A CA 1
ATOM 2169 C C . ASP A 1 296 ? 3.629 -5.832 -7.938 1.00 80.50 296 ASP A C 1
AT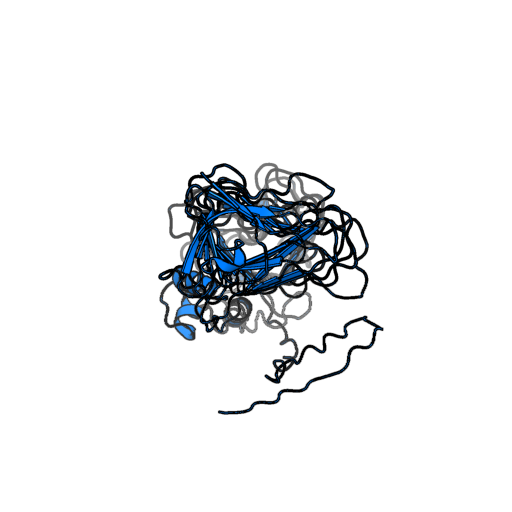OM 2171 O O . ASP A 1 296 ? 2.482 -6.042 -7.542 1.00 80.50 296 ASP A O 1
ATOM 2175 N N . SER A 1 297 ? 4.061 -4.590 -8.161 1.00 83.19 297 SER A N 1
ATOM 2176 C CA . SER A 1 297 ? 3.354 -3.383 -7.710 1.00 83.19 297 SER A CA 1
ATOM 2177 C C . SER A 1 297 ? 2.828 -2.514 -8.856 1.00 83.19 297 SER A C 1
ATOM 2179 O O . SER A 1 297 ? 3.468 -2.390 -9.896 1.00 83.19 297 SER A O 1
ATOM 2181 N N . TYR A 1 298 ? 1.697 -1.840 -8.637 1.00 87.25 298 TYR A N 1
ATOM 2182 C CA . TYR A 1 298 ? 1.139 -0.799 -9.500 1.00 87.25 298 TYR A CA 1
ATOM 2183 C C . TYR A 1 298 ? 1.286 0.586 -8.849 1.00 87.25 298 TYR A C 1
ATOM 2185 O O . TYR A 1 298 ? 0.686 0.889 -7.816 1.00 87.25 298 TYR A O 1
ATOM 2193 N N . VAL A 1 299 ? 2.058 1.471 -9.467 1.00 86.25 299 VAL A N 1
ATOM 2194 C CA . VAL A 1 299 ? 2.261 2.851 -9.019 1.00 86.25 299 VAL A CA 1
ATOM 2195 C C . VAL A 1 299 ? 1.567 3.783 -10.000 1.00 86.25 299 VAL A C 1
ATOM 2197 O O . VAL A 1 299 ? 1.948 3.855 -11.161 1.00 86.25 299 VAL A O 1
ATOM 2200 N N . PHE A 1 300 ? 0.555 4.513 -9.538 1.00 85.31 300 PHE A N 1
ATOM 2201 C CA . PHE A 1 300 ? -0.152 5.511 -10.336 1.00 85.31 300 PHE A CA 1
ATOM 2202 C C . PHE A 1 300 ? 0.174 6.922 -9.837 1.00 85.31 300 PHE A C 1
ATOM 2204 O O . PHE A 1 300 ? 0.069 7.218 -8.645 1.00 85.31 300 PHE A O 1
ATOM 2211 N N . THR A 1 301 ? 0.534 7.825 -10.744 1.00 80.12 301 THR A N 1
ATOM 2212 C CA . THR A 1 301 ? 0.698 9.247 -10.431 1.00 80.12 301 THR A CA 1
ATOM 2213 C C . THR A 1 301 ? 0.057 10.119 -11.503 1.00 80.12 301 THR A C 1
ATOM 2215 O O . THR A 1 301 ? 0.305 9.986 -12.701 1.00 80.12 301 THR A O 1
ATOM 2218 N N . ASP A 1 302 ? -0.796 11.039 -11.072 1.00 77.94 302 ASP A N 1
ATOM 2219 C CA . ASP A 1 302 ? -1.439 12.048 -11.915 1.00 77.94 302 ASP A CA 1
ATOM 2220 C C . ASP A 1 302 ? -0.898 13.460 -11.657 1.00 77.94 302 ASP A C 1
ATOM 2222 O O . ASP A 1 302 ? -1.266 14.398 -12.370 1.00 77.94 302 ASP A O 1
ATOM 2226 N N . SER A 1 303 ? -0.014 13.602 -10.667 1.00 70.31 303 SER A N 1
ATOM 2227 C CA . SER A 1 303 ? 0.552 14.866 -10.210 1.00 70.31 303 SER A CA 1
ATOM 2228 C C . SER A 1 303 ? 2.044 14.969 -10.525 1.00 70.31 303 SER A C 1
ATOM 2230 O O . SER A 1 303 ? 2.722 13.952 -10.684 1.00 70.31 303 SER A O 1
ATOM 2232 N N . ASP A 1 304 ? 2.535 16.206 -10.671 1.00 61.62 304 ASP A N 1
ATOM 2233 C CA . ASP A 1 304 ? 3.954 16.494 -10.916 1.00 61.62 304 ASP A CA 1
ATOM 2234 C C . ASP A 1 304 ? 4.790 15.962 -9.750 1.00 61.62 304 ASP A C 1
ATOM 2236 O O . ASP A 1 304 ? 4.744 16.503 -8.642 1.00 61.62 304 ASP A O 1
ATOM 2240 N N . ASN A 1 305 ? 5.523 14.884 -10.010 1.00 61.47 305 ASN A N 1
ATOM 2241 C CA . ASN A 1 305 ? 6.508 14.352 -9.095 1.00 61.47 305 ASN A CA 1
ATOM 2242 C C . ASN A 1 305 ? 7.842 14.266 -9.843 1.00 61.47 305 ASN A C 1
ATOM 2244 O O . ASN A 1 305 ? 7.961 13.429 -10.745 1.00 61.47 305 ASN A O 1
ATOM 2248 N N . PRO A 1 306 ? 8.841 15.088 -9.467 1.00 59.72 306 PRO A N 1
ATOM 2249 C CA . PRO A 1 306 ? 10.154 15.031 -10.084 1.00 59.72 306 PRO A CA 1
ATOM 2250 C C . PRO A 1 306 ? 10.886 13.722 -9.770 1.00 59.72 306 PRO A C 1
ATOM 2252 O O . PRO A 1 306 ? 11.811 13.402 -10.492 1.00 59.72 306 PRO A O 1
ATOM 2255 N N . HIS A 1 307 ? 10.493 12.948 -8.745 1.00 75.94 307 HIS A N 1
ATOM 2256 C CA . HIS A 1 307 ? 11.192 11.722 -8.345 1.00 75.94 307 HIS A CA 1
ATOM 2257 C C . HIS A 1 307 ? 10.218 10.636 -7.827 1.00 75.94 307 HIS A C 1
ATOM 2259 O O . HIS A 1 307 ? 9.838 10.643 -6.655 1.00 75.94 307 HIS A O 1
ATOM 2265 N N . THR A 1 308 ? 9.784 9.687 -8.665 1.00 76.12 308 THR A N 1
ATOM 2266 C CA . THR A 1 308 ? 8.704 8.743 -8.286 1.00 76.12 308 THR A CA 1
ATOM 2267 C C . THR A 1 308 ? 9.133 7.752 -7.201 1.00 76.12 308 THR A C 1
ATOM 2269 O O . THR A 1 308 ? 8.471 7.665 -6.169 1.00 76.12 308 THR A O 1
ATOM 2272 N N . LEU A 1 309 ? 10.246 7.044 -7.401 1.00 79.44 309 LEU A N 1
ATOM 2273 C CA . LEU A 1 309 ? 10.869 6.124 -6.450 1.00 79.44 309 LEU A CA 1
ATOM 2274 C C . LEU A 1 309 ? 12.310 6.589 -6.191 1.00 79.44 309 LEU A C 1
ATOM 2276 O O . LEU A 1 309 ? 13.121 6.670 -7.116 1.00 79.44 309 LEU A O 1
ATOM 2280 N N . ILE A 1 310 ? 12.659 6.860 -4.932 1.00 81.38 310 ILE A N 1
ATOM 2281 C CA . ILE A 1 310 ? 14.030 7.223 -4.549 1.00 81.38 310 ILE A CA 1
ATOM 2282 C C . ILE A 1 310 ? 14.638 6.132 -3.677 1.00 81.38 310 ILE A C 1
ATOM 2284 O O . ILE A 1 310 ? 14.068 5.739 -2.662 1.00 81.38 310 ILE A O 1
ATOM 2288 N N . GLY A 1 311 ? 15.842 5.691 -4.044 1.00 82.38 311 GLY A N 1
ATOM 2289 C CA . GLY A 1 311 ? 16.701 4.905 -3.164 1.00 82.38 311 GLY A CA 1
ATOM 2290 C C . GLY A 1 311 ? 16.291 3.445 -2.983 1.00 82.38 311 GLY A C 1
ATOM 2291 O O . GLY A 1 311 ? 16.797 2.812 -2.061 1.00 82.38 311 GLY A O 1
ATOM 2292 N N . VAL A 1 312 ? 15.429 2.909 -3.852 1.00 81.81 312 VAL A N 1
ATOM 2293 C CA . VAL A 1 312 ? 15.024 1.495 -3.842 1.00 81.81 312 VAL A CA 1
ATOM 2294 C C . VAL A 1 312 ? 16.101 0.641 -4.539 1.00 81.81 312 VAL A C 1
ATOM 2296 O O . VAL A 1 312 ? 16.348 0.849 -5.728 1.00 81.81 312 VAL A O 1
ATOM 2299 N N . PRO A 1 313 ? 16.766 -0.306 -3.845 1.00 86.38 313 PRO A N 1
ATOM 2300 C CA . PRO A 1 313 ? 17.807 -1.157 -4.422 1.00 86.38 313 PRO A CA 1
ATOM 2301 C C . PRO A 1 313 ? 17.310 -2.204 -5.402 1.00 86.38 313 PRO A C 1
ATOM 2303 O O . PRO A 1 313 ? 18.031 -2.517 -6.338 1.00 86.38 313 PRO A O 1
ATOM 2306 N N . VAL A 1 314 ? 16.124 -2.772 -5.207 1.00 87.94 314 VAL A N 1
ATOM 2307 C CA . VAL A 1 314 ? 15.573 -3.752 -6.145 1.00 87.94 314 VAL A CA 1
ATOM 2308 C C . VAL A 1 314 ? 14.147 -3.360 -6.490 1.00 87.94 314 VAL A C 1
ATOM 2310 O O . VAL A 1 314 ? 13.310 -3.227 -5.603 1.00 87.94 314 VAL A O 1
ATOM 2313 N N . VAL A 1 315 ? 13.885 -3.160 -7.774 1.00 87.88 315 VAL A N 1
ATOM 2314 C CA . VAL A 1 315 ? 12.559 -2.935 -8.344 1.00 87.88 315 VAL A CA 1
ATOM 2315 C C . VAL A 1 315 ? 12.337 -4.034 -9.368 1.00 87.88 315 VAL A C 1
ATOM 2317 O O . VAL A 1 315 ? 13.126 -4.148 -10.304 1.00 87.88 315 VAL A O 1
ATOM 2320 N N . ASP A 1 316 ? 11.303 -4.845 -9.186 1.00 88.62 316 ASP A N 1
ATOM 2321 C CA . ASP A 1 316 ? 11.020 -5.972 -10.071 1.00 88.62 316 ASP A CA 1
ATOM 2322 C C . ASP A 1 316 ? 9.529 -6.074 -10.387 1.00 88.62 316 ASP A C 1
ATOM 2324 O O . ASP A 1 316 ? 8.689 -5.833 -9.533 1.00 88.62 316 ASP A O 1
ATOM 2328 N N . ASN A 1 317 ? 9.167 -6.444 -11.609 1.00 87.50 317 ASN A N 1
ATOM 2329 C CA . ASN A 1 317 ? 7.771 -6.716 -11.965 1.00 87.50 317 ASN A CA 1
ATOM 2330 C C . ASN A 1 317 ? 6.764 -5.600 -11.585 1.00 87.50 317 ASN A C 1
ATOM 2332 O O . ASN A 1 317 ? 5.648 -5.892 -11.153 1.00 87.50 317 ASN A O 1
ATOM 2336 N N . ILE A 1 318 ? 7.136 -4.320 -11.713 1.00 87.25 318 ILE A N 1
ATOM 2337 C CA . ILE A 1 318 ? 6.216 -3.211 -11.409 1.00 87.25 318 ILE A CA 1
ATOM 2338 C C . ILE A 1 318 ? 5.579 -2.621 -12.669 1.00 87.25 318 ILE A C 1
ATOM 2340 O O . ILE A 1 318 ? 6.150 -2.677 -13.757 1.00 87.25 318 ILE A O 1
ATOM 2344 N N . VAL A 1 319 ? 4.422 -1.982 -12.507 1.00 91.25 319 VAL A N 1
ATOM 2345 C CA . VAL A 1 319 ? 3.851 -1.040 -13.474 1.00 91.25 319 VAL A CA 1
ATOM 2346 C C . VAL A 1 319 ? 3.845 0.348 -12.846 1.00 91.25 319 VAL A C 1
ATOM 2348 O O . VAL A 1 319 ? 3.249 0.547 -11.792 1.00 91.25 319 VAL A O 1
ATOM 2351 N N . LEU A 1 320 ? 4.485 1.314 -13.493 1.00 90.31 320 LEU A N 1
ATOM 2352 C CA . LEU A 1 320 ? 4.410 2.729 -13.154 1.00 90.31 320 LEU A CA 1
ATOM 2353 C C . LEU A 1 320 ? 3.622 3.445 -14.248 1.00 90.31 320 LEU A C 1
ATOM 2355 O O . LEU A 1 320 ? 4.048 3.471 -15.397 1.00 90.31 320 LEU A O 1
ATOM 2359 N N . GLU A 1 321 ? 2.489 4.039 -13.894 1.00 90.00 321 GLU A N 1
ATOM 2360 C CA . GLU A 1 321 ? 1.673 4.864 -14.782 1.00 90.00 321 GLU A CA 1
ATOM 2361 C C . GLU A 1 321 ? 1.692 6.323 -14.313 1.00 90.00 321 GLU A C 1
ATOM 2363 O O . GLU A 1 321 ? 1.101 6.678 -13.292 1.00 90.00 321 GLU A O 1
ATOM 2368 N N . ALA A 1 322 ? 2.361 7.174 -15.085 1.00 86.38 322 ALA A N 1
ATOM 2369 C CA . ALA A 1 322 ? 2.515 8.599 -14.847 1.00 86.38 322 ALA A CA 1
ATOM 2370 C C . ALA A 1 322 ? 1.789 9.406 -15.935 1.00 86.38 322 ALA A C 1
ATOM 2372 O O . ALA A 1 322 ? 2.203 9.485 -17.093 1.00 86.38 322 ALA A O 1
ATOM 2373 N N . THR A 1 323 ? 0.651 9.999 -15.564 1.00 81.44 323 THR A N 1
ATOM 2374 C CA . THR A 1 323 ? -0.249 10.686 -16.509 1.00 81.44 323 THR A CA 1
ATOM 2375 C C . THR A 1 323 ? -0.126 12.209 -16.492 1.00 81.44 323 THR A C 1
ATOM 2377 O O . THR A 1 323 ? -0.479 12.838 -17.490 1.00 81.44 323 THR A O 1
ATOM 2380 N N . TYR A 1 324 ? 0.413 12.801 -15.418 1.00 76.06 324 TYR A N 1
ATOM 2381 C CA . TYR A 1 324 ? 0.673 14.243 -15.257 1.00 76.06 324 TYR A CA 1
ATOM 2382 C C . TYR A 1 324 ? -0.459 15.147 -15.780 1.00 76.06 324 TYR A C 1
ATOM 2384 O O . TYR A 1 324 ? -0.321 15.866 -16.773 1.00 76.06 324 TYR A O 1
ATOM 2392 N N . THR A 1 325 ? -1.609 15.102 -15.106 1.00 67.12 325 THR A N 1
ATOM 2393 C CA . THR A 1 325 ? -2.826 15.833 -15.506 1.00 67.12 325 THR A CA 1
ATOM 2394 C C . THR A 1 325 ? -2.843 17.302 -15.056 1.00 67.12 325 THR A C 1
ATOM 2396 O O . THR A 1 325 ? -3.669 18.084 -15.530 1.00 67.12 325 THR A O 1
ATOM 2399 N N . THR A 1 326 ? -1.910 17.712 -14.189 1.00 62.19 326 THR A N 1
ATOM 2400 C CA . THR A 1 326 ? -1.725 19.097 -13.709 1.00 62.19 326 THR A CA 1
ATOM 2401 C C . THR A 1 326 ? -0.465 19.755 -14.286 1.00 62.19 326 THR A C 1
ATOM 2403 O O . THR A 1 326 ? 0.454 19.060 -14.707 1.00 62.19 326 THR A O 1
ATOM 2406 N N . SER A 1 327 ? -0.382 21.095 -14.277 1.00 60.28 327 SER A N 1
ATOM 2407 C CA . SER A 1 327 ? 0.828 21.844 -14.669 1.00 60.28 327 SER A CA 1
ATOM 2408 C C . SER A 1 327 ? 2.073 21.332 -13.932 1.00 60.28 327 SER A C 1
ATOM 2410 O O . SER A 1 327 ? 2.051 21.248 -12.706 1.00 60.28 327 SER A O 1
ATOM 2412 N N . PHE A 1 328 ? 3.139 21.026 -14.673 1.00 64.38 328 PHE A N 1
ATOM 2413 C CA . PHE A 1 328 ? 4.376 20.425 -14.166 1.00 64.38 328 PHE A CA 1
ATOM 2414 C C . PHE A 1 328 ? 5.595 21.290 -14.507 1.00 64.38 328 PHE A C 1
ATOM 2416 O O . PHE A 1 328 ? 5.574 22.064 -15.469 1.00 64.38 328 PHE A O 1
ATOM 2423 N N . SER A 1 329 ? 6.637 21.179 -13.688 1.00 57.78 329 SER A N 1
ATOM 2424 C CA . SER A 1 329 ? 7.876 21.958 -13.792 1.00 57.78 329 SER A CA 1
ATOM 2425 C C . SER A 1 329 ? 9.079 21.146 -14.267 1.00 57.78 329 SER A C 1
ATOM 2427 O O . SER A 1 329 ? 10.045 21.742 -14.744 1.00 57.78 329 SER A O 1
ATOM 2429 N N . ASP A 1 330 ? 9.001 19.815 -14.197 1.00 64.25 330 ASP A N 1
ATOM 2430 C CA . ASP A 1 330 ? 10.091 18.914 -14.557 1.00 64.25 330 ASP A CA 1
ATOM 2431 C C . ASP A 1 330 ? 9.580 17.661 -15.287 1.00 64.25 330 ASP A C 1
ATOM 2433 O O . ASP A 1 330 ? 8.403 17.310 -15.223 1.00 64.25 330 ASP A O 1
ATOM 2437 N N . SER A 1 331 ? 10.463 17.007 -16.036 1.00 60.78 331 SER A N 1
ATOM 2438 C CA . SER A 1 331 ? 10.176 15.769 -16.760 1.00 60.78 331 SER A CA 1
ATOM 2439 C C . SER A 1 331 ? 10.483 14.574 -15.849 1.00 60.78 331 SER A C 1
ATOM 2441 O O . SER A 1 331 ? 11.557 14.018 -15.933 1.00 60.78 331 SER A O 1
ATOM 2443 N N . GLY A 1 332 ? 9.570 14.226 -14.940 1.00 69.31 332 GLY A N 1
ATOM 2444 C CA . GLY A 1 332 ? 9.788 13.329 -13.786 1.00 69.31 332 GLY A CA 1
ATOM 2445 C C . GLY A 1 332 ? 10.850 12.217 -13.877 1.00 69.31 332 GLY A C 1
ATOM 2446 O O . GLY A 1 332 ? 10.825 11.363 -14.748 1.00 69.31 332 GLY A O 1
ATOM 2447 N N . ASP A 1 333 ? 11.744 12.122 -12.900 1.00 79.50 333 ASP A N 1
ATOM 2448 C CA . ASP A 1 333 ? 12.648 10.987 -12.749 1.00 79.50 333 ASP A CA 1
ATOM 2449 C C . ASP A 1 333 ? 11.950 9.830 -12.031 1.00 79.50 333 ASP A C 1
ATOM 2451 O O . ASP A 1 333 ? 11.523 9.948 -10.882 1.00 79.50 333 ASP A O 1
ATOM 2455 N N . HIS A 1 334 ? 11.813 8.670 -12.667 1.00 82.06 334 HIS A N 1
ATOM 2456 C CA . HIS A 1 334 ? 11.067 7.588 -12.037 1.00 82.06 334 HIS A CA 1
ATOM 2457 C C . HIS A 1 334 ? 11.897 6.868 -10.989 1.00 82.06 334 HIS A C 1
ATOM 2459 O O . HIS A 1 334 ? 11.428 6.792 -9.856 1.00 82.06 334 HIS A O 1
ATOM 2465 N N . PHE A 1 335 ? 13.107 6.385 -11.302 1.00 86.56 335 PHE A N 1
ATOM 2466 C CA . PHE A 1 335 ? 13.948 5.693 -10.315 1.00 86.56 335 PHE A CA 1
ATOM 2467 C C . PHE A 1 335 ? 15.266 6.426 -10.072 1.00 86.56 335 PHE A C 1
ATOM 2469 O O . PHE A 1 335 ? 16.234 6.318 -10.830 1.00 86.56 335 PHE A O 1
ATOM 2476 N N . VAL A 1 336 ? 15.332 7.139 -8.948 1.00 88.00 336 VAL A N 1
ATOM 2477 C CA . VAL A 1 336 ? 16.583 7.714 -8.448 1.00 88.00 336 VAL A CA 1
ATOM 2478 C C . VAL A 1 336 ? 17.350 6.626 -7.706 1.00 88.00 336 VAL A C 1
ATOM 2480 O O . VAL A 1 336 ? 16.896 6.109 -6.682 1.00 88.00 336 VAL A O 1
ATOM 2483 N N . VAL A 1 337 ? 18.529 6.276 -8.215 1.00 89.69 337 VAL A N 1
ATOM 2484 C CA . VAL A 1 337 ? 19.290 5.120 -7.724 1.00 89.69 337 VAL A CA 1
ATOM 2485 C C . VAL A 1 337 ? 19.789 5.294 -6.278 1.00 89.69 337 VAL A C 1
ATOM 2487 O O . VAL A 1 337 ? 20.122 6.411 -5.859 1.00 89.69 337 VAL A O 1
ATOM 2490 N N . PRO A 1 338 ? 19.906 4.203 -5.494 1.00 88.06 338 PRO A N 1
ATOM 2491 C CA . PRO A 1 338 ? 20.449 4.254 -4.135 1.00 88.06 338 PRO A CA 1
ATOM 2492 C C . PRO A 1 338 ? 21.964 4.496 -4.108 1.00 88.06 338 PRO A C 1
ATOM 2494 O O . PRO A 1 338 ? 22.666 4.364 -5.107 1.00 88.06 338 PRO A O 1
ATOM 2497 N N . ALA A 1 339 ? 22.509 4.789 -2.923 1.00 87.31 339 ALA A N 1
ATOM 2498 C CA . ALA A 1 339 ? 23.959 4.907 -2.714 1.00 87.31 339 ALA A CA 1
ATOM 2499 C C . ALA A 1 339 ? 24.726 3.571 -2.833 1.00 87.31 339 ALA A C 1
ATOM 2501 O O . ALA A 1 339 ? 25.937 3.590 -3.028 1.00 87.31 339 ALA A O 1
ATOM 2502 N N . GLY A 1 340 ? 24.029 2.438 -2.702 1.00 89.69 340 GLY A N 1
ATOM 2503 C CA . GLY A 1 340 ? 24.572 1.087 -2.863 1.00 89.69 340 GLY A CA 1
ATOM 2504 C C . GLY A 1 340 ? 24.299 0.517 -4.254 1.00 89.69 340 GLY A C 1
ATOM 2505 O O . GLY A 1 340 ? 24.427 1.218 -5.245 1.00 89.69 340 GLY A O 1
ATOM 2506 N N . ASN A 1 341 ? 23.909 -0.751 -4.333 1.00 92.81 341 ASN A N 1
ATOM 2507 C CA . ASN A 1 341 ? 23.573 -1.406 -5.601 1.00 92.81 341 ASN A CA 1
ATOM 2508 C C . ASN A 1 341 ? 22.107 -1.165 -5.991 1.00 92.81 341 ASN A C 1
ATOM 2510 O O . ASN A 1 341 ? 21.277 -0.925 -5.115 1.00 92.81 341 ASN A O 1
ATOM 2514 N N . GLY A 1 342 ? 21.804 -1.265 -7.286 1.00 92.88 342 GLY A N 1
ATOM 2515 C CA . GLY A 1 342 ? 20.457 -1.149 -7.843 1.00 92.88 342 GLY A CA 1
ATOM 2516 C C . GLY A 1 342 ? 20.163 -2.221 -8.900 1.00 92.88 342 GLY A C 1
ATOM 2517 O O . GLY A 1 342 ? 21.008 -2.508 -9.745 1.00 92.88 342 GLY A O 1
ATOM 2518 N N . SER A 1 343 ? 18.965 -2.791 -8.897 1.00 94.62 343 SER A N 1
ATOM 2519 C CA . SER A 1 343 ? 18.468 -3.711 -9.920 1.00 94.62 343 SER A CA 1
ATOM 2520 C C . SER A 1 343 ? 17.040 -3.330 -10.276 1.00 94.62 343 SER A C 1
ATOM 2522 O O . SER A 1 343 ? 16.176 -3.330 -9.406 1.00 94.62 343 SER A O 1
ATOM 2524 N N . PHE A 1 344 ? 16.806 -3.001 -11.541 1.00 94.31 344 PHE A N 1
ATOM 2525 C CA . PHE A 1 344 ? 15.513 -2.577 -12.070 1.00 94.31 344 PHE A CA 1
ATOM 2526 C C . PHE A 1 344 ? 15.122 -3.550 -13.179 1.00 94.31 344 PHE A C 1
ATOM 2528 O O . PHE A 1 344 ? 15.679 -3.502 -14.279 1.00 94.31 344 PHE A O 1
ATOM 2535 N N . THR A 1 345 ? 14.229 -4.485 -12.883 1.00 94.12 345 THR A N 1
ATOM 2536 C CA . THR A 1 345 ? 13.927 -5.601 -13.778 1.00 94.12 345 THR A CA 1
ATOM 2537 C C . THR A 1 345 ? 12.452 -5.710 -14.094 1.00 94.12 345 THR A C 1
ATOM 2539 O O . THR A 1 345 ? 11.593 -5.342 -13.294 1.00 94.12 345 THR A O 1
ATOM 2542 N N . ASN A 1 346 ? 12.155 -6.216 -15.291 1.00 93.06 346 ASN A N 1
ATOM 2543 C CA . ASN A 1 346 ? 10.820 -6.673 -15.671 1.00 93.06 346 ASN A CA 1
ATOM 2544 C C . ASN A 1 346 ? 9.691 -5.647 -15.431 1.00 93.06 346 ASN A C 1
ATOM 2546 O O . ASN A 1 346 ? 8.552 -6.027 -15.140 1.00 93.06 346 ASN A O 1
ATOM 2550 N N . SER A 1 347 ? 10.003 -4.351 -15.520 1.00 92.44 347 SER A N 1
ATOM 2551 C CA . SER A 1 347 ? 9.098 -3.265 -15.142 1.00 92.44 347 SER A CA 1
ATOM 2552 C C . SER A 1 347 ? 8.545 -2.522 -16.358 1.00 92.44 347 SER A C 1
ATOM 2554 O O . SER A 1 347 ? 9.225 -2.354 -17.374 1.00 92.44 347 SER A O 1
ATOM 2556 N N . LEU A 1 348 ? 7.294 -2.075 -16.252 1.00 94.44 348 LEU A N 1
ATOM 2557 C CA . LEU A 1 348 ? 6.589 -1.278 -17.253 1.00 94.44 348 LEU A CA 1
ATOM 2558 C C . LEU A 1 348 ? 6.481 0.162 -16.765 1.00 94.44 348 LEU A C 1
ATOM 2560 O O . LEU A 1 348 ? 5.962 0.404 -15.680 1.00 94.44 348 LEU A O 1
ATOM 2564 N N . VAL A 1 349 ? 6.899 1.117 -17.587 1.00 93.31 349 VAL A N 1
ATOM 2565 C CA . VAL A 1 349 ? 6.684 2.545 -17.345 1.00 93.31 349 VAL A CA 1
ATOM 2566 C C . VAL A 1 349 ? 5.821 3.111 -18.466 1.00 93.31 349 VAL A C 1
ATOM 2568 O O . VAL A 1 349 ? 6.209 3.068 -19.634 1.00 93.31 349 VAL A O 1
ATOM 2571 N N . LEU A 1 350 ? 4.654 3.638 -18.104 1.00 92.19 350 LEU A N 1
ATOM 2572 C CA . LEU A 1 350 ? 3.725 4.349 -18.977 1.00 92.19 350 LEU A CA 1
ATOM 2573 C C . LEU A 1 350 ? 3.759 5.831 -18.614 1.00 92.19 350 LEU A C 1
ATOM 2575 O O . LEU A 1 350 ? 3.369 6.204 -17.512 1.00 92.19 350 LEU A O 1
ATOM 2579 N N . GLU A 1 351 ? 4.222 6.669 -19.534 1.00 86.94 351 GLU A N 1
ATOM 2580 C CA . GLU A 1 351 ? 4.635 8.040 -19.227 1.00 86.94 351 GLU A CA 1
ATOM 2581 C C . GLU A 1 351 ? 4.031 9.056 -20.213 1.00 86.94 351 GLU A C 1
ATOM 2583 O O . GLU A 1 351 ? 4.226 8.980 -21.427 1.00 86.94 351 GLU A O 1
ATOM 2588 N N . SER A 1 352 ? 3.297 10.057 -19.725 1.00 84.19 352 SER A N 1
ATOM 2589 C CA . SER A 1 352 ? 2.639 11.042 -20.603 1.00 84.19 352 SER A CA 1
ATOM 2590 C C . SER A 1 352 ? 3.549 12.182 -21.080 1.00 84.19 352 SER A C 1
ATOM 2592 O O . SER A 1 352 ? 3.143 12.972 -21.945 1.00 84.19 352 SER A O 1
ATOM 2594 N N . LYS A 1 353 ? 4.763 12.285 -20.532 1.00 76.94 353 LYS A N 1
ATOM 2595 C CA . LYS A 1 353 ? 5.775 13.309 -20.801 1.00 76.94 353 LYS A CA 1
ATOM 2596 C C . LYS A 1 353 ? 7.146 12.676 -21.033 1.00 76.94 353 LYS A C 1
ATOM 2598 O O . LYS A 1 353 ? 7.401 12.166 -22.116 1.00 76.94 353 LYS A O 1
ATOM 2603 N N . SER A 1 354 ? 8.119 12.846 -20.146 1.00 75.19 354 SER A N 1
ATOM 2604 C CA . SER A 1 354 ? 9.531 12.626 -20.499 1.00 75.19 354 SER A CA 1
ATOM 2605 C C . SER A 1 354 ? 10.380 12.132 -19.340 1.00 75.19 354 SER A C 1
ATOM 2607 O O . SER A 1 354 ? 11.497 12.607 -19.165 1.00 75.19 354 SER A O 1
ATOM 2609 N N . GLY A 1 355 ? 9.855 11.182 -18.575 1.00 79.31 355 GLY A N 1
ATOM 2610 C CA . GLY A 1 355 ? 10.568 10.661 -17.426 1.00 79.31 355 GLY A CA 1
ATOM 2611 C C . GLY A 1 355 ? 11.637 9.615 -17.717 1.00 79.31 355 GLY A C 1
ATOM 2612 O O . GLY A 1 355 ? 11.672 9.002 -18.786 1.00 79.31 355 GLY A O 1
ATOM 2613 N N . VAL A 1 356 ? 12.538 9.418 -16.757 1.00 88.06 356 VAL A N 1
ATOM 2614 C CA . VAL A 1 356 ? 13.680 8.499 -16.888 1.00 88.06 356 VAL A CA 1
ATOM 2615 C C . VAL A 1 356 ? 13.515 7.259 -16.017 1.00 88.06 356 VAL A C 1
ATOM 2617 O O . VAL A 1 356 ? 13.121 7.372 -14.858 1.00 88.06 356 VAL A O 1
ATOM 2620 N N . LEU A 1 357 ? 13.860 6.077 -16.548 1.00 90.19 357 LEU A N 1
ATOM 2621 C CA . LEU A 1 357 ? 13.897 4.847 -15.751 1.00 90.19 357 LEU A CA 1
ATOM 2622 C C . LEU A 1 357 ? 14.928 4.976 -14.629 1.00 90.19 357 LEU A C 1
ATOM 2624 O O . LEU A 1 357 ? 14.560 4.918 -13.469 1.00 90.19 357 LEU A O 1
ATOM 2628 N N . VAL A 1 358 ? 16.208 5.167 -14.966 1.00 92.00 358 VAL A N 1
ATOM 2629 C CA . VAL A 1 358 ? 17.323 5.149 -14.008 1.00 92.00 358 VAL A CA 1
ATOM 2630 C C . VAL A 1 358 ? 18.049 6.495 -13.988 1.00 92.00 358 VAL A C 1
ATOM 2632 O O . VAL A 1 358 ? 18.646 6.891 -14.989 1.00 92.00 358 VAL A O 1
ATOM 2635 N N . ASN A 1 359 ? 18.069 7.178 -12.840 1.00 91.81 359 ASN A N 1
ATOM 2636 C CA . ASN A 1 359 ? 18.764 8.458 -12.679 1.00 91.81 359 ASN A CA 1
ATOM 2637 C C . ASN A 1 359 ? 19.740 8.475 -11.493 1.00 91.81 359 ASN A C 1
ATOM 2639 O O . ASN A 1 359 ? 19.408 8.062 -10.379 1.00 91.81 359 ASN A O 1
ATOM 2643 N N . ALA A 1 360 ? 20.937 9.021 -11.715 1.00 90.94 360 ALA A N 1
ATOM 2644 C CA . ALA A 1 360 ? 21.858 9.437 -10.662 1.00 90.94 360 ALA A CA 1
ATOM 2645 C C . ALA A 1 360 ? 21.866 10.969 -10.526 1.00 90.94 360 ALA A C 1
ATOM 2647 O O . ALA A 1 360 ? 22.358 11.688 -11.398 1.00 90.94 360 ALA A O 1
ATOM 2648 N N . ILE A 1 361 ? 21.373 11.455 -9.383 1.00 88.06 361 ILE A N 1
ATOM 2649 C CA . ILE A 1 361 ? 21.202 12.886 -9.094 1.00 88.06 361 ILE A CA 1
ATOM 2650 C C . ILE A 1 361 ? 22.179 13.341 -8.011 1.00 88.06 361 ILE A C 1
ATOM 2652 O O . ILE A 1 361 ? 22.309 12.685 -6.974 1.00 88.06 361 ILE A O 1
ATOM 2656 N N . GLY A 1 362 ? 22.842 14.478 -8.244 1.00 87.50 362 GLY A N 1
ATOM 2657 C CA . GLY A 1 362 ? 23.557 15.275 -7.238 1.00 87.50 362 GLY A CA 1
ATOM 2658 C C . GLY A 1 362 ? 24.821 14.668 -6.616 1.00 87.50 362 GLY A C 1
ATOM 2659 O O . GLY A 1 362 ? 25.584 15.396 -5.983 1.00 87.50 362 GLY A O 1
ATOM 2660 N N . VAL A 1 363 ? 25.068 13.365 -6.778 1.00 89.06 363 VAL A N 1
ATOM 2661 C CA . VAL A 1 363 ? 26.214 12.666 -6.182 1.00 89.06 363 VAL A CA 1
ATOM 2662 C C . VAL A 1 363 ? 26.698 11.492 -7.037 1.00 89.06 363 VAL A C 1
ATOM 2664 O O . VAL A 1 363 ? 25.912 10.819 -7.707 1.00 89.06 363 VAL A O 1
ATOM 2667 N N . ALA A 1 364 ? 28.001 11.213 -6.969 1.00 90.94 364 ALA A N 1
ATOM 2668 C CA . ALA A 1 364 ? 28.606 10.032 -7.571 1.00 90.94 364 ALA A CA 1
ATOM 2669 C C . ALA A 1 364 ? 28.091 8.724 -6.939 1.00 90.94 364 ALA A C 1
ATOM 2671 O O . ALA A 1 364 ? 27.962 8.599 -5.719 1.00 90.94 364 ALA A O 1
ATOM 2672 N N . ARG A 1 365 ? 27.838 7.731 -7.789 1.00 92.06 365 ARG A N 1
ATOM 2673 C CA . ARG A 1 365 ? 27.228 6.438 -7.479 1.00 92.06 365 ARG A CA 1
ATOM 2674 C C . ARG A 1 365 ? 28.209 5.317 -7.811 1.00 92.06 365 ARG A C 1
ATOM 2676 O O . ARG A 1 365 ? 28.394 4.963 -8.973 1.00 92.06 365 ARG A O 1
ATOM 2683 N N . SER A 1 366 ? 28.857 4.776 -6.780 1.00 93.25 366 SER A N 1
ATOM 2684 C CA . SER A 1 366 ? 29.924 3.773 -6.917 1.00 93.25 366 SER A CA 1
ATOM 2685 C C . SER A 1 366 ? 29.439 2.321 -6.876 1.00 93.25 366 SER A C 1
ATOM 2687 O O . SER A 1 366 ? 30.264 1.411 -6.914 1.00 93.25 366 SER A O 1
ATOM 2689 N N . GLY A 1 367 ? 28.133 2.094 -6.720 1.00 93.62 367 GLY A N 1
ATOM 2690 C CA . GLY A 1 367 ? 27.551 0.756 -6.668 1.00 93.62 367 GLY A CA 1
ATOM 2691 C C . GLY A 1 367 ? 27.431 0.084 -8.034 1.00 93.62 367 GLY A C 1
ATOM 2692 O O . GLY A 1 367 ? 27.850 0.619 -9.061 1.00 93.62 367 GLY A O 1
ATOM 2693 N N . ASN A 1 368 ? 26.839 -1.108 -8.029 1.00 95.25 368 ASN A N 1
ATOM 2694 C CA . ASN A 1 368 ? 26.480 -1.839 -9.237 1.00 95.25 368 ASN A CA 1
ATOM 2695 C C . ASN A 1 368 ? 24.999 -1.644 -9.534 1.00 95.25 368 ASN A C 1
ATOM 2697 O O . ASN A 1 368 ? 24.155 -2.012 -8.716 1.00 95.25 368 ASN A O 1
ATOM 2701 N N . TYR A 1 369 ? 24.700 -1.080 -10.697 1.00 96.19 369 TYR A N 1
ATOM 2702 C CA . TYR A 1 369 ? 23.349 -0.772 -11.138 1.00 96.19 369 TYR A CA 1
ATOM 2703 C C . TYR A 1 369 ? 23.028 -1.555 -12.406 1.00 96.19 369 TYR A C 1
ATOM 2705 O O . TYR A 1 369 ? 23.853 -1.642 -13.317 1.00 96.19 369 TYR A O 1
ATOM 2713 N N . SER A 1 370 ? 21.826 -2.116 -12.484 1.00 96.69 370 SER A N 1
ATOM 2714 C CA . SER A 1 370 ? 21.357 -2.811 -13.681 1.00 96.69 370 SER A CA 1
ATOM 2715 C C . SER A 1 370 ? 19.910 -2.470 -13.999 1.00 96.69 370 SER A C 1
ATOM 2717 O O . SER A 1 370 ? 19.092 -2.363 -13.089 1.00 96.69 370 SER A O 1
ATOM 2719 N N . ALA A 1 371 ? 19.608 -2.297 -15.284 1.00 97.25 371 ALA A N 1
ATOM 2720 C CA . ALA A 1 371 ? 18.251 -2.240 -15.803 1.00 97.25 371 ALA A CA 1
ATOM 2721 C C . ALA A 1 371 ? 18.095 -3.276 -16.916 1.00 97.25 371 ALA A C 1
ATOM 2723 O O . ALA A 1 371 ? 18.762 -3.168 -17.954 1.00 97.25 371 ALA A O 1
ATOM 2724 N N . THR A 1 372 ? 17.224 -4.261 -16.693 1.00 96.69 372 THR A N 1
ATOM 2725 C CA . THR A 1 372 ? 17.060 -5.397 -17.605 1.00 96.69 372 THR A CA 1
ATOM 2726 C C . THR A 1 372 ? 15.597 -5.727 -17.860 1.00 96.69 372 THR A C 1
ATOM 2728 O O . THR A 1 372 ? 14.810 -5.791 -16.920 1.00 96.69 372 THR A O 1
ATOM 2731 N N . HIS A 1 373 ? 15.233 -5.987 -19.120 1.00 96.25 373 HIS A N 1
ATOM 2732 C CA . HIS A 1 373 ? 13.872 -6.405 -19.495 1.00 96.25 373 HIS A CA 1
ATOM 2733 C C . HIS A 1 373 ? 12.785 -5.412 -19.066 1.00 96.25 373 HIS A C 1
ATOM 2735 O O . HIS A 1 373 ? 11.717 -5.797 -18.603 1.00 96.25 373 HIS A O 1
ATOM 2741 N N . ASN A 1 374 ? 13.049 -4.110 -19.180 1.00 96.75 374 ASN A N 1
ATOM 2742 C CA . ASN A 1 374 ? 12.042 -3.084 -18.903 1.00 96.75 374 ASN A CA 1
ATOM 2743 C C . ASN A 1 374 ? 11.402 -2.587 -20.198 1.00 96.75 374 ASN A C 1
ATOM 2745 O O . ASN A 1 374 ? 12.083 -2.447 -21.214 1.00 96.75 374 ASN A O 1
ATOM 2749 N N . THR A 1 375 ? 10.114 -2.255 -20.143 1.00 96.69 375 THR A N 1
ATOM 2750 C CA . THR A 1 375 ? 9.411 -1.558 -21.225 1.00 96.69 375 THR A CA 1
ATOM 2751 C C . THR A 1 375 ? 9.058 -0.149 -20.775 1.00 96.69 375 THR A C 1
ATOM 2753 O O . THR A 1 375 ? 8.378 0.039 -19.772 1.00 96.69 375 THR A O 1
ATOM 2756 N N . LEU A 1 376 ? 9.481 0.845 -21.547 1.00 94.69 376 LEU A N 1
ATOM 2757 C CA . LEU A 1 376 ? 9.125 2.244 -21.362 1.00 94.69 376 LEU A CA 1
ATOM 2758 C C . LEU A 1 376 ? 8.329 2.714 -22.568 1.00 94.69 376 LEU A C 1
ATOM 2760 O O . LEU A 1 376 ? 8.836 2.696 -23.689 1.00 94.69 376 LEU A O 1
ATOM 2764 N N . VAL A 1 377 ? 7.099 3.158 -22.342 1.00 93.81 377 VAL A N 1
ATOM 2765 C CA . VAL A 1 377 ? 6.244 3.742 -23.374 1.00 93.81 377 VAL A CA 1
ATOM 2766 C C . VAL A 1 377 ? 5.864 5.138 -22.932 1.00 93.81 377 VAL A C 1
ATOM 2768 O O . VAL A 1 377 ? 5.132 5.309 -21.959 1.00 93.81 377 VAL A O 1
ATOM 2771 N N . GLY A 1 378 ? 6.341 6.144 -23.661 1.00 89.69 378 GLY A N 1
ATOM 2772 C CA . GLY A 1 378 ? 6.039 7.514 -23.289 1.00 89.69 378 GLY A CA 1
ATOM 2773 C C . GLY A 1 378 ? 6.093 8.537 -24.406 1.00 89.69 378 GLY A C 1
ATOM 2774 O O . GLY A 1 378 ? 6.557 8.278 -25.517 1.00 89.69 378 GLY A O 1
ATOM 2775 N N . ASN A 1 379 ? 5.556 9.718 -24.116 1.00 87.06 379 ASN A N 1
ATOM 2776 C CA . ASN A 1 379 ? 5.450 10.829 -25.060 1.00 87.06 379 ASN A CA 1
ATOM 2777 C C . ASN A 1 379 ? 6.619 11.817 -24.912 1.00 87.06 379 ASN A C 1
ATOM 2779 O O . ASN A 1 379 ? 6.455 12.966 -24.482 1.00 87.06 379 ASN A O 1
ATOM 2783 N N . TYR A 1 380 ? 7.810 11.363 -25.301 1.00 85.56 380 TYR A N 1
ATOM 2784 C CA . TYR A 1 380 ? 9.059 12.089 -25.105 1.00 85.56 380 TYR A CA 1
ATOM 2785 C C . TYR A 1 380 ? 9.204 13.266 -26.075 1.00 85.56 380 TYR A C 1
ATOM 2787 O O . TYR A 1 380 ? 9.508 13.097 -27.260 1.00 85.56 380 TYR A O 1
ATOM 2795 N N . ASN A 1 381 ? 9.015 14.478 -25.550 1.00 79.19 381 ASN A N 1
ATOM 2796 C CA . ASN A 1 381 ? 9.087 15.733 -26.308 1.00 79.19 381 ASN A CA 1
ATOM 2797 C C . ASN A 1 381 ? 10.320 16.581 -25.970 1.00 79.19 381 ASN A C 1
ATOM 2799 O O . ASN A 1 381 ? 10.583 17.570 -26.654 1.00 79.19 381 ASN A O 1
ATOM 2803 N N . ALA A 1 382 ? 11.072 16.198 -24.937 1.00 78.00 382 ALA A N 1
ATOM 2804 C CA . ALA A 1 382 ? 12.252 16.910 -24.469 1.00 78.00 382 ALA A CA 1
ATOM 2805 C C . ALA A 1 382 ? 13.521 16.051 -24.565 1.00 78.00 382 ALA A C 1
ATOM 2807 O O . ALA A 1 382 ? 13.489 14.819 -24.490 1.00 78.00 382 ALA A O 1
ATOM 2808 N N . ALA A 1 383 ? 14.660 16.731 -24.671 1.00 79.62 383 ALA A N 1
ATOM 2809 C CA . ALA A 1 383 ? 15.996 16.146 -24.660 1.00 79.62 383 ALA A CA 1
ATOM 2810 C C . ALA A 1 383 ? 16.433 15.764 -23.229 1.00 79.62 383 ALA A C 1
ATOM 2812 O O . ALA A 1 383 ? 17.389 16.325 -22.693 1.00 79.62 383 ALA A O 1
ATOM 2813 N N . TYR A 1 384 ? 15.698 14.848 -22.592 1.00 76.69 384 TYR A N 1
ATOM 2814 C CA . TYR A 1 384 ? 15.848 14.550 -21.164 1.00 76.69 384 TYR A CA 1
ATOM 2815 C C . TYR A 1 384 ? 16.665 13.276 -20.892 1.00 76.69 384 TYR A C 1
ATOM 2817 O O . TYR A 1 384 ? 17.646 13.335 -20.156 1.00 76.69 384 TYR A O 1
ATOM 2825 N N . GLY A 1 385 ? 16.369 12.172 -21.585 1.00 84.38 385 GLY A N 1
ATOM 2826 C CA . GLY A 1 385 ? 16.950 10.843 -21.342 1.00 84.38 385 GLY A CA 1
ATOM 2827 C C . GLY A 1 385 ? 15.871 9.896 -20.818 1.00 84.38 385 GLY A C 1
ATOM 2828 O O . GLY A 1 385 ? 15.360 10.132 -19.737 1.00 84.38 385 GLY A O 1
ATOM 2829 N N . ALA A 1 386 ? 15.495 8.866 -21.575 1.00 90.88 386 ALA A N 1
ATOM 2830 C CA . ALA A 1 386 ? 14.381 7.979 -21.220 1.00 90.88 386 ALA A CA 1
ATOM 2831 C C . ALA A 1 386 ? 14.816 6.740 -20.416 1.00 90.88 386 ALA A C 1
ATOM 2833 O O . ALA A 1 386 ? 14.184 6.382 -19.429 1.00 90.88 386 ALA A O 1
ATOM 2834 N N . LEU A 1 387 ? 15.904 6.072 -20.812 1.00 93.88 387 LEU A N 1
ATOM 2835 C CA . LEU A 1 387 ? 16.359 4.843 -20.151 1.00 93.88 387 LEU A CA 1
ATOM 2836 C C . LEU A 1 387 ? 17.288 5.131 -18.973 1.00 93.88 387 LEU A C 1
ATOM 2838 O O . LEU A 1 387 ? 17.138 4.556 -17.901 1.00 93.88 387 LEU A O 1
ATOM 2842 N N . ALA A 1 388 ? 18.275 5.999 -19.177 1.00 93.94 388 ALA A N 1
ATOM 2843 C CA . ALA A 1 388 ? 19.259 6.302 -18.151 1.00 93.94 388 ALA A CA 1
ATOM 2844 C C . ALA A 1 388 ? 19.761 7.737 -18.262 1.00 93.94 388 ALA A C 1
ATOM 2846 O O . ALA A 1 388 ? 19.915 8.277 -19.365 1.00 93.94 388 ALA A O 1
ATOM 2847 N N . ARG A 1 389 ? 20.042 8.346 -17.111 1.00 91.81 389 ARG A N 1
ATOM 2848 C CA . ARG A 1 389 ? 20.486 9.733 -17.028 1.00 91.81 389 ARG A CA 1
ATOM 2849 C C . ARG A 1 389 ? 21.406 9.977 -15.842 1.00 91.81 389 ARG A C 1
ATOM 2851 O O . ARG A 1 389 ? 21.353 9.267 -14.838 1.00 91.81 389 ARG A O 1
ATOM 2858 N N . THR A 1 390 ? 22.220 11.019 -15.966 1.00 91.31 390 THR A N 1
ATOM 2859 C CA . THR A 1 390 ? 22.801 11.714 -14.816 1.00 91.31 390 THR A CA 1
ATOM 2860 C C . THR A 1 390 ? 22.500 13.206 -14.870 1.00 91.31 390 THR A C 1
ATOM 2862 O O . THR A 1 390 ? 22.473 13.821 -15.940 1.00 91.31 390 THR A O 1
ATOM 2865 N N . GLU A 1 391 ? 22.293 13.797 -13.698 1.00 86.31 391 GLU A N 1
ATOM 2866 C CA . GLU A 1 391 ? 22.139 15.243 -13.533 1.00 86.31 391 GLU A CA 1
ATOM 2867 C C . GLU A 1 391 ? 23.400 15.905 -12.976 1.00 86.31 391 GLU A C 1
ATOM 2869 O O . GLU A 1 391 ? 24.364 15.237 -12.606 1.00 86.31 391 GLU A O 1
ATOM 2874 N N . SER A 1 392 ? 23.392 17.237 -12.871 1.00 84.88 392 SER A N 1
ATOM 2875 C CA . SER A 1 392 ? 24.499 18.010 -12.306 1.00 84.88 392 SER A CA 1
ATOM 2876 C C . SER A 1 392 ? 24.943 17.450 -10.947 1.00 84.88 392 SER A C 1
ATOM 2878 O O . SER A 1 392 ? 24.166 17.384 -9.996 1.00 84.88 392 SER A O 1
ATOM 2880 N N . GLY A 1 393 ? 26.218 17.062 -10.854 1.00 84.75 393 GLY A N 1
ATOM 2881 C CA . GLY A 1 393 ? 26.823 16.450 -9.664 1.00 84.75 393 GLY A CA 1
ATOM 2882 C C . GLY A 1 393 ? 26.612 14.935 -9.534 1.00 84.75 393 GLY A C 1
ATOM 2883 O O . GLY A 1 393 ? 27.344 14.293 -8.781 1.00 84.75 393 GLY A O 1
ATOM 2884 N N . GLY A 1 394 ? 25.668 14.356 -10.278 1.00 89.81 394 GLY A N 1
ATOM 2885 C CA . GLY A 1 394 ? 25.412 12.922 -10.348 1.00 89.81 394 GLY A CA 1
ATOM 2886 C C . GLY A 1 394 ? 26.299 12.221 -11.372 1.00 89.81 394 GLY A C 1
ATOM 2887 O O . GLY A 1 394 ? 26.486 12.717 -12.480 1.00 89.81 394 GLY A O 1
ATOM 2888 N N . THR A 1 395 ? 26.854 11.064 -11.013 1.00 92.56 395 THR A N 1
ATOM 2889 C CA . THR A 1 395 ? 27.627 10.217 -11.939 1.00 92.56 395 THR A CA 1
ATOM 2890 C C . THR A 1 395 ? 27.518 8.747 -11.560 1.00 92.56 395 THR A C 1
ATOM 2892 O O . THR A 1 395 ? 27.378 8.435 -10.381 1.00 92.56 395 THR A O 1
ATOM 2895 N N . PHE A 1 396 ? 27.646 7.835 -12.522 1.00 92.62 396 PHE A N 1
ATOM 2896 C CA . PHE A 1 396 ? 27.898 6.418 -12.241 1.00 92.62 396 PHE A CA 1
ATOM 2897 C C . PHE A 1 396 ? 29.404 6.156 -12.287 1.00 92.62 396 PHE A C 1
ATOM 2899 O O . PHE A 1 396 ? 30.027 6.253 -13.340 1.00 92.62 396 PHE A O 1
ATOM 2906 N N . THR A 1 397 ? 30.001 5.871 -11.131 1.00 91.25 397 THR A N 1
ATOM 2907 C CA . THR A 1 397 ? 31.439 5.576 -10.988 1.00 91.25 397 THR A CA 1
ATOM 2908 C C . THR A 1 397 ? 31.724 4.100 -10.727 1.00 91.25 397 THR A C 1
ATOM 2910 O O . THR A 1 397 ? 32.874 3.679 -10.828 1.00 91.25 397 THR A O 1
ATOM 2913 N N . GLY A 1 398 ? 30.694 3.332 -10.360 1.00 90.25 398 GLY A N 1
ATOM 2914 C CA . GLY A 1 398 ? 30.740 1.877 -10.254 1.00 90.25 398 GLY A CA 1
ATOM 2915 C C . GLY A 1 398 ? 30.398 1.216 -11.584 1.00 90.25 398 GLY A C 1
ATOM 2916 O O . GLY A 1 398 ? 30.990 1.547 -12.611 1.00 90.25 398 GLY A O 1
ATOM 2917 N N . THR A 1 399 ? 29.439 0.286 -11.573 1.00 93.06 399 THR A N 1
ATOM 2918 C CA . THR A 1 399 ? 28.952 -0.343 -12.809 1.00 93.06 399 THR A CA 1
ATOM 2919 C C . THR A 1 399 ? 27.527 0.066 -13.140 1.00 93.06 399 THR A C 1
ATOM 2921 O O . THR A 1 399 ? 26.686 0.205 -12.255 1.00 93.06 399 THR A O 1
ATOM 2924 N N . LEU A 1 400 ? 27.257 0.236 -14.432 1.00 95.38 400 LEU A N 1
ATOM 2925 C CA . LEU A 1 400 ? 25.914 0.429 -14.967 1.00 95.38 400 LEU A CA 1
ATOM 2926 C C . LEU A 1 400 ? 25.719 -0.519 -16.154 1.00 95.38 400 LEU A C 1
ATOM 2928 O O . LEU A 1 400 ? 26.428 -0.404 -17.159 1.00 95.38 400 LEU A O 1
ATOM 2932 N N . SER A 1 401 ? 24.786 -1.463 -16.015 1.00 96.75 401 SER A N 1
ATOM 2933 C CA . SER A 1 401 ? 24.390 -2.409 -17.063 1.00 96.75 401 SER A CA 1
ATOM 2934 C C . SER A 1 401 ? 22.975 -2.114 -17.556 1.00 96.75 401 SER A C 1
ATOM 2936 O O . SER A 1 401 ? 22.039 -2.088 -16.764 1.00 96.75 401 SER A O 1
ATOM 2938 N N . LEU A 1 402 ? 22.805 -1.898 -18.856 1.00 97.31 402 LEU A N 1
ATOM 2939 C CA . LEU A 1 402 ? 21.519 -1.591 -19.487 1.00 97.31 402 LEU A CA 1
ATOM 2940 C C . LEU A 1 402 ? 21.261 -2.599 -20.610 1.00 97.31 402 LEU A C 1
ATOM 2942 O O . LEU A 1 402 ? 21.833 -2.471 -21.694 1.00 97.31 402 LEU A O 1
ATOM 2946 N N . GLN A 1 403 ? 20.450 -3.626 -20.366 1.00 97.50 403 GLN A N 1
ATOM 2947 C CA . GLN A 1 403 ? 20.300 -4.729 -21.320 1.00 97.50 403 GLN A CA 1
ATOM 2948 C C . GLN A 1 403 ? 18.849 -5.099 -21.590 1.00 97.50 403 GLN A C 1
ATOM 2950 O O . GLN A 1 403 ? 18.036 -5.138 -20.681 1.00 97.50 403 GLN A O 1
ATOM 2955 N N . SER A 1 404 ? 18.520 -5.456 -22.833 1.00 97.75 404 SER A N 1
ATOM 2956 C CA . SER A 1 404 ? 17.185 -5.998 -23.165 1.00 97.75 404 SER A CA 1
ATOM 2957 C C . SER A 1 404 ? 16.014 -5.085 -22.786 1.00 97.75 404 SER A C 1
ATOM 2959 O O . SER A 1 404 ? 14.917 -5.562 -22.529 1.00 97.75 404 SER A O 1
ATOM 2961 N N . ASN A 1 405 ? 16.218 -3.766 -22.754 1.00 98.19 405 ASN A N 1
ATOM 2962 C CA . ASN A 1 405 ? 15.140 -2.812 -22.496 1.00 98.19 405 ASN A CA 1
ATOM 2963 C C . ASN A 1 405 ? 14.485 -2.373 -23.809 1.00 98.19 405 ASN A C 1
ATOM 2965 O O . ASN A 1 405 ? 15.171 -2.154 -24.809 1.00 98.19 405 ASN A O 1
ATOM 2969 N N . LEU A 1 406 ? 13.168 -2.185 -23.794 1.00 97.62 406 LEU A N 1
ATOM 2970 C CA . LEU A 1 406 ? 12.401 -1.600 -24.887 1.00 97.62 406 LEU A CA 1
ATOM 2971 C C . LEU A 1 406 ? 12.000 -0.169 -24.524 1.00 97.62 406 LEU A C 1
ATOM 2973 O O . LEU A 1 406 ? 11.319 0.051 -23.526 1.00 97.62 406 LEU A O 1
ATOM 2977 N N . VAL A 1 407 ? 12.375 0.801 -25.355 1.00 96.25 407 VAL A N 1
ATOM 2978 C CA . VAL A 1 407 ? 12.068 2.220 -25.137 1.00 96.25 407 VAL A CA 1
ATOM 2979 C C . VAL A 1 407 ? 11.324 2.783 -26.343 1.00 96.25 407 VAL A C 1
ATOM 2981 O O . VAL A 1 407 ? 11.843 2.834 -27.462 1.00 96.25 407 VAL A O 1
ATOM 2984 N N . VAL A 1 408 ? 10.089 3.219 -26.112 1.00 94.81 408 VAL A N 1
ATOM 2985 C CA . VAL A 1 408 ? 9.132 3.608 -27.147 1.00 94.81 408 VAL A CA 1
ATOM 2986 C C . VAL A 1 408 ? 8.721 5.056 -26.957 1.00 94.81 408 VAL A C 1
ATOM 2988 O O . VAL A 1 408 ? 8.042 5.398 -25.989 1.00 94.81 408 VAL A O 1
ATOM 2991 N N . ASN A 1 409 ? 9.088 5.902 -27.921 1.00 93.00 409 ASN A N 1
ATOM 2992 C CA . ASN A 1 409 ? 8.583 7.262 -27.982 1.00 93.00 409 ASN A CA 1
ATOM 2993 C C . ASN A 1 409 ? 7.374 7.375 -28.916 1.00 93.00 409 ASN A C 1
ATOM 2995 O O . ASN A 1 409 ? 7.506 7.286 -30.137 1.00 93.00 409 ASN A O 1
ATOM 2999 N N . ILE A 1 410 ? 6.201 7.647 -28.352 1.00 90.88 410 ILE A N 1
ATOM 3000 C CA . ILE A 1 410 ? 4.962 7.841 -29.120 1.00 90.88 410 ILE A CA 1
ATOM 3001 C C . ILE A 1 410 ? 4.745 9.293 -29.582 1.00 90.88 410 ILE A C 1
ATOM 3003 O O . ILE A 1 410 ? 3.740 9.589 -30.225 1.00 90.88 410 ILE A O 1
ATOM 3007 N N . SER A 1 411 ? 5.672 10.209 -29.280 1.00 85.12 411 SER A N 1
ATOM 3008 C CA . SER A 1 411 ? 5.598 11.606 -29.720 1.00 85.12 411 SER A CA 1
ATOM 3009 C C . SER A 1 411 ? 5.687 11.758 -31.244 1.00 85.12 411 SER A C 1
ATOM 3011 O O . SER A 1 411 ? 6.534 11.158 -31.903 1.00 85.12 411 SER A O 1
ATOM 3013 N N . ALA A 1 412 ? 4.887 12.668 -31.807 1.00 74.00 412 ALA A N 1
ATOM 3014 C CA . ALA A 1 412 ? 4.974 13.064 -33.213 1.00 74.00 412 ALA A CA 1
ATOM 3015 C C . ALA A 1 412 ? 6.150 14.021 -33.529 1.00 74.00 412 ALA A C 1
ATOM 3017 O O . ALA A 1 412 ? 6.479 14.218 -34.697 1.00 74.00 412 ALA A O 1
ATOM 3018 N N . THR A 1 413 ? 6.777 14.634 -32.519 1.00 68.00 413 THR A N 1
ATOM 3019 C CA . THR A 1 413 ? 7.814 15.675 -32.665 1.00 68.00 413 THR A CA 1
ATOM 3020 C C . THR A 1 413 ? 8.983 15.386 -31.721 1.00 68.00 413 THR A C 1
ATOM 3022 O O . THR A 1 413 ? 9.150 16.034 -30.690 1.00 68.00 413 THR A O 1
ATOM 3025 N N . SER A 1 414 ? 9.772 14.358 -32.031 1.00 65.38 414 SER A N 1
ATOM 3026 C CA . SER A 1 414 ? 10.777 13.829 -31.101 1.00 65.38 414 SER A CA 1
ATOM 3027 C C . SER A 1 414 ? 12.106 14.599 -31.150 1.00 65.38 414 SER A C 1
ATOM 3029 O O . SER A 1 414 ? 12.809 14.586 -32.159 1.00 65.38 414 SER A O 1
ATOM 3031 N N . THR A 1 415 ? 12.488 15.212 -30.023 1.00 76.81 415 THR A N 1
ATOM 3032 C CA . THR A 1 415 ? 13.897 15.521 -29.673 1.00 76.81 415 THR A CA 1
ATOM 3033 C C . THR A 1 415 ? 14.429 14.554 -28.610 1.00 76.81 415 THR A C 1
ATOM 3035 O O . THR A 1 415 ? 15.419 14.833 -27.932 1.00 76.81 415 THR A O 1
ATOM 3038 N N . ALA A 1 416 ? 13.744 13.420 -28.443 1.00 84.25 416 ALA A N 1
ATOM 3039 C CA . ALA A 1 416 ? 13.970 12.506 -27.345 1.00 84.25 416 ALA A CA 1
ATOM 3040 C C . ALA A 1 416 ? 15.375 11.912 -27.387 1.00 84.25 416 ALA A C 1
ATOM 3042 O O . ALA A 1 416 ? 15.905 11.555 -28.447 1.00 84.25 416 ALA A O 1
ATOM 3043 N N . ILE A 1 417 ? 15.944 11.780 -26.194 1.00 90.38 417 ILE A N 1
ATOM 3044 C CA . ILE A 1 417 ? 17.239 11.161 -25.978 1.00 90.38 417 ILE A CA 1
ATOM 3045 C C . ILE A 1 417 ? 17.023 9.831 -25.258 1.00 90.38 417 ILE A C 1
ATOM 3047 O O . ILE A 1 417 ? 16.291 9.777 -24.273 1.00 90.38 417 ILE A O 1
ATOM 3051 N N . GLY A 1 418 ? 17.654 8.762 -25.744 1.00 90.94 418 GLY A N 1
ATOM 3052 C CA . GLY A 1 418 ? 17.593 7.448 -25.099 1.00 90.94 418 GLY A CA 1
ATOM 3053 C C . GLY A 1 418 ? 18.306 7.452 -23.746 1.00 90.94 418 GLY A C 1
ATOM 3054 O O . GLY A 1 418 ? 17.682 7.241 -22.711 1.00 90.94 418 GLY A O 1
ATOM 3055 N N . MET A 1 419 ? 19.600 7.767 -23.754 1.00 93.62 419 MET A N 1
ATOM 3056 C CA . MET A 1 419 ? 20.447 7.937 -22.572 1.00 93.62 419 MET A CA 1
ATOM 3057 C C . MET A 1 419 ? 21.103 9.315 -22.582 1.00 93.62 419 MET A C 1
ATOM 3059 O O . MET A 1 419 ? 21.563 9.755 -23.639 1.00 93.62 419 MET A O 1
ATOM 3063 N N . ASN A 1 420 ? 21.163 9.978 -21.427 1.00 92.19 420 ASN A N 1
ATOM 3064 C CA . ASN A 1 420 ? 21.696 11.333 -21.307 1.00 92.19 420 ASN A CA 1
ATOM 3065 C C . ASN A 1 420 ? 22.612 11.488 -20.088 1.00 92.19 420 ASN A C 1
ATOM 3067 O O . ASN A 1 420 ? 22.147 11.756 -18.982 1.00 92.19 420 ASN A O 1
ATOM 3071 N N . PHE A 1 421 ? 23.919 11.338 -20.285 1.00 91.75 421 PHE A N 1
ATOM 3072 C CA . PHE A 1 421 ? 24.884 11.469 -19.195 1.00 91.75 421 PHE A CA 1
ATOM 3073 C C . PHE A 1 421 ? 25.581 12.830 -19.197 1.00 91.75 421 PHE A C 1
ATOM 3075 O O . PHE A 1 421 ? 26.232 13.225 -20.164 1.00 91.75 421 PHE A O 1
ATOM 3082 N N . GLN A 1 422 ? 25.476 13.532 -18.071 1.00 85.88 422 GLN A N 1
ATOM 3083 C CA . GLN A 1 422 ? 26.319 14.666 -17.712 1.00 85.88 422 GLN A CA 1
ATOM 3084 C C . GLN A 1 422 ? 27.554 14.155 -16.945 1.00 85.88 422 GLN A C 1
ATOM 3086 O O . GLN A 1 422 ? 27.459 13.220 -16.147 1.00 85.88 422 GLN A O 1
ATOM 3091 N N . GLY A 1 423 ? 28.728 14.751 -17.171 1.00 75.25 423 GLY A N 1
ATOM 3092 C CA . GLY A 1 423 ? 29.951 14.4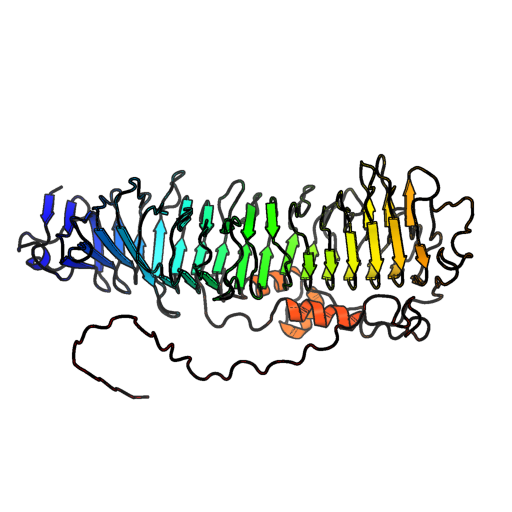22 -16.424 1.00 75.25 423 GLY A CA 1
ATOM 3093 C C . GLY A 1 423 ? 30.997 13.611 -17.212 1.00 75.25 423 GLY A C 1
ATOM 3094 O O . GLY A 1 423 ? 31.138 13.827 -18.415 1.00 75.25 423 GLY A O 1
ATOM 3095 N N . PRO A 1 424 ? 31.816 12.771 -16.542 1.00 72.38 424 PRO A N 1
ATOM 3096 C CA . PRO A 1 424 ? 32.998 12.143 -17.131 1.00 72.38 424 PRO A CA 1
ATOM 3097 C C . PRO A 1 424 ? 32.651 11.160 -18.250 1.00 72.38 424 PRO A C 1
ATOM 3099 O O . PRO A 1 424 ? 31.541 10.627 -18.316 1.00 72.38 424 PRO A O 1
ATOM 3102 N N . ALA A 1 425 ? 33.643 10.913 -19.108 1.00 68.88 425 ALA A N 1
ATOM 3103 C CA . ALA A 1 425 ? 33.548 9.920 -20.159 1.00 68.88 425 ALA A CA 1
ATOM 3104 C C . ALA A 1 425 ? 33.664 8.509 -19.567 1.00 68.88 425 ALA A C 1
ATOM 3106 O O . ALA A 1 425 ? 34.631 8.248 -18.858 1.00 68.88 425 ALA A O 1
ATOM 3107 N N . ASP A 1 426 ? 32.714 7.628 -19.888 1.00 79.94 426 ASP A N 1
ATOM 3108 C CA . ASP A 1 426 ? 32.623 6.216 -19.459 1.00 79.94 426 ASP A CA 1
ATOM 3109 C C . ASP A 1 426 ? 31.892 5.963 -18.120 1.00 79.94 426 ASP A C 1
ATOM 3111 O O . ASP A 1 426 ? 32.486 5.647 -17.093 1.00 79.94 426 ASP A O 1
ATOM 3115 N N . GLN A 1 427 ? 30.562 6.121 -18.143 1.00 89.62 427 GLN A N 1
ATOM 3116 C CA . GLN A 1 427 ? 29.651 5.851 -17.012 1.00 89.62 427 GLN A CA 1
ATOM 3117 C C . GLN A 1 427 ? 28.814 4.572 -17.199 1.00 89.62 427 GLN A C 1
ATOM 3119 O O . GLN A 1 427 ? 28.061 4.184 -16.310 1.00 89.62 427 GLN A O 1
ATOM 3124 N N . VAL A 1 428 ? 28.921 3.925 -18.363 1.00 91.69 428 VAL A N 1
ATOM 3125 C CA . VAL A 1 428 ? 28.160 2.727 -18.731 1.00 91.69 428 VAL A CA 1
ATOM 3126 C C . VAL A 1 428 ? 29.144 1.580 -18.881 1.00 91.69 428 VAL A C 1
ATOM 3128 O O . VAL A 1 428 ? 30.068 1.645 -19.679 1.00 91.69 428 VAL A O 1
ATOM 3131 N N . THR A 1 429 ? 28.957 0.500 -18.135 1.00 92.44 429 THR A N 1
ATOM 3132 C CA . THR A 1 429 ? 29.841 -0.669 -18.244 1.00 92.44 429 THR A CA 1
ATOM 3133 C C . THR A 1 429 ? 29.422 -1.554 -19.410 1.00 92.44 429 THR A C 1
ATOM 3135 O O . THR A 1 429 ? 30.261 -1.958 -20.228 1.00 92.44 429 THR A O 1
ATOM 3138 N N . THR A 1 430 ? 28.112 -1.800 -19.491 1.00 94.19 430 THR A N 1
ATOM 3139 C CA . THR A 1 430 ? 27.471 -2.614 -20.519 1.00 94.19 430 THR A CA 1
ATOM 3140 C C . THR A 1 430 ? 26.179 -1.937 -20.948 1.00 94.19 430 THR A C 1
ATOM 3142 O O . THR A 1 430 ? 25.344 -1.593 -20.118 1.00 94.19 430 THR A O 1
ATOM 3145 N N . MET A 1 431 ? 25.988 -1.772 -22.250 1.00 94.31 431 MET A N 1
ATOM 3146 C CA . MET A 1 431 ? 24.677 -1.477 -22.821 1.00 94.31 431 MET A CA 1
ATOM 3147 C C . MET A 1 431 ? 24.525 -2.333 -24.061 1.00 94.31 431 MET A C 1
ATOM 3149 O O . MET A 1 431 ? 25.391 -2.258 -24.920 1.00 94.31 431 MET A O 1
ATOM 3153 N N . ASP A 1 432 ? 23.538 -3.214 -24.147 1.00 96.31 432 ASP A N 1
ATOM 3154 C CA . ASP A 1 432 ? 23.370 -4.034 -25.351 1.00 96.31 432 ASP A CA 1
ATOM 3155 C C . ASP A 1 432 ? 21.991 -4.684 -25.422 1.00 96.31 432 ASP A C 1
ATOM 3157 O O . ASP A 1 432 ? 21.346 -4.881 -24.391 1.00 96.31 432 ASP A O 1
ATOM 3161 N N . TYR A 1 433 ? 21.569 -5.079 -26.622 1.00 97.69 433 TYR A N 1
ATOM 3162 C CA . TYR A 1 433 ? 20.255 -5.682 -26.865 1.00 97.69 433 TYR A CA 1
ATOM 3163 C C . TYR A 1 433 ? 19.080 -4.784 -26.445 1.00 97.69 433 TYR A C 1
ATOM 3165 O O . TYR A 1 433 ? 18.017 -5.281 -26.108 1.00 97.69 433 TYR A O 1
ATOM 3173 N N . ASN A 1 434 ? 19.235 -3.461 -26.423 1.00 98.12 434 ASN A N 1
ATOM 3174 C CA . ASN A 1 434 ? 18.118 -2.547 -26.176 1.00 98.12 434 ASN A CA 1
ATOM 3175 C C . ASN A 1 434 ? 17.423 -2.193 -27.493 1.00 98.12 434 ASN A C 1
ATOM 3177 O O . ASN A 1 434 ? 18.082 -2.030 -28.519 1.00 98.12 434 ASN A O 1
ATOM 3181 N N . ALA A 1 435 ? 16.107 -2.011 -27.472 1.00 97.88 435 ALA A N 1
ATOM 3182 C CA . ALA A 1 435 ? 15.334 -1.600 -28.637 1.00 97.88 435 ALA A CA 1
ATOM 3183 C C . ALA A 1 435 ? 14.778 -0.185 -28.475 1.00 97.88 435 ALA A C 1
ATOM 3185 O O . ALA A 1 435 ? 14.277 0.194 -27.416 1.00 97.88 435 ALA A O 1
ATOM 3186 N N . TRP A 1 436 ? 14.839 0.583 -29.559 1.00 96.06 436 TRP A N 1
ATOM 3187 C CA . TRP A 1 436 ? 14.500 2.000 -29.572 1.00 96.06 436 TRP A CA 1
ATOM 3188 C C . TRP A 1 436 ? 13.511 2.301 -30.691 1.00 96.06 436 TRP A C 1
ATOM 3190 O O . TRP A 1 436 ? 13.822 2.089 -31.864 1.00 96.06 436 TRP A O 1
ATOM 3200 N N . PHE A 1 437 ? 12.357 2.868 -30.352 1.00 94.94 437 PHE A N 1
ATOM 3201 C CA . PHE A 1 437 ? 11.430 3.425 -31.333 1.00 94.94 437 PHE A CA 1
ATOM 3202 C C . PHE A 1 437 ? 11.373 4.949 -31.214 1.00 94.94 437 PHE A C 1
ATOM 3204 O O . PHE A 1 437 ? 11.064 5.475 -30.146 1.00 94.94 437 PHE A O 1
ATOM 3211 N N . ASN A 1 438 ? 11.629 5.646 -32.328 1.00 92.88 438 ASN A N 1
ATOM 3212 C CA . ASN A 1 438 ? 11.479 7.103 -32.462 1.00 92.88 438 ASN A CA 1
ATOM 3213 C C . ASN A 1 438 ? 12.417 7.951 -31.558 1.00 92.88 438 ASN A C 1
ATOM 3215 O O . ASN A 1 438 ? 12.038 8.979 -30.983 1.00 92.88 438 ASN A O 1
ATOM 3219 N N . PHE A 1 439 ? 13.689 7.539 -31.486 1.00 90.88 439 PHE A N 1
ATOM 3220 C CA . PHE A 1 439 ? 14.780 8.274 -30.833 1.00 90.88 439 PHE A CA 1
ATOM 3221 C C . PHE A 1 439 ? 15.858 8.672 -31.846 1.00 90.88 439 PHE A C 1
ATOM 3223 O O . PHE A 1 439 ? 16.580 7.819 -32.362 1.00 90.88 439 PHE A O 1
ATOM 3230 N N . GLY A 1 440 ? 15.997 9.976 -32.106 1.00 85.56 440 GLY A N 1
ATOM 3231 C CA . GLY A 1 440 ? 17.037 10.500 -33.002 1.00 85.56 440 GLY A CA 1
ATOM 3232 C C . GLY A 1 440 ? 18.447 10.420 -32.406 1.00 85.56 440 GLY A C 1
ATOM 3233 O O . GLY A 1 440 ? 19.421 10.254 -33.136 1.00 85.56 440 GLY A O 1
ATOM 3234 N N . ASN A 1 441 ? 18.559 10.489 -31.076 1.00 90.44 441 ASN A N 1
ATOM 3235 C CA . ASN A 1 441 ? 19.811 10.326 -30.344 1.00 90.44 441 ASN A CA 1
ATOM 3236 C C . ASN A 1 441 ? 19.617 9.325 -29.198 1.00 90.44 441 ASN A C 1
ATOM 3238 O O . ASN A 1 441 ? 18.816 9.551 -28.300 1.00 90.44 441 ASN A O 1
ATOM 3242 N N . ARG A 1 442 ? 20.349 8.211 -29.209 1.00 92.44 442 ARG A N 1
ATOM 3243 C CA . ARG A 1 442 ? 20.209 7.148 -28.197 1.00 92.44 442 ARG A CA 1
ATOM 3244 C C . ARG A 1 442 ? 21.269 7.207 -27.101 1.00 92.44 442 ARG A C 1
ATOM 3246 O O . ARG A 1 442 ? 20.999 6.774 -25.991 1.00 92.44 442 ARG A O 1
ATOM 3253 N N . TYR A 1 443 ? 22.440 7.766 -27.394 1.00 93.56 443 TYR A N 1
ATOM 3254 C CA . TYR A 1 443 ? 23.651 7.587 -26.584 1.00 93.56 443 TYR A CA 1
ATOM 3255 C C . TYR A 1 443 ? 24.302 8.930 -26.219 1.00 93.56 443 TYR A C 1
ATOM 3257 O O . TYR A 1 443 ? 25.519 9.092 -26.312 1.00 93.56 443 TYR A O 1
ATOM 3265 N N . SER A 1 444 ? 23.502 9.928 -25.835 1.00 92.25 444 SER A N 1
ATOM 3266 C CA . SER A 1 444 ? 24.023 11.250 -25.473 1.00 92.25 444 SER A CA 1
ATOM 3267 C C . SER A 1 444 ? 24.886 11.170 -24.214 1.00 92.25 444 SER A C 1
ATOM 3269 O O . SER A 1 444 ? 24.470 10.634 -23.188 1.00 92.25 444 SER A O 1
ATOM 3271 N N . GLY A 1 445 ? 26.108 11.696 -24.285 1.00 89.25 445 GLY A N 1
ATOM 3272 C CA . GLY A 1 445 ? 27.060 11.638 -23.170 1.00 89.25 445 GLY A CA 1
ATOM 3273 C C . GLY A 1 445 ? 27.662 10.250 -22.917 1.00 89.25 445 GLY A C 1
ATOM 3274 O O . GLY A 1 445 ? 28.544 10.117 -22.072 1.00 89.25 445 GLY A O 1
ATOM 3275 N N . VAL A 1 446 ? 27.264 9.220 -23.674 1.00 90.81 446 VAL A N 1
ATOM 3276 C CA . VAL A 1 446 ? 27.894 7.900 -23.599 1.00 90.81 446 VAL A CA 1
ATOM 3277 C C . VAL A 1 446 ? 29.190 7.936 -24.394 1.00 90.81 446 VAL A C 1
ATOM 3279 O O . VAL A 1 446 ? 29.201 8.070 -25.616 1.00 90.81 446 VAL A O 1
ATOM 3282 N N . THR A 1 447 ? 30.310 7.824 -23.700 1.00 86.88 447 THR A N 1
ATOM 3283 C CA . THR A 1 447 ? 31.646 7.898 -24.297 1.00 86.88 447 THR A CA 1
ATOM 3284 C C . THR A 1 447 ? 32.516 6.806 -23.699 1.00 86.88 447 THR A C 1
ATOM 3286 O O . THR A 1 447 ? 32.303 6.403 -22.564 1.00 86.88 447 THR A O 1
ATOM 3289 N N . SER A 1 448 ? 33.452 6.270 -24.476 1.00 86.44 448 SER A N 1
ATOM 3290 C CA . SER A 1 448 ? 34.455 5.318 -23.998 1.00 86.44 448 SER A CA 1
ATOM 3291 C C . SER A 1 448 ? 35.707 5.447 -24.860 1.00 86.44 448 SER A C 1
ATOM 3293 O O . SER A 1 448 ? 35.617 5.735 -26.055 1.00 86.44 448 SER A O 1
ATOM 3295 N N . ALA A 1 449 ? 36.884 5.252 -24.263 1.00 85.12 449 ALA A N 1
ATOM 3296 C CA . ALA A 1 449 ? 38.156 5.304 -24.985 1.00 85.12 449 ALA A CA 1
ATOM 3297 C C . ALA A 1 449 ? 38.421 4.036 -25.817 1.00 85.12 449 ALA A C 1
ATOM 3299 O O . ALA A 1 449 ? 39.251 4.058 -26.724 1.00 85.12 449 ALA A O 1
ATOM 3300 N N . THR A 1 450 ? 37.744 2.928 -25.494 1.00 87.00 450 THR A N 1
ATOM 3301 C CA . THR A 1 450 ? 38.009 1.601 -26.075 1.00 87.00 450 THR A CA 1
ATOM 3302 C C . THR A 1 450 ? 36.808 0.993 -26.797 1.00 87.00 450 THR A C 1
ATOM 3304 O O . THR A 1 450 ? 36.974 0.004 -27.509 1.00 87.00 450 THR A O 1
ATOM 3307 N N . LYS A 1 451 ? 35.611 1.573 -26.644 1.00 89.75 451 LYS A N 1
ATOM 3308 C CA . LYS A 1 451 ? 34.354 1.076 -27.222 1.00 89.75 451 LYS A CA 1
ATOM 3309 C C . LYS A 1 451 ? 33.624 2.187 -27.977 1.00 89.75 451 LYS A C 1
ATOM 3311 O O . LYS A 1 451 ? 33.679 3.351 -27.588 1.00 89.75 451 LYS A O 1
ATOM 3316 N N . THR A 1 452 ? 32.896 1.831 -29.032 1.00 93.25 452 THR A N 1
ATOM 3317 C CA . THR A 1 452 ? 32.065 2.765 -29.807 1.00 93.25 452 THR A CA 1
ATOM 3318 C C . THR A 1 452 ? 30.577 2.489 -29.549 1.00 93.25 452 THR A C 1
ATOM 3320 O O . THR A 1 452 ? 30.121 1.387 -29.870 1.00 93.25 452 THR A O 1
ATOM 3323 N N . PRO A 1 453 ? 29.816 3.458 -28.993 1.00 91.25 453 PRO A N 1
ATOM 3324 C CA . PRO A 1 453 ? 28.373 3.339 -28.780 1.00 91.25 453 PRO A CA 1
ATOM 3325 C C . PRO A 1 453 ? 27.611 2.913 -30.036 1.00 91.25 453 PRO A C 1
ATOM 3327 O O . PRO A 1 453 ? 27.803 3.493 -31.105 1.00 91.25 453 PRO A O 1
ATOM 3330 N N . GLY A 1 454 ? 26.734 1.920 -29.905 1.00 91.94 454 GLY A N 1
ATOM 3331 C CA . GLY A 1 454 ? 25.898 1.433 -31.006 1.00 91.94 454 GLY A CA 1
ATOM 3332 C C . GLY A 1 454 ? 26.629 0.547 -32.022 1.00 91.94 454 GLY A C 1
ATOM 3333 O O . GLY A 1 454 ? 26.043 0.192 -33.040 1.00 91.94 454 GLY A O 1
ATOM 3334 N N . VAL A 1 455 ? 27.912 0.235 -31.794 1.00 93.69 455 VAL A N 1
ATOM 3335 C CA . VAL A 1 455 ? 28.750 -0.530 -32.738 1.00 93.69 455 VAL A CA 1
ATOM 3336 C C . VAL A 1 455 ? 29.473 -1.680 -32.044 1.00 93.69 455 VAL A C 1
ATOM 3338 O O . VAL A 1 455 ? 29.524 -2.789 -32.566 1.00 93.69 455 VAL A O 1
ATOM 3341 N N . THR A 1 456 ? 30.058 -1.444 -30.870 1.00 94.56 456 THR A N 1
ATOM 3342 C CA . THR A 1 456 ? 30.781 -2.489 -30.137 1.00 94.56 456 THR A CA 1
ATOM 3343 C C . THR A 1 456 ? 29.795 -3.394 -29.389 1.00 94.56 456 THR A C 1
ATOM 3345 O O . THR A 1 456 ? 28.928 -2.897 -28.675 1.00 94.56 456 THR A O 1
ATOM 3348 N N . VAL A 1 457 ? 29.928 -4.721 -29.517 1.00 92.31 457 VAL A N 1
ATOM 3349 C CA . VAL A 1 457 ? 29.151 -5.701 -28.725 1.00 92.31 457 VAL A CA 1
ATOM 3350 C C . VAL A 1 457 ? 29.367 -5.456 -27.228 1.00 92.31 457 VAL A C 1
ATOM 3352 O O . VAL A 1 457 ? 30.491 -5.194 -26.794 1.00 92.31 457 VAL A O 1
ATOM 3355 N N . GLY A 1 458 ? 28.292 -5.497 -26.439 1.00 92.12 458 GLY A N 1
ATOM 3356 C CA . GLY A 1 458 ? 28.293 -5.061 -25.038 1.00 92.12 458 GLY A CA 1
ATOM 3357 C C . GLY A 1 458 ? 28.277 -3.536 -24.855 1.00 92.12 458 GLY A C 1
ATOM 3358 O O . GLY A 1 458 ? 28.337 -3.056 -23.723 1.00 92.12 458 GLY A O 1
ATOM 3359 N N . TYR A 1 459 ? 28.237 -2.766 -25.946 1.00 94.19 459 TYR A N 1
ATOM 3360 C CA . TYR A 1 459 ? 28.202 -1.299 -25.962 1.00 94.19 459 TYR A CA 1
ATOM 3361 C C . TYR A 1 459 ? 27.313 -0.746 -27.093 1.00 94.19 459 TYR A C 1
ATOM 3363 O O . TYR A 1 459 ? 27.651 0.214 -27.786 1.00 94.19 459 TYR A O 1
ATOM 3371 N N . GLY A 1 460 ? 26.166 -1.387 -27.291 1.00 93.81 460 GLY A N 1
ATOM 3372 C CA . GLY A 1 460 ? 25.091 -1.031 -28.205 1.00 93.81 460 GLY A CA 1
ATOM 3373 C C . GLY A 1 460 ? 25.188 -1.719 -29.563 1.00 93.81 460 GLY A C 1
ATOM 3374 O O . GLY A 1 460 ? 24.370 -1.440 -30.429 1.00 93.81 460 GLY A O 1
ATOM 3375 N N . GLY A 1 461 ? 26.180 -2.587 -29.784 1.00 96.06 461 GLY A N 1
ATOM 3376 C CA . GLY A 1 461 ? 26.371 -3.281 -31.062 1.00 96.06 461 GLY A CA 1
ATOM 3377 C C . GLY A 1 461 ? 25.200 -4.180 -31.481 1.00 96.06 461 GLY A C 1
ATOM 3378 O O . GLY A 1 461 ? 24.998 -4.369 -32.676 1.00 96.06 461 GLY A O 1
ATOM 3379 N N . ASN A 1 462 ? 24.418 -4.691 -30.525 1.00 97.06 462 ASN A N 1
ATOM 3380 C CA . ASN A 1 462 ? 23.198 -5.469 -30.753 1.00 97.06 462 ASN A CA 1
ATOM 3381 C C . ASN A 1 462 ? 21.918 -4.676 -30.427 1.00 97.06 462 ASN A C 1
ATOM 3383 O O . ASN A 1 462 ? 20.838 -5.260 -30.362 1.00 97.06 462 ASN A O 1
ATOM 3387 N N . ASP A 1 463 ? 22.005 -3.361 -30.203 1.00 97.44 463 ASP A N 1
ATOM 3388 C CA . ASP A 1 463 ? 20.811 -2.541 -29.999 1.00 97.44 463 ASP A CA 1
ATOM 3389 C C . ASP A 1 463 ? 20.017 -2.392 -31.307 1.00 97.44 463 ASP A C 1
ATOM 3391 O O . ASP A 1 463 ? 20.567 -2.135 -32.382 1.00 97.44 463 ASP A O 1
ATOM 3395 N N . LEU A 1 464 ? 18.694 -2.465 -31.203 1.00 96.62 464 LEU A N 1
ATOM 3396 C CA . LEU A 1 464 ? 17.773 -2.385 -32.330 1.00 96.62 464 LEU A CA 1
ATOM 3397 C C . LEU A 1 464 ? 17.180 -0.984 -32.468 1.00 96.62 464 LEU A C 1
ATOM 3399 O O . LEU A 1 464 ? 16.769 -0.356 -31.492 1.00 96.62 464 LEU A O 1
ATOM 3403 N N . VAL A 1 465 ? 17.078 -0.504 -33.706 1.00 95.31 465 VAL A N 1
ATOM 3404 C CA . VAL A 1 465 ? 16.279 0.681 -34.042 1.00 95.31 465 VAL A CA 1
ATOM 3405 C C . VAL A 1 465 ? 15.050 0.216 -34.793 1.00 95.31 465 VAL A C 1
ATOM 3407 O O . VAL A 1 465 ? 15.153 -0.340 -35.886 1.00 95.31 465 VAL A O 1
ATOM 3410 N N . LEU A 1 466 ? 13.888 0.452 -34.203 1.00 95.31 466 LEU A N 1
ATOM 3411 C CA . LEU A 1 466 ? 12.617 0.031 -34.762 1.00 95.31 466 LEU A CA 1
ATOM 3412 C C . LEU A 1 466 ? 12.131 1.061 -35.782 1.00 95.31 466 LEU A C 1
ATOM 3414 O O . LEU A 1 466 ? 12.070 2.259 -35.501 1.00 95.31 466 LEU A O 1
ATOM 3418 N N . ALA A 1 467 ? 11.785 0.581 -36.976 1.00 92.31 467 ALA A N 1
ATOM 3419 C CA . ALA A 1 467 ? 11.278 1.414 -38.068 1.00 92.31 467 ALA A CA 1
ATOM 3420 C C . ALA A 1 467 ? 9.794 1.785 -37.899 1.00 92.31 467 ALA A C 1
ATOM 3422 O O . ALA A 1 467 ? 9.318 2.748 -38.498 1.00 92.31 467 ALA A O 1
ATOM 3423 N N . SER A 1 468 ? 9.066 1.026 -37.084 1.00 92.81 468 SER A N 1
ATOM 3424 C CA . SER A 1 468 ? 7.653 1.217 -36.768 1.00 92.81 468 SER A CA 1
ATOM 3425 C C . SER A 1 468 ? 7.418 1.025 -35.277 1.00 92.81 468 SER A C 1
ATOM 3427 O O . SER A 1 468 ? 8.263 0.462 -34.580 1.00 92.81 468 SER A O 1
ATOM 3429 N N . LEU A 1 469 ? 6.266 1.500 -34.799 1.00 92.62 469 LEU A N 1
ATOM 3430 C CA . LEU A 1 469 ? 5.834 1.245 -33.431 1.00 92.62 469 LEU A CA 1
ATOM 3431 C C . LEU A 1 469 ? 5.837 -0.279 -33.204 1.00 92.62 469 LEU A C 1
ATOM 3433 O O . LEU A 1 469 ? 5.270 -0.986 -34.044 1.00 92.62 469 LEU A O 1
ATOM 3437 N N . PRO A 1 470 ? 6.474 -0.787 -32.133 1.00 93.88 470 PRO A N 1
ATOM 3438 C CA . PRO A 1 470 ? 6.480 -2.216 -31.854 1.00 93.88 470 PRO A CA 1
ATOM 3439 C C . PRO A 1 470 ? 5.056 -2.738 -31.679 1.00 93.88 470 PRO A C 1
ATOM 3441 O O . PRO A 1 470 ? 4.191 -2.069 -31.106 1.00 93.88 470 PRO A O 1
ATOM 3444 N N . ALA A 1 471 ? 4.825 -3.949 -32.176 1.00 93.25 471 ALA A N 1
ATOM 3445 C CA . ALA A 1 471 ? 3.567 -4.640 -31.971 1.00 93.25 471 ALA A CA 1
ATOM 3446 C C . ALA A 1 471 ? 3.488 -5.173 -30.533 1.00 93.25 471 ALA A C 1
ATOM 3448 O O . ALA A 1 471 ? 4.359 -5.917 -30.076 1.00 93.25 471 ALA A O 1
ATOM 3449 N N . PHE A 1 472 ? 2.409 -4.811 -29.847 1.00 94.25 472 PHE A N 1
ATOM 3450 C CA . PHE A 1 472 ? 2.048 -5.288 -28.515 1.00 94.25 472 PHE A CA 1
ATOM 3451 C C . PHE A 1 472 ? 0.733 -6.065 -28.586 1.00 94.25 472 PHE A C 1
ATOM 3453 O O . PHE A 1 472 ? -0.054 -5.842 -29.508 1.00 94.25 472 PHE A O 1
ATOM 3460 N N . THR A 1 473 ? 0.470 -6.934 -27.611 1.00 93.44 473 THR A N 1
ATOM 3461 C CA . THR A 1 473 ? -0.829 -7.617 -27.485 1.00 93.44 473 THR A CA 1
ATOM 3462 C C . THR A 1 473 ? -1.992 -6.617 -27.425 1.00 93.44 473 THR A C 1
ATOM 3464 O O . THR A 1 473 ? -2.981 -6.773 -28.138 1.00 93.44 473 THR A O 1
ATOM 3467 N N . ASP A 1 474 ? -1.873 -5.591 -26.578 1.00 93.81 474 ASP A N 1
ATOM 3468 C CA . ASP A 1 474 ? -2.817 -4.483 -26.418 1.00 93.81 474 ASP A CA 1
ATOM 3469 C C . ASP A 1 474 ? -2.156 -3.329 -25.638 1.00 93.81 474 ASP A C 1
ATOM 3471 O O . ASP A 1 474 ? -2.197 -3.270 -24.409 1.00 93.81 474 ASP A O 1
ATOM 3475 N N . SER A 1 475 ? -1.569 -2.368 -26.352 1.00 92.25 475 SER A N 1
ATOM 3476 C CA . SER A 1 475 ? -0.914 -1.204 -25.738 1.00 92.25 475 SER A CA 1
ATOM 3477 C C . SER A 1 475 ? -1.882 -0.157 -25.173 1.00 92.25 475 SER A C 1
ATOM 3479 O O . SER A 1 475 ? -1.445 0.902 -24.723 1.00 92.25 475 SER A O 1
ATOM 3481 N N . THR A 1 476 ? -3.196 -0.416 -25.197 1.00 93.00 476 THR A N 1
ATOM 3482 C CA . THR A 1 476 ? -4.203 0.478 -24.601 1.00 93.00 476 THR A CA 1
ATOM 3483 C C . THR A 1 476 ? -4.489 0.163 -23.135 1.00 93.00 476 THR A C 1
ATOM 3485 O O . THR A 1 476 ? -5.226 0.904 -22.479 1.00 93.00 476 THR A O 1
ATOM 3488 N N . ARG A 1 477 ? -3.922 -0.928 -22.607 1.00 94.19 477 ARG A N 1
ATOM 3489 C CA . ARG A 1 477 ? -4.110 -1.340 -21.216 1.00 94.19 477 ARG A CA 1
ATOM 3490 C C . ARG A 1 477 ? -3.432 -0.361 -20.261 1.00 94.19 477 ARG A C 1
ATOM 3492 O O . ARG A 1 477 ? -2.257 -0.058 -20.387 1.00 94.19 477 ARG A O 1
ATOM 3499 N N . ASN A 1 478 ? -4.193 0.142 -19.304 1.00 93.12 478 ASN A N 1
ATOM 3500 C CA . ASN A 1 478 ? -3.742 0.998 -18.210 1.00 93.12 478 ASN A CA 1
ATOM 3501 C C . ASN A 1 478 ? -4.769 0.917 -17.072 1.00 93.12 478 ASN A C 1
ATOM 3503 O O . ASN A 1 478 ? -5.783 0.220 -17.206 1.00 93.12 478 ASN A O 1
ATOM 3507 N N . LEU A 1 479 ? -4.557 1.649 -15.977 1.00 91.50 479 LEU A N 1
ATOM 3508 C CA . LEU A 1 479 ? -5.414 1.554 -14.797 1.00 91.50 479 LEU A CA 1
ATOM 3509 C C . LEU A 1 479 ? -6.869 1.918 -15.116 1.00 91.50 479 LEU A C 1
ATOM 3511 O O . LEU A 1 479 ? -7.791 1.201 -14.732 1.00 91.50 479 LEU A O 1
ATOM 3515 N N . ALA A 1 480 ? -7.087 2.999 -15.870 1.00 91.62 480 ALA A N 1
ATOM 3516 C CA . ALA A 1 480 ? -8.428 3.429 -16.266 1.00 91.62 480 ALA A CA 1
ATOM 3517 C C . ALA A 1 480 ? -9.132 2.390 -17.156 1.00 91.62 480 ALA A C 1
ATOM 3519 O O . ALA A 1 480 ? -10.318 2.113 -16.975 1.00 91.62 480 ALA A O 1
ATOM 3520 N N . LYS A 1 481 ? -8.406 1.784 -18.103 1.00 94.69 481 LYS A N 1
ATOM 3521 C CA . LYS A 1 481 ? -8.948 0.774 -19.013 1.00 94.69 481 LYS A CA 1
ATOM 3522 C C . LYS A 1 481 ? -9.270 -0.529 -18.287 1.00 94.69 481 LYS A C 1
ATOM 3524 O O . LYS A 1 481 ? -10.311 -1.119 -18.574 1.00 94.69 481 LYS A O 1
ATOM 3529 N N . TRP A 1 482 ? -8.435 -0.936 -17.331 1.00 93.88 482 TRP A N 1
ATOM 3530 C CA . TRP A 1 482 ? -8.731 -2.061 -16.443 1.00 93.88 482 TRP A CA 1
ATOM 3531 C C . TRP A 1 482 ? -10.052 -1.813 -15.706 1.00 93.88 482 TRP A C 1
ATOM 3533 O O . TRP A 1 482 ? -10.969 -2.629 -15.767 1.00 93.88 482 TRP A O 1
ATOM 3543 N N . GLY A 1 483 ? -10.202 -0.622 -15.119 1.00 91.00 483 GLY A N 1
ATOM 3544 C CA . GLY A 1 483 ? -11.440 -0.186 -14.475 1.00 91.00 483 GLY A CA 1
ATOM 3545 C C . GLY A 1 483 ? -12.664 -0.228 -15.382 1.00 91.00 483 GLY A C 1
ATOM 3546 O O . GLY A 1 483 ? -13.716 -0.722 -14.988 1.00 91.00 483 GLY A O 1
ATOM 3547 N N . GLN A 1 484 ? -12.528 0.225 -16.626 1.00 93.19 484 GLN A N 1
ATOM 3548 C CA . GLN A 1 484 ? -13.616 0.173 -17.598 1.00 93.19 484 GLN A CA 1
ATOM 3549 C C . GLN A 1 484 ? -14.065 -1.263 -17.893 1.00 93.19 484 GLN A C 1
ATOM 3551 O O . GLN A 1 484 ? -15.264 -1.521 -17.981 1.00 93.19 484 GLN A O 1
ATOM 3556 N N . VAL A 1 485 ? -13.114 -2.184 -18.068 1.00 92.88 485 VAL A N 1
ATOM 3557 C CA . VAL A 1 485 ? -13.390 -3.582 -18.431 1.00 92.88 485 VAL A CA 1
ATOM 3558 C C . VAL A 1 485 ? -13.953 -4.368 -17.249 1.00 92.88 485 VAL A C 1
ATOM 3560 O O . VAL A 1 485 ? -14.895 -5.136 -17.432 1.00 92.88 485 VAL A O 1
ATOM 3563 N N . HIS A 1 486 ? -13.393 -4.177 -16.055 1.00 89.44 486 HIS A N 1
ATOM 3564 C CA . HIS A 1 486 ? -13.690 -5.015 -14.893 1.00 89.44 486 HIS A CA 1
ATOM 3565 C C . HIS A 1 486 ? -14.713 -4.393 -13.940 1.00 89.44 486 HIS A C 1
ATOM 3567 O O . HIS A 1 486 ? -15.484 -5.118 -13.320 1.00 89.44 486 HIS A O 1
ATOM 3573 N N . LEU A 1 487 ? -14.762 -3.062 -13.843 1.00 87.44 487 LEU A N 1
ATOM 3574 C CA . LEU A 1 487 ? -15.581 -2.344 -12.858 1.00 87.44 487 LEU A CA 1
ATOM 3575 C C . LEU A 1 487 ? -16.657 -1.442 -13.472 1.00 87.44 487 LEU A C 1
ATOM 3577 O O . LEU A 1 487 ? -17.502 -0.918 -12.748 1.00 87.44 487 LEU A O 1
ATOM 3581 N N . GLY A 1 488 ? -16.606 -1.198 -14.784 1.00 88.88 488 GLY A N 1
ATOM 3582 C CA . GLY A 1 488 ? -17.442 -0.193 -15.441 1.00 88.88 488 GLY A CA 1
ATOM 3583 C C . GLY A 1 488 ? -17.110 1.251 -15.040 1.00 88.88 488 GLY A C 1
ATOM 3584 O O . GLY A 1 488 ? -17.957 2.130 -15.201 1.00 88.88 488 GLY A O 1
ATOM 3585 N N . THR A 1 489 ? -15.909 1.512 -14.510 1.00 89.50 489 THR A N 1
ATOM 3586 C CA . THR A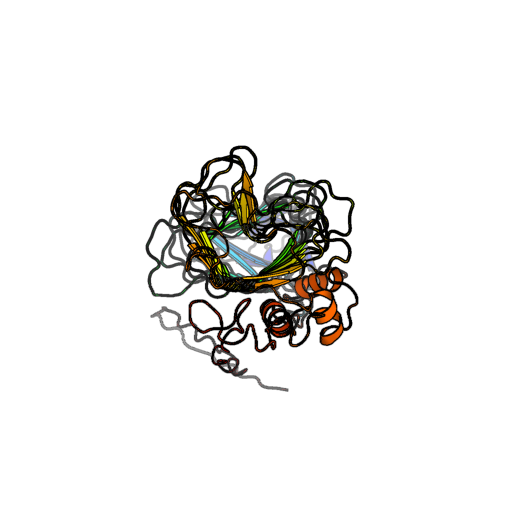 1 489 ? -15.439 2.873 -14.199 1.00 89.50 489 THR A CA 1
ATOM 3587 C C . THR A 1 489 ? -14.886 3.573 -15.444 1.00 89.50 489 THR A C 1
ATOM 3589 O O . THR A 1 489 ? -14.713 2.969 -16.504 1.00 89.50 489 THR A O 1
ATOM 3592 N N . THR A 1 490 ? -14.628 4.877 -15.347 1.00 86.50 490 THR A N 1
ATOM 3593 C CA . THR A 1 490 ? -14.167 5.706 -16.474 1.00 86.50 490 THR A CA 1
ATOM 3594 C C . THR A 1 490 ? -12.794 6.334 -16.259 1.00 86.50 490 THR A C 1
ATOM 3596 O O . THR A 1 490 ? -12.154 6.746 -17.226 1.00 86.50 490 THR A O 1
ATOM 3599 N N . THR A 1 491 ? -12.314 6.397 -15.016 1.00 89.19 491 THR A N 1
ATOM 3600 C CA . THR A 1 491 ? -11.045 7.040 -14.660 1.00 89.19 491 THR A CA 1
ATOM 3601 C C . THR A 1 491 ? -10.168 6.144 -13.788 1.00 89.19 491 THR A C 1
ATOM 3603 O O . THR A 1 491 ? -10.658 5.322 -13.016 1.00 89.19 491 THR A O 1
ATOM 3606 N N . ALA A 1 492 ? -8.851 6.350 -13.854 1.00 86.25 492 ALA A N 1
ATOM 3607 C CA . ALA A 1 492 ? -7.886 5.687 -12.976 1.00 86.25 492 ALA A CA 1
ATOM 3608 C C . ALA A 1 492 ? -8.158 5.981 -11.487 1.00 86.25 492 ALA A C 1
ATOM 3610 O O . ALA A 1 492 ? -8.035 5.101 -10.637 1.00 86.25 492 ALA A O 1
ATOM 3611 N N . GLN A 1 493 ? -8.611 7.198 -11.167 1.00 83.50 493 GLN A N 1
ATOM 3612 C CA . GLN A 1 493 ? -8.933 7.586 -9.796 1.00 83.50 493 GLN A CA 1
ATOM 3613 C C . GLN A 1 493 ? -10.129 6.806 -9.226 1.00 83.50 493 GLN A C 1
ATOM 3615 O O . GLN A 1 493 ? -10.098 6.428 -8.055 1.00 83.50 493 GLN A O 1
ATOM 3620 N N . GLU A 1 494 ? -11.149 6.517 -10.040 1.00 85.88 494 GLU A N 1
ATOM 3621 C CA . GLU A 1 494 ? -12.275 5.663 -9.632 1.00 85.88 494 GLU A CA 1
ATOM 3622 C C . GLU A 1 494 ? -11.827 4.225 -9.340 1.00 85.88 494 GLU A C 1
ATOM 3624 O O . GLU A 1 494 ? -12.365 3.589 -8.437 1.00 85.88 494 GLU A O 1
ATOM 3629 N N . VAL A 1 495 ? -10.819 3.719 -10.056 1.00 86.75 495 VAL A N 1
ATOM 3630 C CA . VAL A 1 495 ? -10.243 2.389 -9.802 1.00 86.75 495 VAL A CA 1
ATOM 3631 C C . VAL A 1 495 ? -9.493 2.354 -8.478 1.00 86.75 495 VAL A C 1
ATOM 3633 O O . VAL A 1 495 ? -9.693 1.444 -7.680 1.00 86.75 495 VAL A O 1
ATOM 3636 N N . VAL A 1 496 ? -8.687 3.376 -8.194 1.00 83.62 496 VAL A N 1
ATOM 3637 C CA . VAL A 1 496 ? -8.027 3.530 -6.888 1.00 83.62 496 VAL A CA 1
ATOM 3638 C C . VAL A 1 496 ? -9.071 3.581 -5.773 1.00 83.62 496 VAL A C 1
ATOM 3640 O O . VAL A 1 496 ? -8.917 2.926 -4.745 1.00 83.62 496 VAL A O 1
ATOM 3643 N N . ASP A 1 497 ? -10.165 4.317 -5.979 1.00 81.81 497 ASP A N 1
ATOM 3644 C CA . ASP A 1 497 ? -11.262 4.399 -5.012 1.00 81.81 497 ASP A CA 1
ATOM 3645 C C . ASP A 1 497 ? -12.016 3.077 -4.842 1.00 81.81 497 ASP A C 1
ATOM 3647 O O . ASP A 1 497 ? -12.535 2.815 -3.755 1.00 81.81 497 ASP A O 1
ATOM 3651 N N . ALA A 1 498 ? -12.043 2.225 -5.868 1.00 83.56 498 ALA A N 1
ATOM 3652 C CA . ALA A 1 498 ? -12.545 0.860 -5.770 1.00 83.56 498 ALA A CA 1
ATOM 3653 C C . ALA A 1 498 ? -11.584 -0.047 -4.984 1.00 83.56 498 ALA A C 1
ATOM 3655 O O . ALA A 1 498 ? -12.034 -0.737 -4.074 1.00 83.56 498 ALA A O 1
ATOM 3656 N N . PHE A 1 499 ? -10.269 0.028 -5.227 1.00 83.12 499 PHE A N 1
ATOM 3657 C CA . PHE A 1 499 ? -9.256 -0.693 -4.438 1.00 83.12 499 PHE A CA 1
ATOM 3658 C C . PHE A 1 499 ? -9.214 -0.255 -2.980 1.00 83.12 499 PHE A C 1
ATOM 3660 O O . PHE A 1 499 ? -8.931 -1.048 -2.089 1.00 83.12 499 PHE A O 1
ATOM 3667 N N . LEU A 1 500 ? -9.568 0.991 -2.681 1.00 80.69 500 LEU A N 1
ATOM 3668 C CA . LEU A 1 500 ? -9.784 1.400 -1.302 1.00 80.69 500 LEU A CA 1
ATOM 3669 C C . LEU A 1 500 ? -10.925 0.605 -0.641 1.00 80.69 500 LEU A C 1
ATOM 3671 O O . LEU A 1 500 ? -10.928 0.467 0.573 1.00 80.69 500 LEU A O 1
ATOM 3675 N N . ARG A 1 501 ? -11.854 0.013 -1.387 1.00 81.19 501 ARG A N 1
ATOM 3676 C CA . ARG A 1 501 ? -12.874 -0.896 -0.844 1.00 81.19 501 ARG A CA 1
ATOM 3677 C C . ARG A 1 501 ? -12.407 -2.355 -0.790 1.00 81.19 501 ARG A C 1
ATOM 3679 O O . ARG A 1 501 ? -13.239 -3.218 -0.527 1.00 81.19 501 ARG A O 1
ATOM 3686 N N . LEU A 1 502 ? -11.109 -2.645 -0.963 1.00 79.62 502 LEU A N 1
ATOM 3687 C CA . LEU A 1 502 ? -10.513 -3.986 -0.786 1.00 79.62 502 LEU A CA 1
ATOM 3688 C C . LEU A 1 502 ? -10.964 -4.650 0.515 1.00 79.62 502 LEU A C 1
ATOM 3690 O O . LEU A 1 502 ? -11.259 -5.837 0.558 1.00 79.62 502 LEU A O 1
ATOM 3694 N N . ASN A 1 503 ? -11.100 -3.848 1.564 1.00 79.69 503 ASN A N 1
ATOM 3695 C CA . ASN A 1 503 ? -11.520 -4.303 2.879 1.00 79.69 503 ASN A CA 1
ATOM 3696 C C . ASN A 1 503 ? -13.024 -4.133 3.134 1.00 79.69 503 ASN A C 1
ATOM 3698 O O . ASN A 1 503 ? -13.475 -4.386 4.241 1.00 79.69 503 ASN A O 1
ATOM 3702 N N . GLY A 1 504 ? -13.812 -3.698 2.150 1.00 77.69 504 GLY A N 1
ATOM 3703 C CA . GLY A 1 504 ? -15.242 -3.417 2.297 1.00 77.69 504 GLY A CA 1
ATOM 3704 C C . GLY A 1 504 ? -15.565 -2.023 2.847 1.00 77.69 504 GLY A C 1
ATOM 3705 O O . GLY A 1 504 ? -16.726 -1.695 3.053 1.00 77.69 504 GLY A O 1
ATOM 3706 N N . PHE A 1 505 ? -14.580 -1.152 3.096 1.00 81.31 505 PHE A N 1
ATOM 3707 C CA . PHE A 1 505 ? -14.873 0.193 3.602 1.00 81.31 505 PHE A CA 1
ATOM 3708 C C . PHE A 1 505 ? -15.738 1.002 2.628 1.00 81.31 505 PHE A C 1
ATOM 3710 O O . PHE A 1 505 ? -15.335 1.295 1.500 1.00 81.31 505 PHE A O 1
ATOM 3717 N N . ASN A 1 506 ? -16.917 1.409 3.092 1.00 78.69 506 ASN A N 1
ATOM 3718 C CA . ASN A 1 506 ? -17.822 2.286 2.381 1.00 78.69 506 ASN A CA 1
ATOM 3719 C C . ASN A 1 506 ? -17.603 3.738 2.843 1.00 78.69 506 ASN A C 1
ATOM 3721 O O . ASN A 1 506 ? -17.968 4.105 3.964 1.00 78.69 506 ASN A O 1
ATOM 3725 N N . PRO A 1 507 ? -17.045 4.607 1.981 1.00 72.69 507 PRO A N 1
ATOM 3726 C CA . PRO A 1 507 ? -16.778 5.994 2.345 1.00 72.69 507 PRO A CA 1
ATOM 3727 C C . PRO A 1 507 ? -18.051 6.817 2.590 1.00 72.69 507 PRO A C 1
ATOM 3729 O O . PRO A 1 507 ? -17.985 7.821 3.293 1.00 72.69 507 PRO A O 1
ATOM 3732 N N . ALA A 1 508 ? -19.205 6.414 2.044 1.00 74.19 508 ALA A N 1
ATOM 3733 C CA . ALA A 1 508 ? -20.462 7.141 2.225 1.00 74.19 508 ALA A CA 1
ATOM 3734 C C . ALA A 1 508 ? -21.037 6.963 3.637 1.00 74.19 508 ALA A C 1
ATOM 3736 O O . ALA A 1 508 ? -21.591 7.901 4.208 1.00 74.19 508 ALA A O 1
ATOM 3737 N N . THR A 1 509 ? -20.899 5.767 4.206 1.00 73.62 509 THR A N 1
ATOM 3738 C CA . THR A 1 509 ? -21.378 5.435 5.556 1.00 73.62 509 THR A CA 1
ATOM 3739 C C . THR A 1 509 ? -20.277 5.575 6.609 1.00 73.62 509 THR A C 1
ATOM 3741 O O . THR A 1 509 ? -20.567 5.763 7.790 1.00 73.62 509 THR A O 1
ATOM 3744 N N . GLY A 1 510 ? -19.007 5.521 6.197 1.00 71.81 510 GLY A N 1
ATOM 3745 C CA . GLY A 1 510 ? -17.859 5.495 7.099 1.00 71.81 510 GLY A CA 1
ATOM 3746 C C . GLY A 1 510 ? -17.725 4.176 7.864 1.00 71.81 510 GLY A C 1
ATOM 3747 O O . GLY A 1 510 ? -17.118 4.180 8.937 1.00 71.81 510 GLY A O 1
ATOM 3748 N N . THR A 1 511 ? -18.302 3.093 7.335 1.00 70.12 511 THR A N 1
ATOM 3749 C CA . THR A 1 511 ? -18.324 1.737 7.909 1.00 70.12 511 THR A CA 1
ATOM 3750 C C . THR A 1 511 ? -17.679 0.731 6.962 1.00 70.12 511 THR A C 1
ATOM 3752 O O . THR A 1 511 ? -17.458 1.023 5.790 1.00 70.12 511 THR A O 1
ATOM 3755 N N . GLN A 1 512 ? -17.365 -0.461 7.463 1.00 73.94 512 GLN A N 1
ATOM 3756 C CA . GLN A 1 512 ? -16.950 -1.587 6.630 1.00 73.94 512 GLN A CA 1
ATOM 3757 C C . GLN A 1 512 ? -18.183 -2.404 6.234 1.00 73.94 512 GLN A C 1
ATOM 3759 O O . GLN A 1 512 ? -18.761 -3.097 7.073 1.00 73.94 512 GLN A O 1
ATOM 3764 N N . ASP A 1 513 ? -18.579 -2.306 4.972 1.00 68.12 513 ASP A N 1
ATOM 3765 C CA . ASP A 1 513 ? -19.673 -3.059 4.378 1.00 68.12 513 ASP A CA 1
ATOM 3766 C C . ASP A 1 513 ? -19.087 -4.303 3.694 1.00 68.12 513 ASP A C 1
ATOM 3768 O O . ASP A 1 513 ? -18.137 -4.217 2.921 1.00 68.12 513 ASP A O 1
ATOM 3772 N N . LEU A 1 514 ? -19.625 -5.487 3.985 1.00 63.69 514 LEU A N 1
ATOM 3773 C CA . LEU A 1 514 ? -19.276 -6.704 3.247 1.00 63.69 514 LEU A CA 1
ATOM 3774 C C . LEU A 1 514 ? -20.261 -6.906 2.082 1.00 63.69 514 LEU A C 1
ATOM 3776 O O . LEU A 1 514 ? -21.447 -6.608 2.250 1.00 63.69 514 LEU A O 1
ATOM 3780 N N . PRO A 1 515 ? -19.816 -7.452 0.932 1.00 56.03 515 PRO A N 1
ATOM 3781 C CA . PRO A 1 515 ? -18.529 -8.121 0.713 1.00 56.03 515 PRO A CA 1
ATOM 3782 C C . PRO A 1 515 ? -17.354 -7.180 0.401 1.00 56.03 515 PRO A C 1
ATOM 3784 O O . PRO A 1 515 ? -17.521 -6.070 -0.096 1.00 56.03 515 PRO A O 1
ATOM 3787 N N . ALA A 1 516 ? -16.149 -7.672 0.702 1.00 64.25 516 ALA A N 1
ATOM 3788 C CA . ALA A 1 516 ? -14.889 -7.089 0.253 1.00 64.25 516 ALA A CA 1
ATOM 3789 C C . ALA A 1 516 ? -14.827 -7.037 -1.285 1.00 64.25 516 ALA A C 1
ATOM 3791 O O . ALA A 1 516 ? -15.427 -7.871 -1.960 1.00 64.25 516 ALA A O 1
ATOM 3792 N N . PHE A 1 517 ? -14.103 -6.060 -1.830 1.00 69.00 517 PHE A N 1
ATOM 3793 C CA . PHE A 1 517 ? -13.867 -5.957 -3.268 1.00 69.00 517 PHE A CA 1
ATOM 3794 C C . PHE A 1 517 ? -13.114 -7.192 -3.789 1.00 69.00 517 PHE A C 1
ATOM 3796 O O . PHE A 1 517 ? -12.145 -7.631 -3.175 1.00 69.00 517 PHE A O 1
ATOM 3803 N N . GLU A 1 518 ? -13.588 -7.753 -4.903 1.00 73.25 518 GLU A N 1
ATOM 3804 C CA . GLU A 1 518 ? -13.192 -9.087 -5.381 1.00 73.25 518 GLU A CA 1
ATOM 3805 C C . GLU A 1 518 ? -11.848 -9.121 -6.123 1.00 73.25 518 GLU A C 1
ATOM 3807 O O . GLU A 1 518 ? -11.327 -10.204 -6.369 1.00 73.25 518 GLU A O 1
ATOM 3812 N N . HIS A 1 519 ? -11.284 -7.962 -6.473 1.00 77.56 519 HIS A N 1
ATOM 3813 C CA . HIS A 1 519 ? -10.043 -7.887 -7.243 1.00 77.56 519 HIS A CA 1
ATOM 3814 C C . HIS A 1 519 ? -8.836 -7.546 -6.374 1.00 77.56 519 HIS A C 1
ATOM 3816 O O . HIS A 1 519 ? -8.886 -6.642 -5.531 1.00 77.56 519 HIS A O 1
ATOM 3822 N N . GLU A 1 520 ? -7.722 -8.224 -6.644 1.00 77.50 520 GLU A N 1
ATOM 3823 C CA . GLU A 1 520 ? -6.440 -7.957 -6.002 1.00 77.50 520 GLU A CA 1
ATOM 3824 C C . GLU A 1 520 ? -5.646 -6.910 -6.807 1.00 77.50 520 GLU A C 1
ATOM 3826 O O . GLU A 1 520 ? -5.731 -6.866 -8.036 1.00 77.50 520 GLU A O 1
ATOM 3831 N N . PRO A 1 521 ? -4.807 -6.081 -6.158 1.00 76.81 521 PRO A N 1
ATOM 3832 C CA . PRO A 1 521 ? -3.844 -5.220 -6.852 1.00 76.81 521 PRO A CA 1
ATOM 3833 C C . PRO A 1 521 ? -2.990 -5.946 -7.909 1.00 76.81 521 PRO A C 1
ATOM 3835 O O . PRO A 1 521 ? -2.669 -5.364 -8.946 1.00 76.81 521 PRO A O 1
ATOM 3838 N N . ALA A 1 522 ? -2.662 -7.221 -7.663 1.00 79.12 522 ALA A N 1
ATOM 3839 C CA . ALA A 1 522 ? -1.906 -8.078 -8.578 1.00 79.12 522 ALA A CA 1
ATOM 3840 C C . ALA A 1 522 ? -2.585 -8.214 -9.949 1.00 79.12 522 ALA A C 1
ATOM 3842 O O . ALA A 1 522 ? -1.912 -8.174 -10.977 1.00 79.12 522 ALA A O 1
ATOM 3843 N N . ASP A 1 523 ? -3.920 -8.300 -9.967 1.00 83.81 523 ASP A N 1
ATOM 3844 C CA . ASP A 1 523 ? -4.703 -8.506 -11.187 1.00 83.81 523 ASP A CA 1
ATOM 3845 C C . ASP A 1 523 ? -4.461 -7.378 -12.195 1.00 83.81 523 ASP A C 1
ATOM 3847 O O . ASP A 1 523 ? -4.377 -7.613 -13.400 1.00 83.81 523 ASP A O 1
ATOM 3851 N N . VAL A 1 524 ? -4.307 -6.142 -11.707 1.00 87.75 524 VAL A N 1
ATOM 3852 C CA . VAL A 1 524 ? -4.041 -4.973 -12.555 1.00 87.75 524 VAL A CA 1
ATOM 3853 C C . VAL A 1 524 ? -2.630 -5.010 -13.119 1.00 87.75 524 VAL A C 1
ATOM 3855 O O . VAL A 1 524 ? -2.440 -4.690 -14.293 1.00 87.75 524 VAL A O 1
ATOM 3858 N N . VAL A 1 525 ? -1.644 -5.394 -12.301 1.00 87.88 525 VAL A N 1
ATOM 3859 C CA . VAL A 1 525 ? -0.238 -5.513 -12.717 1.00 87.88 525 VAL A CA 1
ATOM 3860 C C . VAL A 1 525 ? -0.137 -6.530 -13.847 1.00 87.88 525 VAL A C 1
ATOM 3862 O O . VAL A 1 525 ? 0.290 -6.180 -14.948 1.00 87.88 525 VAL A O 1
ATOM 3865 N N . THR A 1 526 ? -0.626 -7.750 -13.618 1.00 88.19 526 THR A N 1
ATOM 3866 C CA . THR A 1 526 ? -0.618 -8.830 -14.608 1.00 88.19 526 THR A CA 1
ATOM 3867 C C . THR A 1 526 ? -1.378 -8.435 -15.871 1.00 88.19 526 THR A C 1
ATOM 3869 O O . THR A 1 526 ? -0.832 -8.529 -16.971 1.00 88.19 526 THR A O 1
ATOM 3872 N N . TRP A 1 527 ? -2.610 -7.933 -15.737 1.00 92.00 527 TRP A N 1
ATOM 3873 C CA . TRP A 1 527 ? -3.434 -7.569 -16.889 1.00 92.00 527 TRP A CA 1
ATOM 3874 C C . TRP A 1 527 ? -2.806 -6.456 -17.729 1.00 92.00 527 TRP A C 1
ATOM 3876 O O . TRP A 1 527 ? -2.819 -6.533 -18.961 1.00 92.00 527 TRP A O 1
ATOM 3886 N N . THR A 1 528 ? -2.233 -5.438 -17.083 1.00 93.00 528 THR A N 1
ATOM 3887 C CA . THR A 1 528 ? -1.594 -4.318 -17.783 1.00 93.00 528 THR A CA 1
ATOM 3888 C C . THR A 1 528 ? -0.336 -4.789 -18.496 1.00 93.00 528 THR A C 1
ATOM 3890 O O . THR A 1 528 ? -0.200 -4.551 -19.694 1.00 93.00 528 THR A O 1
ATOM 3893 N N . LYS A 1 529 ? 0.533 -5.545 -17.815 1.00 92.19 529 LYS A N 1
ATOM 3894 C CA . LYS A 1 529 ? 1.755 -6.105 -18.407 1.00 92.19 529 LYS A CA 1
ATOM 3895 C C . LYS A 1 529 ? 1.485 -6.986 -19.623 1.00 92.19 529 LYS A C 1
ATOM 3897 O O . LYS A 1 529 ? 2.128 -6.784 -20.646 1.00 92.19 529 LYS A O 1
ATOM 3902 N N . GLN A 1 530 ? 0.492 -7.873 -19.546 1.00 91.50 530 GLN A N 1
ATOM 3903 C CA . GLN A 1 530 ? 0.072 -8.718 -20.673 1.00 91.50 530 GLN A CA 1
ATOM 3904 C C . GLN A 1 530 ? -0.347 -7.908 -21.912 1.00 91.50 530 GLN A C 1
ATOM 3906 O O . GLN A 1 530 ? -0.307 -8.408 -23.034 1.00 91.50 530 GLN A O 1
ATOM 3911 N N . GLY A 1 531 ? -0.779 -6.655 -21.730 1.00 94.00 531 GLY A N 1
ATOM 3912 C CA . GLY A 1 531 ? -1.034 -5.737 -22.839 1.00 94.00 531 GLY A CA 1
ATOM 3913 C C . GLY A 1 531 ? 0.242 -5.306 -23.557 1.00 94.00 531 GLY A C 1
ATOM 3914 O O . GLY A 1 531 ? 0.233 -5.152 -24.773 1.00 94.00 531 GLY A O 1
ATOM 3915 N N . PHE A 1 532 ? 1.350 -5.170 -22.828 1.00 94.94 532 PHE A N 1
ATOM 3916 C CA . PHE A 1 532 ? 2.647 -4.710 -23.335 1.00 94.94 532 PHE A CA 1
ATOM 3917 C C . PHE A 1 532 ? 3.643 -5.835 -23.622 1.00 94.94 532 PHE A C 1
ATOM 3919 O O . PHE A 1 532 ? 4.807 -5.560 -23.919 1.00 94.94 532 PHE A O 1
ATOM 3926 N N . THR A 1 533 ? 3.197 -7.088 -23.605 1.00 91.00 533 THR A N 1
ATOM 3927 C CA . THR A 1 533 ? 3.966 -8.207 -24.147 1.00 91.00 533 THR A CA 1
ATOM 3928 C C . THR A 1 533 ? 4.230 -7.961 -25.628 1.00 91.00 533 THR A C 1
ATOM 3930 O O . THR A 1 533 ? 3.309 -7.706 -26.416 1.00 91.00 533 THR A O 1
ATOM 3933 N N . VAL A 1 534 ? 5.502 -8.008 -26.014 1.00 92.44 5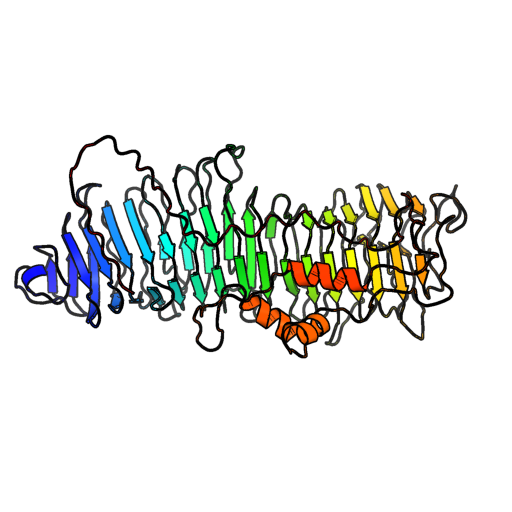34 VAL A N 1
ATOM 3934 C CA . VAL A 1 534 ? 5.912 -7.796 -27.403 1.00 92.44 534 VAL A CA 1
ATOM 3935 C C . VAL A 1 534 ? 5.496 -8.979 -28.274 1.00 92.44 534 VAL A C 1
ATOM 3937 O O . VAL A 1 534 ? 5.713 -10.139 -27.934 1.00 92.44 534 VAL A O 1
ATOM 3940 N N . THR A 1 535 ? 4.918 -8.670 -29.431 1.00 92.31 535 THR A N 1
ATOM 3941 C CA . THR A 1 535 ? 4.595 -9.645 -30.488 1.00 92.31 535 THR A CA 1
ATOM 3942 C C . THR A 1 535 ? 5.398 -9.391 -31.766 1.00 92.31 535 THR A C 1
ATOM 3944 O O . THR A 1 535 ? 5.312 -10.155 -32.726 1.00 92.31 535 THR A O 1
ATOM 3947 N N . ASP A 1 536 ? 6.206 -8.327 -31.776 1.00 91.06 536 ASP A N 1
ATOM 3948 C CA . ASP A 1 536 ? 7.124 -8.001 -32.861 1.00 91.06 536 ASP A CA 1
ATOM 3949 C C . ASP A 1 536 ? 8.235 -9.056 -32.963 1.00 91.06 536 ASP A C 1
ATOM 3951 O O . ASP A 1 536 ? 9.021 -9.248 -32.035 1.00 91.06 536 ASP A O 1
ATOM 3955 N N . ALA A 1 537 ? 8.329 -9.718 -34.116 1.00 92.00 537 ALA A N 1
ATOM 3956 C CA . ALA A 1 537 ? 9.313 -10.766 -34.363 1.00 92.00 537 ALA A CA 1
ATOM 3957 C C . ALA A 1 537 ? 10.769 -10.289 -34.217 1.00 92.00 537 ALA A C 1
ATOM 3959 O O . ALA A 1 537 ? 11.641 -11.112 -33.960 1.00 92.00 537 ALA A O 1
ATOM 3960 N N . ALA A 1 538 ? 11.045 -8.988 -34.369 1.00 93.69 538 ALA A N 1
ATOM 3961 C CA . ALA A 1 538 ? 12.380 -8.434 -34.153 1.00 93.69 538 ALA A CA 1
ATOM 3962 C C . ALA A 1 538 ? 12.771 -8.361 -32.668 1.00 93.69 538 ALA A C 1
ATOM 3964 O O . ALA A 1 538 ? 13.956 -8.246 -32.369 1.00 93.69 538 ALA A O 1
ATOM 3965 N N . LEU A 1 539 ? 11.789 -8.394 -31.762 1.00 95.56 539 LEU A N 1
ATOM 3966 C CA . LEU A 1 539 ? 11.974 -8.285 -30.312 1.00 95.56 539 LEU A CA 1
ATOM 3967 C C . LEU A 1 539 ? 11.821 -9.627 -29.589 1.00 95.56 539 LEU A C 1
ATOM 3969 O O . LEU A 1 539 ? 12.262 -9.771 -28.449 1.00 95.56 539 LEU A O 1
ATOM 3973 N N . VAL A 1 540 ? 11.166 -10.601 -30.222 1.00 93.62 540 VAL A N 1
ATOM 3974 C CA . VAL A 1 540 ? 10.942 -11.927 -29.642 1.00 93.62 540 VAL A CA 1
ATOM 3975 C C . VAL A 1 540 ? 12.241 -12.734 -29.643 1.00 93.62 540 VAL A C 1
ATOM 3977 O O . VAL A 1 540 ? 12.881 -12.885 -30.682 1.00 93.62 540 VAL A O 1
ATOM 3980 N N . ALA A 1 541 ? 12.610 -13.279 -28.479 1.00 93.31 541 ALA A N 1
ATOM 3981 C CA . ALA A 1 541 ? 13.827 -14.074 -28.263 1.00 93.31 541 ALA A CA 1
ATOM 3982 C C . ALA A 1 541 ? 15.148 -13.387 -28.688 1.00 93.31 541 ALA A C 1
ATOM 3984 O O . ALA A 1 541 ? 16.147 -14.055 -28.963 1.00 93.31 541 ALA A O 1
ATOM 3985 N N . SER A 1 542 ? 15.160 -12.055 -28.762 1.00 95.38 542 SER A N 1
ATOM 3986 C CA . SER A 1 542 ? 16.303 -11.252 -29.212 1.00 95.38 542 SER A CA 1
ATOM 3987 C C . SER A 1 542 ? 17.043 -10.546 -28.073 1.00 95.38 542 SER A C 1
ATOM 3989 O O . SER A 1 542 ? 17.926 -9.734 -28.331 1.00 95.38 542 SER A O 1
ATOM 3991 N N . GLY A 1 543 ? 16.656 -10.792 -26.825 1.00 95.06 543 GLY A N 1
ATOM 3992 C CA . GLY A 1 543 ? 17.313 -10.279 -25.633 1.00 95.06 543 GLY A CA 1
ATOM 3993 C C . GLY A 1 543 ? 18.696 -10.893 -25.432 1.00 95.06 543 GLY A C 1
ATOM 3994 O O . GLY A 1 543 ? 19.065 -11.901 -26.038 1.00 95.06 543 GLY A O 1
ATOM 3995 N N . HIS A 1 544 ? 19.462 -10.291 -24.527 1.00 95.75 544 HIS A N 1
ATOM 3996 C CA . HIS A 1 544 ? 20.827 -10.710 -24.194 1.00 95.75 544 HIS A CA 1
ATOM 3997 C C . HIS A 1 544 ? 20.926 -12.161 -23.680 1.00 95.75 544 HIS A C 1
ATOM 3999 O O . HIS A 1 544 ? 21.998 -12.763 -23.707 1.00 95.75 544 HIS A O 1
ATOM 4005 N N . ASP A 1 545 ? 19.807 -12.704 -23.212 1.00 95.12 545 ASP A N 1
ATOM 4006 C CA . ASP A 1 545 ? 19.597 -14.023 -22.625 1.00 95.12 545 ASP A CA 1
ATOM 4007 C C . ASP A 1 545 ? 18.652 -14.899 -23.471 1.00 95.12 545 ASP A C 1
ATOM 4009 O O . ASP A 1 545 ? 18.111 -15.889 -22.980 1.00 95.12 545 ASP A O 1
ATOM 4013 N N . ALA A 1 546 ? 18.461 -14.541 -24.747 1.00 93.50 546 ALA A N 1
ATOM 4014 C CA . ALA A 1 546 ? 17.538 -15.185 -25.684 1.00 93.50 546 ALA A CA 1
ATOM 4015 C C . ALA A 1 546 ? 16.054 -15.142 -25.264 1.00 93.50 546 ALA A C 1
ATOM 4017 O O . ALA A 1 546 ? 15.237 -15.891 -25.804 1.00 93.50 546 ALA A O 1
ATOM 4018 N N . GLN A 1 547 ? 15.688 -14.258 -24.331 1.00 94.75 547 GLN A N 1
ATOM 4019 C CA . GLN A 1 547 ? 14.295 -13.909 -24.041 1.00 94.75 547 GLN A CA 1
ATOM 4020 C C . GLN A 1 547 ? 13.857 -12.703 -24.879 1.00 94.75 547 GLN A C 1
ATOM 4022 O O . GLN A 1 547 ? 14.594 -12.237 -25.746 1.00 94.75 547 GLN A O 1
ATOM 4027 N N . ASN A 1 548 ? 12.635 -12.217 -24.689 1.00 94.12 548 ASN A N 1
ATOM 4028 C CA . ASN A 1 548 ? 12.159 -11.046 -25.422 1.00 94.12 548 ASN A CA 1
ATOM 4029 C C . ASN A 1 548 ? 12.897 -9.780 -24.962 1.00 94.12 548 ASN A C 1
ATOM 4031 O O . ASN A 1 548 ? 13.235 -9.662 -23.791 1.00 94.12 548 ASN A O 1
ATOM 4035 N N . ILE A 1 549 ? 13.122 -8.818 -25.861 1.00 96.69 549 ILE A N 1
ATOM 4036 C CA . ILE A 1 549 ? 13.497 -7.455 -25.457 1.00 96.69 549 ILE A CA 1
ATOM 4037 C C . ILE A 1 549 ? 12.253 -6.743 -24.919 1.00 96.69 549 ILE A C 1
ATOM 4039 O O . ILE A 1 549 ? 11.209 -6.722 -25.573 1.00 96.69 549 ILE A O 1
ATOM 4043 N N . GLY A 1 550 ? 12.406 -6.084 -23.773 1.00 95.00 550 GLY A N 1
ATOM 4044 C CA . GLY A 1 550 ? 11.328 -5.428 -23.049 1.00 95.00 550 GLY A CA 1
ATOM 4045 C C . GLY A 1 550 ? 10.789 -6.302 -21.926 1.00 95.00 550 GLY A C 1
ATOM 4046 O O . GLY A 1 550 ? 11.408 -7.272 -21.505 1.00 95.00 550 GLY A O 1
ATOM 4047 N N . ILE A 1 551 ? 9.633 -5.911 -21.414 1.00 92.62 551 ILE A N 1
ATOM 4048 C CA . ILE A 1 551 ? 8.976 -6.588 -20.310 1.00 92.62 551 ILE A CA 1
ATOM 4049 C C . ILE A 1 551 ? 8.589 -8.021 -20.663 1.00 92.62 551 ILE A C 1
ATOM 4051 O O . ILE A 1 551 ? 8.123 -8.311 -21.767 1.00 92.62 551 ILE A O 1
ATOM 4055 N N . LEU A 1 552 ? 8.766 -8.909 -19.692 1.00 88.00 552 LEU A N 1
ATOM 4056 C CA . LEU A 1 552 ? 8.464 -10.322 -19.820 1.00 88.00 552 LEU A CA 1
ATOM 4057 C C . LEU A 1 552 ? 7.115 -10.624 -19.175 1.00 88.00 552 LEU A C 1
ATOM 4059 O O . LEU A 1 552 ? 6.760 -10.066 -18.126 1.00 88.00 552 LEU A O 1
ATOM 4063 N N . ASP A 1 553 ? 6.391 -11.555 -19.790 1.00 72.56 553 ASP A N 1
ATOM 4064 C CA . ASP A 1 553 ? 5.259 -12.191 -19.133 1.00 72.56 553 ASP A CA 1
ATOM 4065 C C . ASP A 1 553 ? 5.767 -12.915 -17.890 1.00 72.56 553 ASP A C 1
ATOM 4067 O O . ASP A 1 553 ? 6.769 -13.635 -17.924 1.00 72.56 553 ASP A O 1
ATOM 4071 N N . GLN A 1 554 ? 5.075 -12.712 -16.774 1.00 63.59 554 GLN A N 1
ATOM 4072 C CA . GLN A 1 554 ? 5.305 -13.533 -15.600 1.00 63.59 554 GLN A CA 1
ATOM 4073 C C . GLN A 1 554 ? 4.870 -14.956 -15.970 1.00 63.59 554 GLN A C 1
ATOM 4075 O O . GLN A 1 554 ? 3.753 -15.147 -16.458 1.00 63.59 554 GLN A O 1
ATOM 4080 N N . ALA A 1 555 ? 5.745 -15.948 -15.787 1.00 48.56 555 ALA A N 1
ATOM 4081 C CA . ALA A 1 555 ? 5.294 -17.333 -15.807 1.00 48.56 555 ALA A CA 1
ATOM 4082 C C . ALA A 1 555 ? 4.168 -17.446 -14.772 1.00 48.56 555 ALA A C 1
ATOM 4084 O O . ALA A 1 555 ? 4.343 -16.966 -13.652 1.00 48.56 555 ALA A O 1
ATOM 4085 N N . GLU A 1 556 ? 3.013 -18.003 -15.148 1.00 39.81 556 GLU A N 1
ATOM 4086 C CA . GLU A 1 556 ? 1.950 -18.266 -14.178 1.00 39.81 556 GLU A CA 1
ATOM 4087 C C . GLU A 1 556 ? 2.557 -19.093 -13.036 1.00 39.81 556 GLU A C 1
ATOM 4089 O O . GLU A 1 556 ? 2.978 -20.235 -13.241 1.00 39.81 556 GLU A O 1
ATOM 4094 N N . GLU A 1 557 ? 2.642 -18.511 -11.837 1.00 37.50 557 GLU A N 1
ATOM 4095 C CA . GLU A 1 557 ? 2.792 -19.303 -10.620 1.00 37.50 557 GLU A CA 1
ATOM 4096 C C . GLU A 1 557 ? 1.635 -20.315 -10.626 1.00 37.50 557 GLU A C 1
ATOM 4098 O O . GLU A 1 557 ? 0.496 -19.924 -10.915 1.00 37.50 557 GLU A O 1
ATOM 4103 N N . PRO A 1 558 ? 1.881 -21.613 -10.375 1.00 28.42 558 PRO A N 1
ATOM 4104 C CA . PRO A 1 558 ? 0.805 -22.586 -10.318 1.00 28.42 558 PRO A CA 1
ATOM 4105 C C . PRO A 1 558 ? -0.215 -22.101 -9.291 1.00 28.42 558 PRO A C 1
ATOM 4107 O O . PRO A 1 558 ? 0.096 -21.986 -8.109 1.00 28.42 558 PRO A O 1
ATOM 4110 N N . VAL A 1 559 ? -1.423 -21.786 -9.762 1.00 29.56 559 VAL A N 1
ATOM 4111 C CA . VAL A 1 559 ? -2.533 -21.366 -8.910 1.00 29.56 559 VAL A CA 1
ATOM 4112 C C . VAL A 1 559 ? -2.771 -22.490 -7.907 1.00 29.56 559 VAL A C 1
ATOM 4114 O O . VAL A 1 559 ? -3.344 -23.526 -8.257 1.00 29.56 559 VAL A O 1
ATOM 4117 N N . GLU A 1 560 ? -2.317 -22.319 -6.662 1.00 27.33 560 GLU A N 1
ATOM 4118 C CA . GLU A 1 560 ? -2.843 -23.141 -5.584 1.00 27.33 560 GLU A CA 1
ATOM 4119 C C . GLU A 1 560 ? -4.351 -22.876 -5.555 1.00 27.33 560 GLU A C 1
ATOM 4121 O O . GLU A 1 560 ? -4.769 -21.712 -5.512 1.00 27.33 560 GLU A O 1
ATOM 4126 N N . PRO A 1 561 ? -5.190 -23.921 -5.655 1.00 27.23 561 PRO A N 1
ATOM 4127 C CA . PRO A 1 561 ? -6.625 -23.733 -5.603 1.00 27.23 561 PRO A CA 1
ATOM 4128 C C . PRO A 1 561 ? -6.960 -22.960 -4.324 1.00 27.23 561 PRO A C 1
ATOM 4130 O O . PRO A 1 561 ? -6.365 -23.249 -3.279 1.00 27.23 561 PRO A O 1
ATOM 4133 N N . PRO A 1 562 ? -7.895 -21.991 -4.382 1.00 32.59 562 PRO A N 1
ATOM 4134 C CA . PRO A 1 562 ? -8.312 -21.272 -3.191 1.00 32.59 562 PRO A CA 1
ATOM 4135 C C . PRO A 1 562 ? -8.639 -22.302 -2.110 1.00 32.59 562 PRO A C 1
ATOM 4137 O O . PRO A 1 562 ? -9.260 -23.326 -2.434 1.00 32.59 562 PRO A O 1
ATOM 4140 N N . PRO A 1 563 ? -8.206 -22.088 -0.853 1.00 30.22 563 PRO A N 1
ATOM 4141 C CA . PRO A 1 563 ? -8.526 -23.009 0.219 1.00 30.22 563 PRO A CA 1
ATOM 4142 C C . PRO A 1 563 ? -10.033 -23.222 0.177 1.00 30.22 563 PRO A C 1
ATOM 4144 O O . PRO A 1 563 ? -10.804 -22.260 0.236 1.00 30.22 563 PRO A O 1
ATOM 4147 N N . ALA A 1 564 ? -10.438 -24.478 -0.041 1.00 28.64 564 ALA A N 1
ATOM 4148 C CA . ALA A 1 564 ? -11.841 -24.836 -0.124 1.00 28.64 564 ALA A CA 1
ATOM 4149 C C . ALA A 1 564 ? -12.560 -24.184 1.058 1.00 28.64 564 ALA A C 1
ATOM 4151 O O . ALA A 1 564 ? -12.042 -24.206 2.176 1.00 28.64 564 ALA A O 1
ATOM 4152 N N . SER A 1 565 ? -13.732 -23.601 0.809 1.00 30.22 565 SER A N 1
ATOM 4153 C CA . SER A 1 565 ? -14.568 -22.897 1.787 1.00 30.22 565 SER A CA 1
ATOM 4154 C C . SER A 1 565 ? -15.156 -23.832 2.860 1.00 30.22 565 SER A C 1
ATOM 4156 O O . SER A 1 565 ? -16.333 -23.745 3.209 1.00 30.22 565 SER A O 1
ATOM 4158 N N . GLY A 1 566 ? -14.370 -24.782 3.359 1.00 31.23 566 GLY A N 1
ATOM 4159 C CA . GLY A 1 566 ? -14.643 -25.517 4.572 1.00 31.23 566 GLY A CA 1
ATOM 4160 C C . GLY A 1 566 ? -14.344 -24.600 5.743 1.00 31.23 566 GLY A C 1
ATOM 4161 O O . GLY A 1 566 ? -13.238 -24.077 5.858 1.00 31.23 566 GLY A O 1
ATOM 4162 N N . ALA A 1 567 ? -15.345 -24.396 6.595 1.00 31.31 567 ALA A N 1
ATOM 4163 C CA . ALA A 1 567 ? -15.185 -23.747 7.883 1.00 31.31 567 ALA A CA 1
ATOM 4164 C C . ALA A 1 567 ? -13.901 -24.252 8.556 1.00 31.31 567 ALA A C 1
ATOM 4166 O O . ALA A 1 567 ? -13.806 -25.418 8.942 1.00 31.31 567 ALA A O 1
ATOM 4167 N N . THR A 1 568 ? -12.903 -23.381 8.683 1.00 28.92 568 THR A N 1
ATOM 4168 C CA . THR A 1 568 ? -11.752 -23.622 9.542 1.00 28.92 568 THR A CA 1
ATOM 4169 C C . THR A 1 568 ? -12.272 -23.621 10.971 1.00 28.92 568 THR A C 1
ATOM 4171 O O . THR A 1 568 ? -12.340 -22.596 11.646 1.00 28.92 568 THR A O 1
ATOM 4174 N N . THR A 1 569 ? -12.678 -24.794 11.454 1.00 29.27 569 THR A N 1
ATOM 4175 C CA . THR A 1 569 ? -12.707 -25.066 12.885 1.00 29.27 569 THR A CA 1
ATOM 4176 C C . THR A 1 569 ? -11.271 -24.949 13.371 1.00 29.27 569 THR A C 1
ATOM 4178 O O . THR A 1 569 ? -10.479 -25.884 13.242 1.00 29.27 569 THR A O 1
ATOM 4181 N N . TYR A 1 570 ? -10.914 -23.775 13.888 1.00 28.92 570 TYR A N 1
ATOM 4182 C CA . TYR A 1 570 ? -9.717 -23.613 14.694 1.00 28.92 570 TYR A CA 1
ATOM 4183 C C . TYR A 1 570 ? -9.870 -24.523 15.912 1.00 28.92 570 TYR A C 1
ATOM 4185 O O . TYR A 1 570 ? -10.609 -24.215 16.847 1.00 28.92 570 TYR A O 1
ATOM 4193 N N . ASN A 1 571 ? -9.174 -25.660 15.903 1.00 26.30 571 ASN A N 1
ATOM 4194 C CA . ASN A 1 571 ? -8.916 -26.397 17.128 1.00 26.30 571 ASN A CA 1
ATOM 4195 C C . ASN A 1 571 ? -7.970 -25.535 17.966 1.00 26.30 571 ASN A C 1
ATOM 4197 O O . ASN A 1 571 ? -6.751 -25.601 17.825 1.00 26.30 571 ASN A O 1
ATOM 4201 N N . LEU A 1 572 ? -8.552 -24.696 18.824 1.00 28.28 572 LEU A N 1
ATOM 4202 C CA . LEU A 1 572 ? -7.867 -24.119 19.970 1.00 28.28 572 LEU A CA 1
ATOM 4203 C C . LEU A 1 572 ? -7.418 -25.286 20.852 1.00 28.28 572 LEU A C 1
ATOM 4205 O O . LEU A 1 572 ? -8.150 -25.745 21.728 1.00 28.28 572 LEU A O 1
ATOM 4209 N N . VAL A 1 573 ? -6.214 -25.795 20.605 1.00 26.52 573 VAL A N 1
ATOM 4210 C CA . VAL A 1 573 ? -5.540 -26.672 21.556 1.00 26.52 573 VAL A CA 1
ATOM 4211 C C . VAL A 1 573 ? -5.142 -25.787 22.731 1.00 26.52 573 VAL A C 1
ATOM 4213 O O . VAL A 1 573 ? -4.099 -25.142 22.732 1.00 26.52 573 VAL A O 1
ATOM 4216 N N . SER A 1 574 ? -6.030 -25.701 23.716 1.00 29.47 574 SER A N 1
ATOM 4217 C CA . SER A 1 574 ? -5.724 -25.123 25.017 1.00 29.47 574 SER A CA 1
ATOM 4218 C C . SER A 1 574 ? -4.665 -25.995 25.703 1.00 29.47 574 SER A C 1
ATOM 4220 O O . SER A 1 574 ? -4.915 -27.189 25.898 1.00 29.47 574 SER A O 1
ATOM 4222 N N . PRO A 1 575 ? -3.503 -25.459 26.122 1.00 29.91 575 PRO A N 1
ATOM 4223 C CA . PRO A 1 575 ? -2.623 -26.163 27.035 1.00 29.91 575 PRO A CA 1
ATOM 4224 C C . PRO A 1 575 ? -3.145 -25.929 28.458 1.00 29.91 575 PRO A C 1
ATOM 4226 O O . PRO A 1 575 ? -2.552 -25.196 29.242 1.00 29.91 575 PRO A O 1
ATOM 4229 N N . ILE A 1 576 ? -4.294 -26.519 28.790 1.00 30.55 576 ILE A N 1
ATOM 4230 C CA . ILE A 1 576 ? -4.756 -26.622 30.177 1.00 30.55 576 ILE A CA 1
ATOM 4231 C C . ILE A 1 576 ? -4.957 -28.104 30.476 1.00 30.55 576 ILE A C 1
ATOM 4233 O O . ILE A 1 576 ? -6.028 -28.682 30.298 1.00 30.55 576 ILE A O 1
ATOM 4237 N N . THR A 1 577 ? -3.892 -28.740 30.955 1.00 35.38 577 THR A N 1
ATOM 4238 C CA . THR A 1 577 ? -3.988 -29.978 31.727 1.00 35.38 577 THR A CA 1
ATOM 4239 C C . THR A 1 577 ? -4.660 -29.654 33.060 1.00 35.38 577 THR A C 1
ATOM 4241 O O . THR A 1 577 ? -4.014 -29.288 34.037 1.00 35.38 577 THR A O 1
ATOM 4244 N N . GLY A 1 578 ? -5.987 -29.759 33.095 1.00 30.48 578 GLY A N 1
ATOM 4245 C CA . GLY A 1 578 ? -6.760 -29.502 34.307 1.00 30.48 578 GLY A CA 1
ATOM 4246 C C . GLY A 1 578 ? -8.262 -29.661 34.111 1.00 30.48 578 GLY A C 1
ATOM 4247 O O . GLY A 1 578 ? -8.978 -28.674 34.052 1.00 30.48 578 GLY A O 1
ATOM 4248 N N . SER A 1 579 ? -8.708 -30.915 33.991 1.00 33.41 579 SER A N 1
ATOM 4249 C CA . SER A 1 579 ? -10.064 -31.431 34.256 1.00 33.41 579 SER A CA 1
ATOM 4250 C C . SER A 1 579 ? -11.129 -30.405 34.689 1.00 33.41 579 SER A C 1
ATOM 4252 O O . SER A 1 579 ? -11.194 -30.090 35.877 1.00 33.41 579 SER A O 1
ATOM 4254 N N . ILE A 1 580 ? -12.062 -30.046 33.793 1.00 27.48 580 ILE A N 1
ATOM 4255 C CA . ILE A 1 580 ? -13.475 -29.794 34.143 1.00 27.48 580 ILE A CA 1
ATOM 4256 C C . ILE A 1 580 ? -14.383 -30.363 33.035 1.00 27.48 580 ILE A C 1
ATOM 4258 O O . ILE A 1 580 ? -14.119 -30.232 31.844 1.00 27.48 580 ILE A O 1
ATOM 4262 N N . VAL A 1 581 ? -15.427 -31.055 33.485 1.00 29.44 581 VAL A N 1
ATOM 4263 C CA . VAL A 1 581 ? -16.403 -31.886 32.770 1.00 29.44 581 VAL A CA 1
ATOM 4264 C C . VAL A 1 581 ? -17.621 -31.065 32.299 1.00 29.44 581 VAL A C 1
ATOM 4266 O O . VAL A 1 581 ? -18.162 -30.309 33.098 1.00 29.44 581 VAL A O 1
ATOM 4269 N N . GLY A 1 582 ? -18.113 -31.329 31.073 1.00 24.67 582 GLY A N 1
ATOM 4270 C CA . GLY A 1 582 ? -19.489 -31.054 30.581 1.00 24.67 582 GLY A CA 1
ATOM 4271 C C . GLY A 1 582 ? -19.772 -29.603 30.141 1.00 24.67 582 GLY A C 1
ATOM 4272 O O . GLY A 1 582 ? -19.290 -28.673 30.763 1.00 24.67 582 GLY A O 1
ATOM 4273 N N . TYR A 1 583 ? -20.540 -29.283 29.094 1.00 25.09 583 TYR A N 1
ATOM 4274 C CA . TYR A 1 583 ? -21.576 -30.002 28.347 1.00 25.09 583 TYR A CA 1
ATOM 4275 C C . TYR A 1 583 ? -21.608 -29.551 26.874 1.00 25.09 583 TYR A C 1
ATOM 4277 O O . TYR A 1 583 ? -21.305 -28.409 26.543 1.00 25.09 583 TYR A O 1
ATOM 4285 N N . CYS A 1 584 ? -22.041 -30.473 26.016 1.00 23.25 584 CYS A N 1
ATOM 4286 C CA . CYS A 1 584 ? -22.430 -30.265 24.627 1.00 23.25 584 CYS A CA 1
ATOM 4287 C C . CYS A 1 584 ? -23.799 -29.561 24.562 1.00 23.25 584 CYS A C 1
ATOM 4289 O O . CYS A 1 584 ? -24.727 -30.006 25.236 1.00 23.25 584 CYS A O 1
ATOM 4291 N N . VAL A 1 585 ? -23.942 -28.527 23.727 1.00 24.55 585 VAL A N 1
ATOM 4292 C CA . VAL A 1 585 ? -25.237 -28.148 23.141 1.00 24.55 585 VAL A CA 1
ATOM 4293 C C . VAL A 1 585 ? -25.020 -27.934 21.649 1.00 24.55 585 VAL A C 1
ATOM 4295 O O . VAL A 1 585 ? -24.420 -26.958 21.207 1.00 24.55 585 VAL A O 1
ATOM 4298 N N . LEU A 1 586 ? -25.465 -28.942 20.910 1.00 25.81 586 LEU A N 1
ATOM 4299 C CA . LEU A 1 586 ? -25.790 -28.908 19.498 1.00 25.81 586 LEU A CA 1
ATOM 4300 C C . LEU A 1 586 ? -27.074 -28.077 19.355 1.00 25.81 586 LEU A C 1
ATOM 4302 O O . LEU A 1 586 ? -28.030 -28.370 20.068 1.00 25.81 586 LEU A O 1
ATOM 4306 N N . ASP A 1 587 ? -27.130 -27.120 18.433 1.00 23.33 587 ASP A N 1
ATOM 4307 C CA . ASP A 1 587 ? -28.402 -26.824 17.772 1.00 23.33 587 ASP A CA 1
ATOM 4308 C C . ASP A 1 587 ? -28.177 -26.380 16.323 1.00 23.33 587 ASP A C 1
ATOM 4310 O O . ASP A 1 587 ? -27.409 -25.466 16.020 1.00 23.33 587 ASP A O 1
ATOM 4314 N N . LEU A 1 588 ? -28.823 -27.143 15.443 1.00 26.62 588 LEU A N 1
ATOM 4315 C CA . LEU A 1 588 ? -29.035 -26.900 14.022 1.00 26.62 588 LEU A CA 1
ATOM 4316 C C . LEU A 1 588 ? -30.189 -25.899 13.829 1.00 26.62 588 LEU A C 1
ATOM 4318 O O . LEU A 1 588 ? -30.895 -25.577 14.780 1.00 26.62 588 LEU A O 1
ATOM 4322 N N . VAL A 1 589 ? -30.444 -25.583 12.550 1.00 33.28 589 VAL A N 1
ATOM 4323 C CA . VAL A 1 589 ? -31.646 -24.963 11.942 1.00 33.28 589 VAL A CA 1
ATOM 4324 C C . VAL A 1 589 ? -31.402 -23.484 11.600 1.00 33.28 589 VAL A C 1
ATOM 4326 O O . VAL A 1 589 ? -31.148 -22.682 12.488 1.00 33.28 589 VAL A O 1
ATOM 4329 N N . SER A 1 590 ? -31.440 -23.032 10.342 1.00 38.03 590 SER A N 1
ATOM 4330 C CA . SER A 1 590 ? -31.832 -23.614 9.041 1.00 38.03 590 SER A CA 1
ATOM 4331 C C . SER A 1 590 ? -31.050 -22.951 7.915 1.00 38.03 590 SER A C 1
ATOM 4333 O O . SER A 1 590 ? -30.894 -21.712 8.021 1.00 38.03 590 SER A O 1
#

pLDDT: mean 77.92, std 19.04, range [23.25, 98.44]